Protein AF-A0A2R6RJN4-F1 (afdb_monomer)

Foldseek 3Di:
DDDDDDDDDDDDDDDDDDDDDDPDDDPDPPPDALVNLVVVLVVLVVVLVVLVVVLVVLVVVLVVLVVVLVVCVVVVHDPVVNVVSVVVNVVSVVVNVVSVVVSVVSVVVSCCSVQPVNLVNVLVVLVVLLVVLVVLLVVLVVLLVCLVVDQQQDQQPDDPVCNVVSLVVLLVVLVVLLVVLVVVVCVLVVVLVVLVVVLVVVVVVDPDPQDQDPVGGDPDDCVVVVHRCSNQLSVLVNVLSVPFDCVQLSVLSVVLSVLSVVLSVLSVVLVVLVVVLVVLVVVLVVVVVVVCVVVVHDPPDPDPPPPVPPDVVSVVSVVVSVVSVVVSVVSSVVSSVSSRCSNSVSSSSNSVSSSVRSVSSSVSSVRRDRPDDD

Organism: Actinidia chinensis var. chinensis (NCBI:txid1590841)

Mean predicted aligned error: 12.33 Å

Structure (mmCIF, N/CA/C/O backbone):
data_AF-A0A2R6RJN4-F1
#
_entry.id   AF-A0A2R6RJN4-F1
#
loop_
_atom_site.group_PDB
_atom_site.id
_atom_site.type_symbol
_atom_site.label_atom_id
_atom_site.label_alt_id
_atom_site.label_comp_id
_atom_site.label_asym_id
_atom_site.label_entity_id
_atom_site.label_seq_id
_atom_site.pdbx_PDB_ins_code
_atom_site.Cartn_x
_atom_site.Cartn_y
_atom_site.Cartn_z
_atom_site.occupancy
_atom_site.B_iso_or_equiv
_atom_site.auth_seq_id
_atom_site.auth_comp_id
_atom_site.auth_asym_id
_atom_site.auth_atom_id
_atom_site.pdbx_PDB_model_num
ATOM 1 N N . MET A 1 1 ? -26.936 8.862 37.462 1.00 29.97 1 MET A N 1
ATOM 2 C CA . MET A 1 1 ? -27.735 9.265 36.290 1.00 29.97 1 MET A CA 1
ATOM 3 C C . MET A 1 1 ? -27.158 8.602 35.052 1.00 29.97 1 MET A C 1
ATOM 5 O O . MET A 1 1 ? -26.194 9.127 34.537 1.00 29.97 1 MET A O 1
ATOM 9 N N . TYR A 1 2 ? -27.703 7.471 34.608 1.00 31.20 2 TYR A N 1
ATOM 10 C CA . TYR A 1 2 ? -27.729 7.096 33.189 1.00 31.20 2 TYR A CA 1
ATOM 11 C C . TYR A 1 2 ? -28.933 6.176 33.014 1.00 31.20 2 TYR A C 1
ATOM 13 O O . TYR A 1 2 ? -28.915 4.998 33.360 1.00 31.20 2 TYR A O 1
ATOM 21 N N . GLY A 1 3 ? -30.037 6.804 32.617 1.00 28.02 3 GLY A N 1
ATOM 22 C CA . GLY A 1 3 ? -31.237 6.138 32.149 1.00 28.02 3 GLY A CA 1
ATOM 23 C C . GLY A 1 3 ? -31.197 6.032 30.629 1.00 28.02 3 GLY A C 1
ATOM 24 O O . GLY A 1 3 ? -30.631 6.892 29.965 1.00 28.02 3 GLY A O 1
ATOM 25 N N . LYS A 1 4 ? -31.877 4.998 30.125 1.00 27.78 4 LYS A N 1
ATOM 26 C CA . LYS A 1 4 ? -32.212 4.736 28.716 1.00 27.78 4 LYS A CA 1
ATOM 27 C C . LYS A 1 4 ? -31.043 4.324 27.812 1.00 27.78 4 LYS A C 1
ATOM 29 O O . LYS A 1 4 ? -30.642 5.053 26.920 1.00 27.78 4 LYS A O 1
ATOM 34 N N . LEU A 1 5 ? -30.647 3.057 27.925 1.00 29.38 5 LEU A N 1
ATOM 35 C CA . LEU A 1 5 ? -30.132 2.311 26.775 1.00 29.38 5 LEU A CA 1
ATOM 36 C C . LEU A 1 5 ? -31.319 1.901 25.891 1.00 29.38 5 L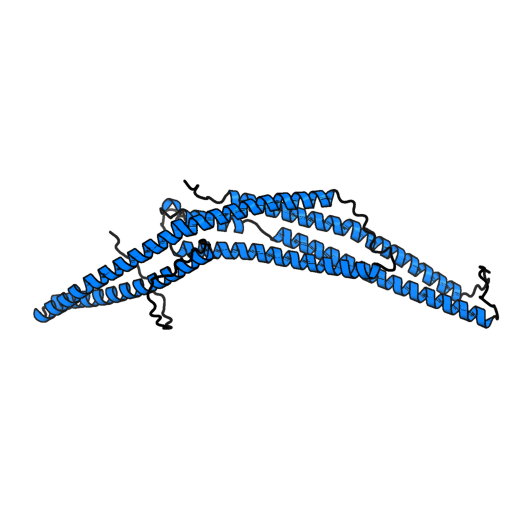EU A C 1
ATOM 38 O O . LEU A 1 5 ? -32.140 1.055 26.257 1.00 29.38 5 LEU A O 1
ATOM 42 N N . LYS A 1 6 ? -31.448 2.564 24.738 1.00 28.16 6 LYS A N 1
ATOM 43 C CA . LYS A 1 6 ? -32.360 2.161 23.666 1.00 28.16 6 LYS A CA 1
ATOM 44 C C . LYS A 1 6 ? -31.775 0.937 22.952 1.00 28.16 6 LYS A C 1
ATOM 46 O O . LYS A 1 6 ? -30.619 0.910 22.552 1.00 28.16 6 LYS A O 1
ATOM 51 N N . ARG A 1 7 ? -32.644 -0.063 22.828 1.00 34.38 7 ARG A N 1
ATOM 52 C CA . ARG A 1 7 ? -32.503 -1.354 22.147 1.00 34.38 7 ARG A CA 1
ATOM 53 C C . ARG A 1 7 ? -31.868 -1.239 20.756 1.00 34.38 7 ARG A C 1
ATOM 55 O O . ARG A 1 7 ? -32.327 -0.446 19.943 1.00 34.38 7 ARG A O 1
ATOM 62 N N . SER A 1 8 ? -30.959 -2.159 20.448 1.00 26.70 8 SER A N 1
ATOM 63 C CA . SER A 1 8 ? -30.734 -2.649 19.086 1.00 26.70 8 SER A CA 1
ATOM 64 C C . SER A 1 8 ? -30.651 -4.173 19.136 1.00 26.70 8 SER A C 1
ATOM 66 O O . SER A 1 8 ? -29.869 -4.743 19.895 1.00 26.70 8 SER A O 1
ATOM 68 N N . ALA A 1 9 ? -31.546 -4.827 18.401 1.00 35.12 9 ALA A N 1
ATOM 69 C CA . ALA A 1 9 ? -31.647 -6.274 18.309 1.00 35.12 9 ALA A CA 1
ATOM 70 C C . ALA A 1 9 ? -30.685 -6.777 17.232 1.00 35.12 9 ALA A C 1
ATOM 72 O O . ALA A 1 9 ? -30.796 -6.343 16.091 1.00 35.12 9 ALA A O 1
ATOM 73 N N . PHE A 1 10 ? -29.803 -7.725 17.557 1.00 31.11 10 PHE A N 1
ATOM 74 C CA . PHE A 1 10 ? -29.142 -8.538 16.537 1.00 31.11 10 PHE A CA 1
ATOM 75 C C . PHE A 1 10 ? -28.986 -9.992 16.978 1.00 31.11 10 PHE A C 1
ATOM 77 O O . PHE A 1 10 ? -28.781 -10.306 18.152 1.00 31.11 10 PHE A O 1
ATOM 84 N N . GLY A 1 11 ? -29.202 -10.862 15.992 1.00 27.33 11 GLY A N 1
ATOM 85 C CA . GLY A 1 11 ? -29.548 -12.266 16.134 1.00 27.33 11 GLY A CA 1
ATOM 86 C C . GLY A 1 11 ? -28.388 -13.173 16.524 1.00 27.33 11 GLY A C 1
ATOM 87 O O . GLY A 1 11 ? -27.210 -12.838 16.431 1.00 27.33 11 GLY A O 1
ATOM 88 N N . ALA A 1 12 ? -28.778 -14.350 16.996 1.00 30.20 12 ALA A N 1
ATOM 89 C CA . ALA A 1 12 ? -27.908 -15.386 17.509 1.00 30.20 12 ALA A CA 1
ATOM 90 C C . ALA A 1 12 ? -27.171 -16.155 16.401 1.00 30.20 12 ALA A C 1
ATOM 92 O O . ALA A 1 12 ? -27.764 -16.519 15.392 1.00 30.20 12 ALA A O 1
ATOM 93 N N . ALA A 1 13 ? -25.929 -16.546 16.687 1.00 30.58 13 ALA A N 1
ATOM 94 C CA . ALA A 1 13 ? -25.363 -17.805 16.215 1.00 30.58 13 ALA A CA 1
ATOM 95 C C . ALA A 1 13 ? -24.504 -18.403 17.337 1.00 30.58 13 ALA A C 1
ATOM 97 O O . ALA A 1 13 ? -23.566 -17.782 17.837 1.00 30.58 13 ALA A O 1
ATOM 98 N N . ASN A 1 14 ? -24.907 -19.589 17.786 1.00 30.94 14 ASN A N 1
ATOM 99 C CA . ASN A 1 14 ? -24.267 -20.366 18.836 1.00 30.94 14 ASN A CA 1
ATOM 100 C C . ASN A 1 14 ? -23.107 -21.183 18.249 1.00 30.94 14 ASN A C 1
ATOM 102 O O . ASN A 1 14 ? -23.261 -21.747 17.169 1.00 30.94 14 ASN A O 1
ATOM 106 N N . LYS A 1 15 ? -21.998 -21.310 18.985 1.00 32.94 15 LYS A N 1
ATOM 107 C CA . LYS A 1 15 ? -21.139 -22.505 18.975 1.00 32.94 15 LYS A CA 1
ATOM 108 C C . LYS A 1 15 ? -20.304 -22.521 20.253 1.00 32.94 15 LYS A C 1
ATOM 110 O O . LYS A 1 15 ? -19.371 -21.738 20.434 1.00 32.94 15 LYS A O 1
ATOM 115 N N . ASP A 1 16 ? -20.711 -23.415 21.141 1.00 33.53 16 ASP A N 1
ATOM 116 C CA . ASP A 1 16 ? -20.081 -23.727 22.410 1.00 33.53 16 ASP A CA 1
ATOM 117 C C . ASP A 1 16 ? -18.716 -24.399 22.204 1.00 33.53 16 ASP A C 1
ATOM 119 O O . ASP A 1 16 ? -18.602 -25.402 21.503 1.00 33.53 16 ASP A O 1
ATOM 123 N N . LYS A 1 17 ? -17.689 -23.876 22.878 1.00 32.94 17 LYS A N 1
ATOM 124 C CA . LYS A 1 17 ? -16.583 -24.672 23.427 1.00 32.94 17 LYS A CA 1
ATOM 125 C C . LYS A 1 17 ? -16.223 -24.082 24.786 1.00 32.94 17 LYS A C 1
ATOM 127 O O . LYS A 1 17 ? -15.757 -22.946 24.882 1.00 32.94 17 LYS A O 1
ATOM 132 N N . ALA A 1 18 ? -16.516 -24.847 25.833 1.00 33.91 18 ALA A N 1
ATOM 133 C CA . ALA A 1 18 ? -16.081 -24.578 27.191 1.00 33.91 18 ALA A CA 1
ATOM 134 C C . ALA A 1 18 ? -14.563 -24.776 27.268 1.00 33.91 18 ALA A C 1
ATOM 136 O O . ALA A 1 18 ? -14.062 -25.827 26.873 1.00 33.91 18 ALA A O 1
ATOM 137 N N . TRP A 1 19 ? -13.842 -23.781 27.778 1.00 31.06 19 TRP 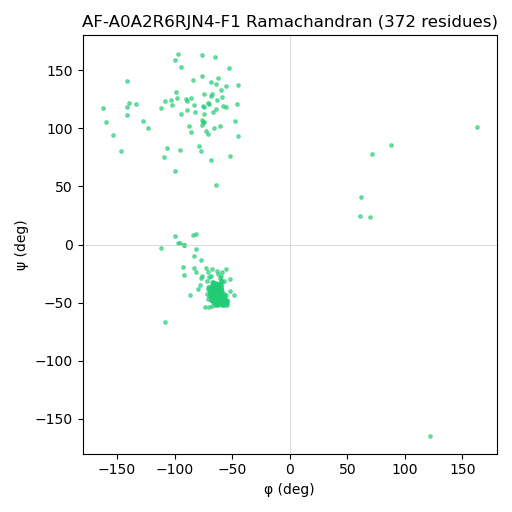A N 1
ATOM 138 C CA . TRP A 1 19 ? -12.454 -23.955 28.190 1.00 31.06 19 TRP A CA 1
ATOM 139 C C . TRP A 1 19 ? -12.330 -23.441 29.621 1.00 31.06 19 TRP A C 1
ATOM 141 O O . TRP A 1 19 ? -12.429 -22.242 29.875 1.00 31.06 19 TRP A O 1
ATOM 151 N N . ASN A 1 20 ? -12.210 -24.387 30.551 1.00 34.25 20 ASN A N 1
ATOM 152 C CA . ASN A 1 20 ? -11.781 -24.148 31.922 1.00 34.25 20 ASN A CA 1
ATOM 153 C C . ASN A 1 20 ? -10.249 -24.119 31.914 1.00 34.25 20 ASN A C 1
ATOM 155 O O . ASN A 1 20 ? -9.625 -25.106 31.531 1.00 34.25 20 ASN A O 1
ATOM 159 N N . GLY A 1 21 ? -9.661 -23.001 32.330 1.00 30.20 21 GLY A N 1
ATOM 160 C CA . GLY A 1 21 ? -8.220 -22.834 32.496 1.00 30.20 21 GLY A CA 1
ATOM 161 C C . GLY A 1 21 ? -7.946 -21.626 33.387 1.00 30.20 21 GLY A C 1
ATOM 162 O O . GLY A 1 21 ? -8.363 -20.515 33.072 1.00 30.20 21 GLY A O 1
ATOM 163 N N . ASN A 1 22 ? -7.325 -21.883 34.534 1.00 31.12 22 ASN A N 1
ATOM 164 C CA . ASN A 1 22 ? -7.025 -20.947 35.619 1.00 31.12 22 ASN A CA 1
ATOM 165 C C . ASN A 1 22 ? -6.039 -19.843 35.152 1.00 31.12 22 ASN A C 1
ATOM 167 O O . ASN A 1 22 ? -5.081 -20.188 34.460 1.00 31.12 22 ASN A O 1
ATOM 171 N N . PRO A 1 23 ? -6.204 -18.550 35.499 1.00 42.66 23 PRO A N 1
ATOM 172 C CA . PRO A 1 23 ? -5.410 -17.469 34.920 1.00 42.66 23 PRO A CA 1
ATOM 173 C C . PRO A 1 23 ? -4.277 -17.040 35.857 1.00 42.66 23 PRO A C 1
ATOM 175 O O . PRO A 1 23 ? -4.259 -15.905 36.316 1.00 42.66 23 PRO A O 1
ATOM 178 N N . GLU A 1 24 ? -3.325 -17.918 36.161 1.00 42.50 24 GLU A N 1
ATOM 179 C CA . GLU A 1 24 ? -2.129 -17.501 36.895 1.00 42.50 24 GLU A CA 1
ATOM 180 C C . GLU A 1 24 ? -0.887 -18.185 36.331 1.00 42.50 24 GLU A C 1
ATOM 182 O O . GLU A 1 24 ? -0.774 -19.407 36.353 1.00 42.50 24 GLU A O 1
ATOM 187 N N . LYS A 1 25 ? 0.055 -17.337 35.895 1.00 42.59 25 LYS A N 1
ATOM 188 C CA . LYS A 1 25 ? 1.396 -17.616 35.354 1.00 42.59 25 LYS A CA 1
ATOM 189 C C . LYS A 1 25 ? 1.478 -17.870 33.851 1.00 42.59 25 LYS A C 1
ATOM 191 O O . LYS A 1 25 ? 1.630 -18.993 33.406 1.00 42.59 25 LYS A O 1
ATOM 196 N N . GLU A 1 26 ? 1.588 -16.769 33.116 1.00 31.06 26 GLU A N 1
ATOM 197 C CA . GLU A 1 26 ? 2.593 -16.653 32.054 1.00 31.06 26 GLU A CA 1
ATOM 198 C C . GLU A 1 26 ? 3.063 -15.194 31.985 1.00 31.06 26 GLU A C 1
ATOM 200 O O . GLU A 1 26 ? 2.604 -14.368 31.200 1.00 31.06 26 GLU A O 1
ATOM 205 N N . ALA A 1 27 ? 3.970 -14.852 32.902 1.00 41.09 27 ALA A N 1
ATOM 206 C CA . ALA A 1 27 ? 4.829 -13.690 32.752 1.00 41.09 27 ALA A CA 1
ATOM 207 C C . ALA A 1 27 ? 5.954 -14.078 31.785 1.00 41.09 27 ALA A C 1
ATOM 209 O O . ALA A 1 27 ? 7.030 -14.497 32.203 1.00 41.09 27 ALA A O 1
ATOM 210 N N . CYS A 1 28 ? 5.688 -13.967 30.486 1.00 32.38 28 CYS A N 1
ATOM 211 C CA . CYS A 1 28 ? 6.742 -13.803 29.500 1.00 32.38 28 CYS A CA 1
ATOM 212 C C . CYS A 1 28 ? 6.755 -12.323 29.122 1.00 32.38 28 CYS A C 1
ATOM 214 O O . CYS A 1 28 ? 5.744 -11.782 28.675 1.00 32.38 28 CYS A O 1
ATOM 216 N N . VAL A 1 29 ? 7.884 -11.651 29.347 1.00 43.47 29 VAL A N 1
ATOM 217 C CA . VAL A 1 29 ? 8.151 -10.298 28.851 1.00 43.47 29 VAL A CA 1
ATOM 218 C C . VAL A 1 29 ? 8.296 -10.388 27.329 1.00 43.47 29 VAL A C 1
ATOM 220 O O . VAL A 1 29 ? 9.386 -10.311 26.775 1.00 43.47 29 VAL A O 1
ATOM 223 N N . THR A 1 30 ? 7.188 -10.602 26.627 1.00 43.09 30 THR A N 1
ATOM 224 C CA . THR A 1 30 ? 7.079 -10.246 25.218 1.00 43.09 30 THR A CA 1
ATOM 225 C C . THR A 1 30 ? 6.951 -8.736 25.194 1.00 43.09 30 THR A C 1
ATOM 227 O O . THR A 1 30 ? 6.006 -8.196 25.777 1.00 43.09 30 THR A O 1
ATOM 230 N N . SER A 1 31 ? 7.904 -8.043 24.571 1.00 46.88 31 SER A N 1
ATOM 231 C CA . SER A 1 31 ? 7.746 -6.623 24.268 1.00 46.88 31 SER A CA 1
ATOM 232 C C . SER A 1 31 ? 6.350 -6.417 23.679 1.00 46.88 31 SER A C 1
ATOM 234 O O . SER A 1 31 ? 5.966 -7.089 22.721 1.00 46.88 31 SER A O 1
ATOM 236 N N . ALA A 1 32 ? 5.544 -5.577 24.331 1.00 65.12 32 ALA A N 1
ATOM 237 C CA . ALA A 1 32 ? 4.169 -5.346 23.925 1.00 65.12 32 ALA A CA 1
ATOM 238 C C . ALA A 1 32 ? 4.183 -4.785 22.500 1.00 65.12 32 ALA A C 1
ATOM 240 O O . ALA A 1 32 ? 4.520 -3.620 22.282 1.00 65.12 32 ALA A O 1
ATOM 241 N N . ASN A 1 33 ? 3.880 -5.637 21.526 1.00 83.81 33 ASN A N 1
ATOM 242 C CA . ASN A 1 33 ? 3.746 -5.259 20.131 1.00 83.81 33 ASN A CA 1
ATOM 243 C C . ASN A 1 33 ? 2.259 -5.091 19.801 1.00 83.81 33 ASN A C 1
ATOM 245 O O . ASN A 1 33 ? 1.388 -5.626 20.493 1.00 83.81 33 ASN A O 1
ATOM 249 N N . LEU A 1 34 ? 1.974 -4.347 18.735 1.00 90.25 34 LEU A N 1
ATOM 250 C CA . LEU A 1 34 ? 0.613 -3.992 18.334 1.00 90.25 34 LEU A CA 1
ATOM 251 C C . LEU A 1 34 ? -0.319 -5.209 18.218 1.00 90.25 34 LEU A C 1
ATOM 253 O O . LEU A 1 34 ? -1.457 -5.164 18.678 1.00 90.25 34 LEU A O 1
ATOM 257 N N . SER A 1 35 ? 0.188 -6.319 17.673 1.00 91.69 35 SER A N 1
ATOM 258 C CA . SER A 1 35 ? -0.568 -7.570 17.539 1.00 91.69 35 SER A CA 1
ATOM 259 C C . SER A 1 35 ? -1.023 -8.111 18.894 1.00 91.69 35 SER A C 1
ATOM 261 O O . SER A 1 35 ? -2.196 -8.437 19.061 1.00 91.69 35 SER A O 1
ATOM 263 N N . SER A 1 36 ? -0.123 -8.159 19.880 1.00 93.12 36 SER A N 1
ATOM 264 C CA . SER A 1 36 ? -0.450 -8.642 21.226 1.00 93.12 36 SER A CA 1
ATOM 265 C C . SER A 1 36 ? -1.504 -7.768 21.918 1.00 93.12 36 SER A C 1
ATOM 267 O O . SER A 1 36 ? -2.385 -8.286 22.603 1.00 93.12 36 SER A O 1
ATOM 269 N N . THR A 1 37 ? -1.472 -6.447 21.714 1.00 93.94 37 THR A N 1
ATOM 270 C CA . THR A 1 37 ? -2.472 -5.522 22.271 1.00 93.94 37 THR A CA 1
ATOM 271 C C . THR A 1 37 ? -3.841 -5.733 21.636 1.00 93.94 37 THR A C 1
ATOM 273 O O . THR A 1 37 ? -4.843 -5.799 22.349 1.00 93.94 37 THR A O 1
ATOM 276 N N . LEU A 1 38 ? -3.891 -5.888 20.310 1.00 93.19 38 LEU A N 1
ATOM 277 C CA . LEU A 1 38 ? -5.130 -6.166 19.581 1.00 93.19 38 LEU A CA 1
ATOM 278 C C . LEU A 1 38 ? -5.731 -7.522 19.977 1.00 93.19 38 LEU A C 1
ATOM 280 O O . LEU A 1 38 ? -6.943 -7.629 20.157 1.00 93.19 38 LEU A O 1
ATOM 284 N N . GLU A 1 39 ? -4.901 -8.542 20.197 1.00 94.38 39 GLU A N 1
ATOM 285 C CA . GLU A 1 39 ? -5.357 -9.847 20.681 1.00 94.38 39 GLU A CA 1
ATOM 286 C C . GLU A 1 39 ? -5.931 -9.763 22.104 1.00 94.38 39 GLU A C 1
ATOM 288 O O . GLU A 1 39 ? -7.025 -10.273 22.366 1.00 94.38 39 GLU A O 1
ATOM 293 N N . LYS A 1 40 ? -5.254 -9.050 23.017 1.00 95.25 40 LYS A N 1
ATOM 294 C CA . LYS A 1 40 ? -5.786 -8.777 24.364 1.00 95.25 40 LYS A CA 1
ATOM 295 C C . LYS A 1 40 ? -7.132 -8.056 24.285 1.00 95.25 40 LYS A C 1
ATOM 297 O O . LYS A 1 40 ? -8.066 -8.460 24.980 1.00 95.25 40 LYS A O 1
ATOM 302 N N . LEU A 1 41 ? -7.240 -7.009 23.462 1.00 94.56 41 LEU A N 1
ATOM 303 C CA . LEU A 1 41 ? -8.488 -6.266 23.255 1.00 94.56 41 LEU A CA 1
ATOM 304 C C . LEU A 1 41 ? -9.607 -7.203 22.798 1.00 94.56 41 LEU A C 1
ATOM 306 O O . LEU A 1 41 ? -10.648 -7.255 23.448 1.00 94.56 41 LEU A O 1
ATOM 310 N N . TYR A 1 42 ? -9.354 -8.031 21.785 1.00 93.94 42 TYR A N 1
ATOM 311 C CA . TYR A 1 42 ? -10.320 -9.009 21.288 1.00 93.94 42 TYR A CA 1
ATOM 312 C C . TYR A 1 42 ? -10.797 -9.992 22.372 1.00 93.94 42 TYR A C 1
ATOM 314 O O . TYR A 1 42 ? -11.995 -10.263 22.500 1.00 93.94 42 TYR A O 1
ATOM 322 N N . VAL A 1 43 ? -9.885 -10.518 23.196 1.00 96.94 43 VAL A N 1
ATOM 323 C CA . VAL A 1 43 ? -10.241 -11.419 24.306 1.00 96.94 43 VAL A CA 1
ATOM 324 C C . VAL A 1 43 ? -11.143 -10.715 25.323 1.00 96.94 43 VAL A C 1
ATOM 326 O O . VAL A 1 43 ? -12.158 -11.282 25.746 1.00 96.94 43 VAL A O 1
ATOM 329 N N . TRP A 1 44 ? -10.807 -9.480 25.702 1.00 96.50 44 TRP A N 1
ATOM 330 C CA . TRP A 1 44 ? -11.607 -8.705 26.650 1.00 96.50 44 TRP A CA 1
ATOM 331 C C . TRP A 1 44 ? -12.962 -8.295 26.076 1.00 96.50 44 TRP A C 1
ATOM 333 O O . TRP A 1 44 ? -13.958 -8.403 26.787 1.00 96.50 44 TRP A O 1
ATOM 343 N N . GLU A 1 45 ? -13.043 -7.917 24.802 1.00 94.69 45 GLU A N 1
ATOM 344 C CA . GLU A 1 45 ? -14.304 -7.611 24.118 1.00 94.69 45 GLU A CA 1
ATOM 345 C C . GLU A 1 45 ? -15.222 -8.834 24.044 1.00 94.69 45 GLU A C 1
ATOM 347 O O . GLU A 1 45 ? -16.418 -8.746 24.330 1.00 94.69 45 GLU A O 1
ATOM 352 N N . ARG A 1 46 ? -14.672 -10.022 23.761 1.00 95.94 46 ARG A N 1
ATOM 353 C CA . ARG A 1 46 ? -15.443 -11.273 23.826 1.00 95.94 46 ARG A CA 1
ATOM 354 C C . ARG A 1 46 ? -15.958 -11.570 25.226 1.00 95.94 46 ARG A C 1
ATOM 356 O O . ARG A 1 46 ? -17.058 -12.110 25.366 1.00 95.94 46 ARG A O 1
ATOM 363 N N . LYS A 1 47 ? -15.169 -11.264 26.258 1.00 96.94 47 LYS A N 1
ATOM 364 C CA . LYS A 1 47 ? -15.598 -11.410 27.652 1.00 96.94 47 LYS A CA 1
ATOM 365 C C . LYS A 1 47 ? -16.709 -10.414 27.982 1.00 96.94 47 LYS A C 1
ATOM 367 O O . LYS A 1 47 ? -17.738 -10.832 28.503 1.00 96.94 47 LYS A O 1
ATOM 372 N N . LEU A 1 48 ? -16.544 -9.148 27.597 1.00 95.94 48 LEU A N 1
ATOM 373 C CA . LEU A 1 48 ? -17.547 -8.097 27.756 1.00 95.94 48 LEU A CA 1
ATOM 374 C C . LEU A 1 48 ? -18.878 -8.507 27.120 1.00 95.94 48 LEU A C 1
ATOM 376 O O . LEU A 1 48 ? -19.909 -8.467 27.781 1.00 95.94 48 LEU A O 1
ATOM 380 N N . TYR A 1 49 ? -18.849 -8.989 25.875 1.00 95.38 49 TYR A N 1
ATOM 381 C CA . TYR A 1 49 ? -20.041 -9.457 25.167 1.00 95.38 49 TYR A CA 1
ATOM 382 C C . TYR A 1 49 ? -20.801 -10.547 25.942 1.00 95.38 49 TYR A C 1
ATOM 384 O O . TYR A 1 49 ? -22.030 -10.511 26.035 1.00 95.38 49 TYR A O 1
ATOM 392 N N . LYS A 1 50 ? -20.084 -11.521 26.520 1.00 97.25 50 LYS A N 1
ATOM 393 C CA . LYS A 1 50 ? -20.703 -12.586 27.324 1.00 97.25 50 LYS A CA 1
ATOM 394 C C . LYS A 1 50 ? -21.352 -12.032 28.592 1.00 97.25 50 LYS A C 1
ATOM 396 O O . LYS A 1 50 ? -22.485 -12.408 28.881 1.00 97.25 50 LYS A O 1
ATOM 401 N N . GLU A 1 51 ? -20.669 -11.143 29.309 1.00 96.50 51 GLU A N 1
ATOM 402 C CA . GLU A 1 51 ? -21.188 -10.551 30.548 1.00 96.50 51 GLU A CA 1
ATOM 403 C C . GLU A 1 51 ? -22.394 -9.641 30.293 1.00 96.50 51 GLU A C 1
ATOM 405 O O . GLU A 1 51 ? -23.403 -9.770 30.981 1.00 96.50 51 GLU A O 1
ATOM 410 N N . VAL A 1 52 ? -22.360 -8.812 29.245 1.00 95.88 52 VAL A N 1
ATOM 411 C CA . VAL A 1 52 ? -23.509 -7.985 28.830 1.00 95.88 52 VAL A CA 1
ATOM 412 C C . VAL A 1 52 ? -24.716 -8.862 28.483 1.00 95.88 52 VAL A C 1
ATOM 414 O O . VAL A 1 52 ? -25.846 -8.558 28.854 1.00 95.88 52 VAL A O 1
ATOM 417 N N . LYS A 1 53 ? -24.504 -10.015 27.836 1.00 96.69 53 LYS A N 1
ATOM 418 C CA . LYS A 1 53 ? -25.589 -10.968 27.548 1.00 96.69 53 LYS A CA 1
ATOM 419 C C . LYS A 1 53 ? -26.186 -11.587 28.818 1.00 96.69 53 LYS A C 1
ATOM 421 O O . LYS A 1 53 ? -27.375 -11.909 28.831 1.00 96.69 53 LYS A O 1
ATOM 426 N N . VAL A 1 54 ? -25.384 -11.798 29.862 1.00 95.75 54 VAL A N 1
ATOM 427 C CA . VAL A 1 54 ? -25.866 -12.268 31.172 1.00 95.75 54 VAL A CA 1
ATOM 428 C C . VAL A 1 54 ? -26.651 -11.163 31.878 1.00 95.75 54 VAL A C 1
ATOM 430 O O . VAL A 1 54 ? -27.765 -11.425 32.335 1.00 95.75 54 VAL A O 1
ATOM 433 N N . GLU A 1 55 ? -26.116 -9.943 31.909 1.00 95.62 55 GLU A N 1
ATOM 434 C CA . GLU A 1 55 ? -26.766 -8.760 32.484 1.00 95.62 55 GLU A CA 1
ATOM 435 C C . GLU A 1 55 ? -28.145 -8.524 31.858 1.00 95.62 55 GLU A C 1
ATOM 437 O O . GLU A 1 55 ? -29.146 -8.430 32.571 1.00 95.62 55 GLU A O 1
ATOM 442 N N . GLU A 1 56 ? -28.222 -8.540 30.526 1.00 95.12 56 GLU A N 1
ATOM 443 C CA . GLU A 1 56 ? -29.464 -8.323 29.785 1.00 95.12 56 GLU A CA 1
ATOM 444 C C . GLU A 1 56 ? -30.505 -9.414 30.076 1.00 95.12 56 GLU A C 1
ATOM 446 O O . GLU A 1 56 ? -31.680 -9.126 30.298 1.00 95.12 56 GLU A O 1
ATOM 451 N N . ARG A 1 57 ? -30.089 -10.686 30.168 1.00 96.38 57 ARG A N 1
ATOM 452 C CA . ARG A 1 57 ? -30.993 -11.780 30.566 1.00 96.38 57 ARG A CA 1
ATOM 453 C C . ARG A 1 57 ? -31.556 -11.569 31.970 1.00 96.38 57 ARG A C 1
ATOM 455 O O . ARG A 1 57 ? -32.742 -11.815 32.184 1.00 96.38 57 ARG A O 1
ATOM 462 N N . LEU A 1 58 ? -30.727 -11.125 32.917 1.00 95.56 58 LEU A N 1
ATOM 463 C CA . LEU A 1 58 ? -31.172 -10.827 34.279 1.00 95.56 58 LEU A CA 1
ATOM 464 C C . LEU A 1 58 ? -32.147 -9.644 34.301 1.00 95.56 58 LEU A C 1
ATOM 466 O O . LEU A 1 58 ? -33.168 -9.730 34.985 1.00 95.56 58 LEU A O 1
ATOM 470 N N . ARG A 1 59 ? -31.881 -8.586 33.523 1.00 94.12 59 ARG A N 1
ATOM 471 C CA . ARG A 1 59 ? -32.773 -7.424 33.391 1.00 94.12 59 ARG A CA 1
ATOM 472 C C . ARG A 1 59 ? -34.130 -7.818 32.801 1.00 94.12 59 ARG A C 1
ATOM 474 O O . ARG A 1 59 ? -35.157 -7.447 33.358 1.00 94.12 59 ARG A O 1
ATOM 481 N N . VAL A 1 60 ? -34.158 -8.666 31.771 1.00 96.56 60 VAL A N 1
ATOM 482 C CA . VAL A 1 60 ? -35.411 -9.190 31.195 1.00 96.56 60 VAL A CA 1
ATOM 483 C C . VAL A 1 60 ? -36.231 -9.988 32.216 1.00 96.56 60 VAL A C 1
ATOM 485 O O . VAL A 1 60 ? -37.457 -9.872 32.240 1.00 96.56 60 VAL A O 1
ATOM 488 N N . ILE A 1 61 ? -35.593 -10.815 33.053 1.00 95.62 61 ILE A N 1
ATOM 489 C CA . ILE A 1 61 ? -36.297 -11.569 34.106 1.00 95.62 61 ILE A CA 1
ATOM 490 C C . ILE A 1 61 ? -36.839 -10.610 35.169 1.00 95.62 61 ILE A C 1
ATOM 492 O O . ILE A 1 61 ? -37.998 -10.727 35.560 1.00 95.62 61 ILE A O 1
ATOM 496 N N . TYR A 1 62 ? -36.029 -9.641 35.595 1.00 94.88 62 TYR A N 1
ATOM 497 C CA . TYR A 1 62 ? -36.444 -8.614 36.545 1.00 94.88 62 TYR A CA 1
ATOM 498 C C . TYR A 1 62 ? -37.663 -7.829 36.048 1.00 94.88 62 TYR A C 1
ATOM 500 O O . TYR A 1 62 ? -38.643 -7.711 36.778 1.00 94.88 62 TYR A O 1
ATOM 508 N N . ASP A 1 63 ? -37.655 -7.375 34.793 1.00 94.44 63 ASP A N 1
ATOM 509 C CA . ASP A 1 63 ? -38.771 -6.627 34.206 1.00 94.44 63 ASP A CA 1
ATOM 510 C C . ASP A 1 63 ? -40.061 -7.460 34.141 1.00 94.44 63 ASP A C 1
ATOM 512 O O . ASP A 1 63 ? -41.160 -6.921 34.291 1.00 94.44 63 ASP A O 1
ATOM 516 N N . LYS A 1 64 ? -39.951 -8.780 33.929 1.00 95.44 64 LYS A N 1
ATOM 517 C CA . LYS A 1 64 ? -41.098 -9.702 33.964 1.00 95.44 64 LYS A CA 1
ATOM 518 C C . LYS A 1 64 ? -41.664 -9.854 35.373 1.00 95.44 64 LYS A C 1
ATOM 520 O O . LYS A 1 64 ? -42.875 -9.732 35.540 1.00 95.44 64 LYS A O 1
ATOM 525 N N . GLU A 1 65 ? -40.812 -10.088 36.370 1.00 92.94 65 GLU A N 1
ATOM 526 C CA . GLU A 1 65 ? -41.245 -10.205 37.769 1.00 92.94 65 GLU A CA 1
ATOM 527 C C . GLU A 1 65 ? -41.835 -8.886 38.282 1.00 92.94 65 GLU A C 1
ATOM 529 O O . GLU A 1 65 ? -42.859 -8.893 38.957 1.00 92.94 65 GLU A O 1
ATOM 534 N N . TRP A 1 66 ? -41.264 -7.744 37.889 1.00 93.12 66 TRP A N 1
ATOM 535 C CA . TRP A 1 66 ? -41.798 -6.425 38.227 1.00 93.12 66 TRP A CA 1
ATOM 536 C C . TRP A 1 66 ? -43.194 -6.190 37.634 1.00 93.12 66 TRP A C 1
ATOM 538 O O . TRP A 1 66 ? -44.100 -5.737 38.333 1.00 93.12 66 TRP A O 1
ATOM 548 N N . LYS A 1 67 ? -43.403 -6.539 36.356 1.00 94.25 67 LYS A N 1
ATOM 549 C CA . LYS A 1 67 ? -44.735 -6.478 35.727 1.00 94.25 67 LYS A CA 1
ATOM 550 C C . LYS A 1 67 ? -45.735 -7.388 36.436 1.00 94.25 67 LYS A C 1
ATOM 552 O O . LYS A 1 67 ? -46.841 -6.951 36.729 1.00 94.25 67 LYS A O 1
ATOM 557 N N . LYS A 1 68 ? -45.332 -8.619 36.758 1.00 93.00 68 LYS A N 1
ATOM 558 C CA . LYS A 1 68 ? -46.164 -9.577 37.493 1.00 93.00 68 LYS A CA 1
ATOM 559 C C . LYS A 1 68 ? -46.542 -9.061 38.882 1.00 93.00 68 LYS A C 1
ATOM 561 O O . LYS A 1 68 ? -47.695 -9.211 39.272 1.00 93.00 68 LYS A O 1
ATOM 566 N N . LEU A 1 69 ? -45.602 -8.452 39.609 1.00 92.50 69 LEU A N 1
ATOM 567 C CA . LEU A 1 69 ? -45.867 -7.842 40.913 1.00 92.50 69 LEU A CA 1
ATOM 568 C C . LEU A 1 69 ? -46.945 -6.763 40.795 1.00 92.50 69 LEU A C 1
ATOM 570 O O . LEU A 1 69 ? -47.924 -6.809 41.531 1.00 92.50 69 LEU A O 1
ATOM 574 N N . LYS A 1 70 ? -46.801 -5.856 39.821 1.00 91.56 70 LYS A N 1
ATOM 575 C CA . LYS A 1 70 ? -47.784 -4.799 39.562 1.00 91.56 70 LYS A CA 1
ATOM 576 C C . LYS A 1 70 ? -49.174 -5.368 39.271 1.00 91.56 70 LYS A C 1
ATOM 578 O O . LYS A 1 70 ? -50.155 -4.925 39.844 1.00 91.56 70 LYS A O 1
ATOM 583 N N . GLU A 1 71 ? -49.254 -6.396 38.435 1.00 93.06 71 GLU A N 1
ATOM 584 C CA . GLU A 1 71 ? -50.532 -7.035 38.128 1.00 93.06 71 GLU A CA 1
ATOM 585 C C . GLU A 1 71 ? -51.170 -7.775 39.320 1.00 93.06 71 GLU A C 1
ATOM 587 O O . GLU A 1 71 ? -52.391 -7.909 39.378 1.00 93.06 71 GLU A O 1
ATOM 592 N N . LEU A 1 72 ? -50.371 -8.343 40.230 1.00 91.56 72 LEU A N 1
ATOM 593 C CA . LEU A 1 72 ? -50.883 -8.978 41.450 1.00 91.56 72 LEU A CA 1
ATOM 594 C C . LEU A 1 72 ? -51.433 -7.936 42.427 1.00 91.56 72 LEU A C 1
ATOM 596 O O . LEU A 1 72 ? -52.475 -8.187 43.032 1.00 91.56 72 LEU A O 1
ATOM 600 N N . ASP A 1 73 ? -50.760 -6.790 42.529 1.00 86.00 73 ASP A N 1
ATOM 601 C CA . ASP A 1 73 ? -51.178 -5.646 43.340 1.00 86.00 73 ASP A CA 1
ATOM 602 C C . ASP A 1 73 ? -52.487 -5.040 42.801 1.00 86.00 73 ASP A C 1
ATOM 604 O O . ASP A 1 73 ? -53.481 -4.965 43.520 1.00 86.00 73 ASP A O 1
ATOM 608 N N . ASP A 1 74 ? -52.551 -4.770 41.490 1.00 91.06 74 ASP A N 1
ATOM 609 C CA . ASP A 1 74 ? -53.735 -4.218 40.810 1.00 91.06 74 ASP A CA 1
ATOM 610 C C . ASP A 1 74 ? -54.982 -5.123 40.943 1.00 91.06 74 ASP A C 1
ATOM 612 O O . ASP A 1 74 ? -56.116 -4.642 40.942 1.00 91.06 74 ASP A O 1
ATOM 616 N N . ARG A 1 75 ? -54.793 -6.448 41.043 1.00 91.56 75 ARG A N 1
ATOM 617 C CA . ARG A 1 75 ? -55.880 -7.439 41.173 1.00 91.56 75 ARG A CA 1
ATOM 618 C C . ARG A 1 75 ? -56.240 -7.785 42.622 1.00 91.56 75 ARG A C 1
ATOM 620 O O . ARG A 1 75 ? -57.115 -8.626 42.818 1.00 91.56 75 ARG A O 1
ATOM 627 N N . GLY A 1 76 ? -55.572 -7.198 43.617 1.00 84.69 76 GLY A N 1
ATOM 628 C CA . GLY A 1 76 ? -55.808 -7.508 45.031 1.00 84.69 76 GLY A CA 1
ATOM 629 C C . GLY A 1 76 ? -55.510 -8.969 45.389 1.00 84.69 76 GLY A C 1
ATOM 630 O O . GLY A 1 76 ? -56.290 -9.611 46.092 1.00 84.69 76 GLY A O 1
ATOM 631 N N . ALA A 1 77 ? -54.420 -9.530 44.855 1.00 87.06 77 ALA A N 1
ATOM 632 C CA . ALA A 1 77 ? -54.023 -10.909 45.133 1.00 87.06 77 ALA A CA 1
ATOM 633 C C . ALA A 1 77 ? -53.648 -11.133 46.614 1.00 87.06 77 ALA A C 1
ATOM 635 O O . ALA A 1 77 ? -53.322 -10.205 47.347 1.00 87.06 77 ALA A O 1
ATOM 636 N N . GLU A 1 78 ? -53.649 -12.396 47.052 1.00 87.00 78 GLU A N 1
ATOM 637 C CA . GLU A 1 78 ? -53.245 -12.779 48.414 1.00 87.00 78 GLU A CA 1
ATOM 638 C C . GLU A 1 78 ? -51.826 -12.283 48.757 1.00 87.00 78 GLU A C 1
ATOM 640 O O . GLU A 1 78 ? -50.897 -12.472 47.964 1.00 87.00 78 GLU A O 1
ATOM 645 N N . SER A 1 79 ? -51.645 -11.742 49.973 1.00 87.44 79 SER A N 1
ATOM 646 C CA . SER A 1 79 ? -50.359 -11.201 50.464 1.00 87.44 79 SER A CA 1
ATOM 647 C C . SER A 1 79 ? -49.195 -12.164 50.237 1.00 87.44 79 SER A C 1
ATOM 649 O O . SER A 1 79 ? -48.162 -11.770 49.712 1.00 87.44 79 SER A O 1
ATOM 651 N N . SER A 1 80 ? -49.388 -13.458 50.506 1.00 87.81 80 SER A N 1
ATOM 652 C CA . SER A 1 80 ? -48.345 -14.479 50.341 1.00 87.81 80 SER A CA 1
ATOM 653 C C . SER A 1 80 ? -47.799 -14.587 48.908 1.00 87.81 80 SER A C 1
ATOM 655 O O . SER A 1 80 ? -46.615 -14.870 48.716 1.00 87.81 80 SER A O 1
ATOM 657 N N . LYS A 1 81 ? -48.628 -14.340 47.883 1.00 87.50 81 LYS A N 1
ATOM 658 C CA . LYS A 1 81 ? -48.219 -14.355 46.465 1.00 87.50 81 LYS A CA 1
ATOM 659 C C . LYS A 1 81 ? -47.478 -13.076 46.072 1.00 87.50 81 LYS A C 1
ATOM 661 O O . LYS A 1 81 ? -46.552 -13.133 45.254 1.00 87.50 81 LYS A O 1
ATOM 666 N N . ILE A 1 82 ? -47.879 -11.944 46.648 1.00 87.62 82 ILE A N 1
ATOM 667 C CA . ILE A 1 82 ? -47.206 -10.650 46.487 1.00 87.62 82 ILE A CA 1
ATOM 668 C C . ILE A 1 82 ? -45.816 -10.724 47.132 1.00 87.62 82 ILE A C 1
ATOM 670 O O . ILE A 1 82 ? -44.818 -10.474 46.455 1.00 87.62 82 ILE A O 1
ATOM 674 N N . ASP A 1 83 ? -45.740 -11.199 48.376 1.00 90.31 83 ASP A N 1
ATOM 675 C CA . ASP A 1 83 ? -44.501 -11.358 49.144 1.00 90.31 83 ASP A CA 1
ATOM 676 C C . ASP A 1 83 ? -43.509 -12.298 48.438 1.00 90.31 83 ASP A C 1
ATOM 678 O O . ASP A 1 83 ? -42.334 -11.966 48.274 1.00 90.31 83 ASP A O 1
ATOM 682 N N . ALA A 1 84 ? -43.982 -13.430 47.902 1.00 91.56 84 ALA A N 1
ATOM 683 C CA . ALA A 1 84 ? -43.141 -14.358 47.139 1.00 91.56 84 ALA A CA 1
ATOM 684 C C . ALA A 1 84 ? -42.555 -13.736 45.852 1.00 91.56 84 ALA A C 1
ATOM 686 O O . ALA A 1 84 ? -41.410 -14.018 45.469 1.00 91.56 84 ALA A O 1
ATOM 687 N N . THR A 1 85 ? -43.328 -12.884 45.169 1.00 89.12 85 THR A N 1
ATOM 688 C CA . THR A 1 85 ? -42.869 -12.166 43.967 1.00 89.12 85 THR A CA 1
ATOM 689 C C . THR A 1 85 ? -41.867 -11.074 44.353 1.00 89.12 85 THR A C 1
ATOM 691 O O . THR A 1 85 ? -40.804 -10.959 43.740 1.00 89.12 85 THR A O 1
ATOM 694 N N . HIS A 1 86 ? -42.136 -10.339 45.434 1.00 92.19 86 HIS A N 1
ATOM 695 C CA . HIS A 1 86 ? -41.221 -9.347 45.991 1.00 92.19 86 HIS A CA 1
ATOM 696 C C . HIS A 1 86 ? -39.873 -9.967 46.407 1.00 92.19 86 HIS A C 1
ATOM 698 O O . HIS A 1 86 ? -38.812 -9.450 46.047 1.00 92.19 86 HIS A O 1
ATOM 704 N N . ASP A 1 87 ? -39.880 -11.124 47.071 1.00 92.50 87 ASP A N 1
ATOM 705 C CA . ASP A 1 87 ? -38.662 -11.857 47.436 1.00 92.50 87 ASP A CA 1
ATOM 706 C C . ASP A 1 87 ? -37.852 -12.308 46.216 1.00 92.50 87 ASP A C 1
ATOM 708 O O . ASP A 1 87 ? -36.616 -12.289 46.233 1.00 92.50 87 ASP A O 1
ATOM 712 N N . SER A 1 88 ? -38.530 -12.690 45.133 1.00 92.56 88 SER A N 1
ATOM 713 C CA . SER A 1 88 ? -37.882 -13.055 43.870 1.00 92.56 88 SER A CA 1
ATOM 714 C C . SER A 1 88 ? -37.165 -11.853 43.247 1.00 92.56 88 SER A C 1
ATOM 716 O O . SER A 1 88 ? -35.996 -11.957 42.864 1.00 92.56 88 SER A O 1
ATOM 718 N N . ILE A 1 89 ? -37.807 -10.682 43.244 1.00 93.44 89 ILE A N 1
ATOM 719 C CA . ILE A 1 89 ? -37.216 -9.414 42.788 1.00 93.44 89 ILE A CA 1
ATOM 720 C C . ILE A 1 89 ? -36.019 -9.022 43.665 1.00 93.44 89 ILE A C 1
ATOM 722 O O . ILE A 1 89 ? -34.939 -8.715 43.149 1.00 93.44 89 ILE A O 1
ATOM 726 N N . LYS A 1 90 ? -36.160 -9.117 44.993 1.00 94.38 90 LYS A N 1
ATOM 727 C CA . LYS A 1 90 ? -35.091 -8.828 45.961 1.00 94.38 90 LYS A CA 1
ATOM 728 C C . LYS A 1 90 ? -33.866 -9.731 45.766 1.00 94.38 90 LYS A C 1
ATOM 730 O O . LYS A 1 90 ? -32.743 -9.279 45.976 1.00 94.38 90 LYS A O 1
ATOM 735 N N . LYS A 1 91 ? -34.051 -10.975 45.304 1.00 94.25 91 LYS A N 1
ATOM 736 C CA . LYS A 1 91 ? -32.960 -11.901 44.934 1.00 94.25 91 LYS A CA 1
ATOM 737 C C . LYS A 1 91 ? -32.306 -11.576 43.583 1.00 94.25 91 LYS A C 1
ATOM 739 O O . LYS A 1 91 ? -31.139 -11.920 43.383 1.00 94.25 91 LYS A O 1
ATOM 744 N N . LEU A 1 92 ? -33.023 -10.947 42.649 1.00 94.31 92 LEU A N 1
ATOM 745 C CA . LEU A 1 92 ? -32.504 -10.579 41.322 1.00 94.31 92 LEU A CA 1
ATOM 746 C C . LEU A 1 92 ? -31.644 -9.310 41.355 1.00 94.31 92 LEU A C 1
ATOM 748 O O . LEU A 1 92 ? -30.615 -9.260 40.679 1.00 94.31 92 LEU A O 1
ATOM 752 N N . LEU A 1 93 ? -32.018 -8.315 42.165 1.00 93.19 93 LEU A N 1
ATOM 753 C CA . LEU A 1 93 ? -31.323 -7.023 42.236 1.00 93.19 93 LEU A CA 1
ATOM 754 C C . LEU A 1 93 ? -29.809 -7.142 42.521 1.00 93.19 93 LEU A C 1
ATOM 756 O O . LEU A 1 93 ? -29.027 -6.549 41.772 1.00 93.19 93 LEU A O 1
ATOM 760 N N . PRO A 1 94 ? -29.341 -7.928 43.516 1.00 96.00 94 PRO A N 1
ATOM 761 C CA . PRO A 1 94 ? -27.909 -8.106 43.751 1.00 96.00 94 PRO A CA 1
ATOM 762 C C . PRO A 1 94 ? -27.187 -8.748 42.563 1.00 96.00 94 PRO A C 1
ATOM 764 O O . PRO A 1 94 ? -26.068 -8.350 42.252 1.00 96.00 94 PRO A O 1
ATOM 767 N N . LYS A 1 95 ? -27.824 -9.700 41.865 1.00 96.00 95 LYS A N 1
ATOM 768 C CA . LYS A 1 95 ? -27.232 -10.369 40.694 1.00 96.00 95 LYS A CA 1
ATOM 769 C C . LYS A 1 95 ? -27.032 -9.393 39.539 1.00 96.00 95 LYS A C 1
ATOM 771 O O . LYS A 1 95 ? -25.956 -9.373 38.948 1.00 96.00 95 LYS A O 1
ATOM 776 N N . ILE A 1 96 ? -28.034 -8.554 39.260 1.00 94.75 96 ILE A N 1
ATOM 777 C CA . ILE A 1 96 ? -27.923 -7.483 38.259 1.00 94.75 96 ILE A CA 1
ATOM 778 C C . ILE A 1 96 ? -26.799 -6.528 38.654 1.00 94.75 96 ILE A C 1
ATOM 780 O O . ILE A 1 96 ? -25.928 -6.247 37.839 1.00 94.75 96 ILE A O 1
ATOM 784 N N . LYS A 1 97 ? -26.757 -6.086 39.918 1.00 95.50 97 LYS A N 1
ATOM 785 C CA . LYS A 1 97 ? -25.714 -5.173 40.409 1.00 95.50 97 LYS A CA 1
ATOM 786 C C . LYS A 1 97 ? -24.303 -5.748 40.239 1.00 95.50 97 LYS A C 1
ATOM 788 O O . LYS A 1 97 ? -23.411 -5.035 39.786 1.00 95.50 97 LYS A O 1
ATOM 793 N N . VAL A 1 98 ? -24.097 -7.022 40.576 1.00 96.31 98 VAL A N 1
ATOM 794 C CA . VAL A 1 98 ? -22.807 -7.711 40.389 1.00 96.31 98 VAL A CA 1
ATOM 795 C C . VAL A 1 98 ? -22.448 -7.814 38.905 1.00 96.31 98 VAL A C 1
ATOM 797 O O . VAL A 1 98 ? -21.303 -7.558 38.535 1.00 96.31 98 VAL A O 1
ATOM 800 N N . SER A 1 99 ? -23.418 -8.139 38.048 1.00 94.62 99 SER A N 1
ATOM 801 C CA . SER A 1 99 ? -23.201 -8.246 36.603 1.00 94.62 99 SER A CA 1
ATOM 802 C C . SER A 1 99 ? -22.822 -6.894 35.986 1.00 94.62 99 SER A C 1
ATOM 804 O O . SER A 1 99 ? -21.798 -6.808 35.314 1.00 94.62 99 SER A O 1
ATOM 806 N N . VAL A 1 100 ? -23.544 -5.818 36.323 1.00 94.06 100 VAL A N 1
ATOM 807 C CA . VAL A 1 100 ? -23.207 -4.439 35.917 1.00 94.06 100 VAL A CA 1
ATOM 808 C C . VAL A 1 100 ? -21.805 -4.054 36.398 1.00 94.06 100 VAL A C 1
ATOM 810 O O . VAL A 1 100 ? -20.993 -3.576 35.614 1.00 94.06 100 VAL A O 1
ATOM 813 N N . SER A 1 101 ? -21.468 -4.337 37.660 1.00 95.38 101 SER A N 1
ATOM 814 C CA . SER A 1 101 ? -20.134 -4.044 38.198 1.00 95.38 101 SER A CA 1
ATOM 815 C C . SER A 1 101 ? -19.017 -4.809 37.474 1.00 95.38 101 SER A C 1
ATOM 817 O O . SER A 1 101 ? -17.920 -4.276 37.291 1.00 95.38 101 SER A O 1
ATOM 819 N N . THR A 1 102 ? -19.297 -6.036 37.029 1.00 96.00 102 THR A N 1
ATOM 820 C CA . THR A 1 102 ? -18.363 -6.859 36.249 1.00 96.00 102 THR A CA 1
ATOM 821 C C . THR A 1 102 ? -18.175 -6.295 34.840 1.00 96.00 102 THR A C 1
ATOM 823 O O . THR A 1 102 ? -17.036 -6.163 34.387 1.00 96.00 102 THR A O 1
ATOM 826 N N . VAL A 1 103 ? -19.267 -5.901 34.176 1.00 95.44 103 VAL A N 1
ATOM 827 C CA . VAL A 1 103 ? -19.245 -5.190 32.886 1.00 95.44 103 VAL A CA 1
ATOM 828 C C . VAL A 1 103 ? -18.404 -3.917 33.000 1.00 95.44 103 VAL A C 1
ATOM 830 O O . VAL A 1 103 ? -17.479 -3.733 32.214 1.00 95.44 103 VAL A O 1
ATOM 833 N N . ASP A 1 104 ? -18.628 -3.096 34.028 1.00 93.75 104 ASP A N 1
ATOM 834 C CA . ASP A 1 104 ? -17.864 -1.866 34.264 1.00 93.75 104 ASP A CA 1
ATOM 835 C C . ASP A 1 104 ? -16.363 -2.130 34.462 1.00 93.75 104 ASP A C 1
ATOM 837 O O . ASP A 1 104 ? -15.516 -1.395 33.947 1.00 93.75 104 ASP A O 1
ATOM 841 N N . ALA A 1 105 ? -16.008 -3.178 35.213 1.00 95.81 105 ALA A N 1
ATOM 842 C CA . ALA A 1 105 ? -14.615 -3.552 35.443 1.00 95.81 105 ALA A CA 1
ATOM 843 C C . ALA A 1 105 ? -13.917 -4.000 34.149 1.00 95.81 105 ALA A C 1
ATOM 845 O O . ALA A 1 105 ? -12.777 -3.602 33.897 1.00 95.81 105 ALA A O 1
ATOM 846 N N . ILE A 1 106 ? -14.605 -4.783 33.312 1.00 94.69 106 ILE A N 1
ATOM 847 C CA . ILE A 1 106 ? -14.091 -5.209 32.005 1.00 94.69 106 ILE A CA 1
ATOM 848 C C . ILE A 1 106 ? -13.943 -4.006 31.067 1.00 94.69 106 ILE A C 1
ATOM 850 O O . ILE A 1 106 ? -12.882 -3.838 30.466 1.00 94.69 106 ILE A O 1
ATOM 854 N N . SER A 1 107 ? -14.953 -3.138 30.985 1.00 94.00 107 SER A N 1
ATOM 855 C CA . SER A 1 107 ? -14.920 -1.932 30.150 1.00 94.00 107 SER A CA 1
ATOM 856 C C . SER A 1 107 ? -13.761 -1.010 30.528 1.00 94.00 107 SER A C 1
ATOM 858 O O . SER A 1 107 ? -13.020 -0.570 29.653 1.00 94.00 107 SER A O 1
ATOM 860 N N . ARG A 1 108 ? -13.509 -0.793 31.830 1.00 93.31 108 ARG A N 1
ATOM 861 C CA . ARG A 1 108 ? -12.324 -0.043 32.290 1.00 93.31 108 ARG A CA 1
ATOM 862 C C . ARG A 1 108 ? -11.014 -0.688 31.838 1.00 93.31 108 ARG A C 1
ATOM 864 O O . ARG A 1 108 ? -10.084 0.026 31.469 1.00 93.31 108 ARG A O 1
ATOM 871 N N . ARG A 1 109 ? -10.926 -2.024 31.838 1.00 95.31 109 ARG A N 1
ATOM 872 C CA . ARG A 1 109 ? -9.726 -2.722 31.354 1.00 95.31 109 ARG A CA 1
ATOM 873 C C . ARG A 1 109 ? -9.521 -2.531 29.850 1.00 95.31 109 ARG A C 1
ATOM 875 O O . ARG A 1 109 ? -8.381 -2.317 29.443 1.00 95.31 109 ARG A O 1
ATOM 882 N N . ILE A 1 110 ? -10.596 -2.577 29.061 1.00 93.94 110 ILE A N 1
ATOM 883 C CA . ILE A 1 110 ? -10.570 -2.315 27.613 1.00 93.94 110 ILE A CA 1
ATOM 884 C C . ILE A 1 110 ? -10.149 -0.869 27.338 1.00 93.94 110 ILE A C 1
ATOM 886 O O . ILE A 1 110 ? -9.239 -0.654 26.545 1.00 93.94 110 ILE A O 1
ATOM 890 N N . HIS A 1 111 ? -10.737 0.110 28.035 1.00 91.94 111 HIS A N 1
ATOM 891 C CA . HIS A 1 111 ? -10.353 1.519 27.901 1.00 91.94 111 HIS A CA 1
ATOM 892 C C . HIS A 1 111 ? -8.870 1.725 28.206 1.00 91.94 111 HIS A C 1
ATOM 894 O O . HIS A 1 111 ? -8.180 2.346 27.413 1.00 91.94 111 HIS A O 1
ATOM 900 N N . LYS A 1 112 ? -8.345 1.106 29.272 1.00 92.69 112 LYS A N 1
ATOM 901 C CA . LYS A 1 112 ? -6.912 1.158 29.588 1.00 92.69 112 LYS A CA 1
ATOM 902 C C . LYS A 1 112 ? -6.034 0.596 28.460 1.00 92.69 112 LYS A C 1
ATOM 904 O O . LYS A 1 112 ? -5.036 1.199 28.091 1.00 92.69 112 LYS A O 1
ATOM 909 N N . LEU A 1 113 ? -6.398 -0.563 27.902 1.00 94.12 113 LEU A N 1
ATOM 910 C CA . LEU A 1 113 ? -5.662 -1.158 26.777 1.00 94.12 113 LEU A CA 1
ATOM 911 C C . LEU A 1 113 ? -5.693 -0.264 25.530 1.00 94.12 113 LEU A C 1
ATOM 913 O O . LEU A 1 113 ? -4.689 -0.153 24.837 1.00 94.12 113 LEU A O 1
ATOM 917 N N . ARG A 1 114 ? -6.836 0.366 25.247 1.00 93.25 114 ARG A N 1
ATOM 918 C CA . ARG A 1 114 ? -7.036 1.231 24.081 1.00 93.25 114 ARG A CA 1
ATOM 919 C C . ARG A 1 114 ? -6.325 2.581 24.233 1.00 93.25 114 ARG A C 1
ATOM 921 O O . ARG A 1 114 ? -5.561 2.976 23.361 1.00 93.25 114 ARG A O 1
ATOM 928 N N . ASP A 1 115 ? -6.590 3.283 25.327 1.00 91.50 115 ASP A N 1
ATOM 929 C CA . ASP A 1 115 ? -6.221 4.691 25.501 1.00 91.50 115 ASP A CA 1
ATOM 930 C C . ASP A 1 115 ? -4.768 4.872 25.959 1.00 91.50 115 ASP A C 1
ATOM 932 O O . ASP A 1 115 ? -4.201 5.939 25.747 1.00 91.50 115 ASP A O 1
ATOM 936 N N . GLU A 1 116 ? -4.153 3.834 26.541 1.00 91.44 116 GLU A N 1
ATOM 937 C CA . GLU A 1 116 ? -2.752 3.862 26.983 1.00 91.44 116 GLU A CA 1
ATOM 938 C C . GLU A 1 116 ? -1.857 2.999 26.073 1.00 91.44 116 GLU A C 1
ATOM 940 O O . GLU A 1 116 ? -1.007 3.523 25.353 1.00 91.44 116 GLU A O 1
ATOM 945 N N . GLU A 1 117 ? -2.046 1.671 26.079 1.00 93.81 117 GLU A N 1
ATOM 946 C CA . GLU A 1 117 ? -1.130 0.724 25.413 1.00 93.81 117 GLU A CA 1
ATOM 947 C C . GLU A 1 117 ? -1.215 0.833 23.884 1.00 93.81 117 GLU A C 1
ATOM 949 O O . GLU A 1 117 ? -0.202 1.062 23.220 1.00 93.81 117 GLU A O 1
ATOM 954 N N . LEU A 1 118 ? -2.424 0.725 23.323 1.00 94.00 118 LEU A N 1
ATOM 955 C CA . LEU A 1 118 ? -2.643 0.820 21.882 1.00 94.00 118 LEU A CA 1
ATOM 956 C C . LEU A 1 118 ? -2.295 2.221 21.367 1.00 94.00 118 LEU A C 1
ATOM 958 O O . LEU A 1 118 ? -1.566 2.330 20.387 1.00 94.00 118 LEU A O 1
ATOM 962 N N . GLN A 1 119 ? -2.748 3.283 22.040 1.00 92.94 119 GLN A N 1
ATOM 963 C CA . GLN A 1 119 ? -2.451 4.660 21.633 1.00 92.94 119 GLN A CA 1
ATOM 964 C C . GLN A 1 119 ? -0.944 4.921 21.530 1.00 92.94 119 GLN A C 1
ATOM 966 O O . GLN A 1 119 ? -0.469 5.416 20.510 1.00 92.94 119 GLN A O 1
ATOM 971 N N . SER A 1 120 ? -0.173 4.532 22.549 1.00 93.25 120 SER A N 1
ATOM 972 C CA . SER A 1 120 ? 1.285 4.692 22.538 1.00 93.25 120 SER A CA 1
ATOM 973 C C . SER A 1 120 ? 1.941 3.931 21.378 1.00 93.25 120 SER A C 1
ATOM 975 O O . SER A 1 120 ? 2.780 4.477 20.655 1.00 93.25 120 SER A O 1
ATOM 977 N N . GLN A 1 121 ? 1.510 2.690 21.131 1.00 93.81 121 GLN A N 1
ATOM 978 C CA . GLN A 1 121 ? 2.021 1.876 20.025 1.00 93.81 121 GLN A CA 1
ATOM 979 C C . GLN A 1 121 ? 1.693 2.475 18.652 1.00 93.81 121 GLN A C 1
ATOM 981 O O . GLN A 1 121 ? 2.544 2.452 17.760 1.00 93.81 121 GLN A O 1
ATOM 986 N N . LEU A 1 122 ? 0.488 3.021 18.476 1.00 94.44 122 LEU A N 1
ATOM 987 C CA . LEU A 1 122 ? 0.078 3.669 17.232 1.00 94.44 122 LEU A CA 1
ATOM 988 C C . LEU A 1 122 ? 0.850 4.965 16.995 1.00 94.44 122 LEU A C 1
ATOM 990 O O . LEU A 1 122 ? 1.367 5.157 15.899 1.00 94.44 122 LEU A O 1
ATOM 994 N N . ASN A 1 123 ? 1.023 5.798 18.021 1.00 94.12 123 ASN A N 1
ATOM 995 C CA . ASN A 1 123 ? 1.836 7.012 17.928 1.00 94.12 123 ASN A CA 1
ATOM 996 C C . ASN A 1 123 ? 3.271 6.682 17.496 1.00 94.12 123 ASN A C 1
ATOM 998 O O . ASN A 1 123 ? 3.800 7.269 16.551 1.00 94.12 123 ASN A O 1
ATOM 1002 N N . ALA A 1 124 ? 3.888 5.683 18.136 1.00 94.12 124 ALA A N 1
ATOM 1003 C CA . ALA A 1 124 ? 5.224 5.223 17.774 1.00 94.12 124 ALA A CA 1
ATOM 1004 C C . ALA A 1 124 ? 5.287 4.687 16.332 1.00 94.12 124 ALA A C 1
ATOM 1006 O O . ALA A 1 124 ? 6.264 4.934 15.623 1.00 94.12 124 ALA A O 1
ATOM 1007 N N . LEU A 1 125 ? 4.256 3.967 15.881 1.00 94.38 125 LEU A N 1
ATOM 1008 C CA . LEU A 1 125 ? 4.167 3.454 14.516 1.00 94.38 125 LEU A CA 1
ATOM 1009 C C . LEU A 1 125 ? 4.048 4.585 13.485 1.00 94.38 125 LEU A C 1
ATOM 1011 O O . LEU A 1 125 ? 4.773 4.575 12.492 1.00 94.38 125 LEU A O 1
ATOM 1015 N N . ILE A 1 126 ? 3.192 5.576 13.736 1.00 95.31 126 ILE A N 1
ATOM 1016 C CA . ILE A 1 126 ? 3.007 6.741 12.861 1.00 95.31 126 ILE A CA 1
ATOM 1017 C C . ILE A 1 126 ? 4.319 7.529 12.751 1.00 95.31 126 ILE A C 1
ATOM 1019 O O . ILE A 1 126 ? 4.750 7.842 11.641 1.00 95.31 126 ILE A O 1
ATOM 1023 N N . HIS A 1 127 ? 5.024 7.759 13.865 1.00 95.06 127 HIS A N 1
ATOM 1024 C CA . HIS A 1 127 ? 6.345 8.397 13.841 1.00 95.06 127 HIS A CA 1
ATOM 1025 C C . HIS A 1 127 ? 7.383 7.597 13.043 1.00 95.06 127 HIS A C 1
ATOM 1027 O O . HIS A 1 127 ? 8.164 8.181 12.290 1.00 95.06 127 HIS A O 1
ATOM 1033 N N . ARG A 1 128 ? 7.393 6.263 13.167 1.00 95.62 128 ARG A N 1
ATOM 1034 C CA . ARG A 1 128 ? 8.284 5.399 12.374 1.00 95.62 128 ARG A CA 1
ATOM 1035 C C . ARG A 1 128 ? 7.978 5.485 10.883 1.00 95.62 128 ARG A C 1
ATOM 1037 O O . ARG A 1 128 ? 8.912 5.584 10.093 1.00 95.62 128 ARG A O 1
ATOM 1044 N N . PHE A 1 129 ? 6.702 5.496 10.499 1.00 95.19 129 PHE A N 1
ATOM 1045 C CA . PHE A 1 129 ? 6.308 5.700 9.105 1.00 95.19 129 PHE A CA 1
ATOM 1046 C C . PHE A 1 129 ? 6.726 7.074 8.593 1.00 95.19 129 PHE A C 1
ATOM 1048 O O . PHE A 1 129 ? 7.292 7.158 7.512 1.00 95.19 129 PHE A O 1
ATOM 1055 N N . MET A 1 130 ? 6.528 8.137 9.372 1.00 95.56 130 MET A N 1
ATOM 1056 C CA . MET A 1 130 ? 6.981 9.481 9.008 1.00 95.56 130 MET A CA 1
ATOM 1057 C C . MET A 1 130 ? 8.502 9.521 8.769 1.00 95.56 130 MET A C 1
ATOM 1059 O O . MET A 1 130 ? 8.961 10.056 7.761 1.00 95.56 130 MET A O 1
ATOM 1063 N N . GLY A 1 131 ? 9.291 8.880 9.641 1.00 97.06 131 GLY A N 1
ATOM 1064 C CA . GLY A 1 131 ? 10.739 8.735 9.455 1.00 97.06 131 GLY A CA 1
ATOM 1065 C C . GLY A 1 131 ? 11.115 7.925 8.209 1.00 97.06 131 GLY A C 1
ATOM 1066 O O . GLY A 1 131 ? 12.002 8.326 7.457 1.00 97.06 131 GLY A O 1
ATOM 1067 N N . MET A 1 132 ? 10.411 6.820 7.951 1.00 97.19 132 MET A N 1
ATOM 1068 C CA . MET A 1 132 ? 10.574 6.024 6.733 1.00 97.19 132 MET A CA 1
ATOM 1069 C C . MET A 1 132 ? 10.260 6.854 5.481 1.00 97.19 132 MET A C 1
ATOM 1071 O O . MET A 1 132 ? 11.060 6.854 4.554 1.00 97.19 132 MET A O 1
ATOM 1075 N N . TRP A 1 133 ? 9.152 7.599 5.449 1.00 97.06 1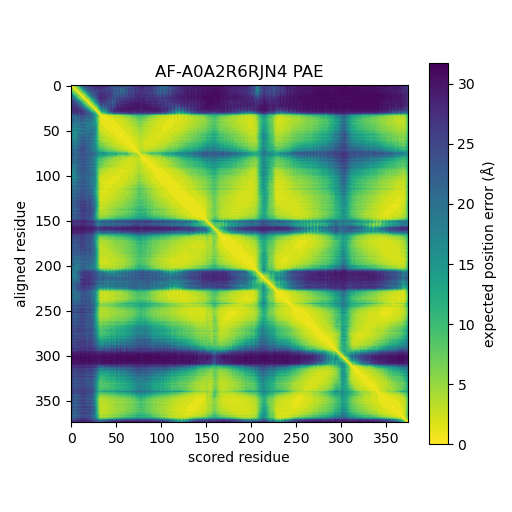33 TRP A N 1
ATOM 1076 C CA . TRP A 1 133 ? 8.782 8.438 4.304 1.00 97.06 133 TRP A CA 1
ATOM 1077 C C . TRP A 1 133 ? 9.808 9.527 4.029 1.00 97.06 133 TRP A C 1
ATOM 1079 O O . TRP A 1 133 ? 10.188 9.726 2.879 1.00 97.06 133 TRP A O 1
ATOM 1089 N N . LYS A 1 134 ? 10.337 10.164 5.078 1.00 97.88 134 LYS A N 1
ATOM 1090 C CA . LYS A 1 134 ? 11.449 11.108 4.946 1.00 97.88 134 LYS A CA 1
ATOM 1091 C C . LYS A 1 134 ? 12.670 10.457 4.289 1.00 97.88 134 LYS A C 1
ATOM 1093 O O . LYS A 1 134 ? 13.235 11.018 3.354 1.00 97.88 134 LYS A O 1
ATOM 1098 N N . PHE A 1 135 ? 13.035 9.252 4.724 1.00 98.06 135 PHE A N 1
ATOM 1099 C CA . PHE A 1 135 ? 14.121 8.491 4.108 1.00 98.06 135 PHE A CA 1
ATOM 1100 C C . PHE A 1 135 ? 13.826 8.122 2.642 1.00 98.06 135 PHE A C 1
ATOM 1102 O O . PHE A 1 135 ? 14.711 8.232 1.793 1.00 98.06 135 PHE A O 1
ATOM 1109 N N . MET A 1 136 ? 12.589 7.727 2.322 1.00 97.25 136 MET A N 1
ATOM 1110 C CA . MET A 1 136 ? 12.182 7.394 0.952 1.00 97.25 136 MET A CA 1
ATOM 1111 C C . MET A 1 136 ? 12.260 8.602 0.016 1.00 97.25 136 MET A C 1
ATOM 1113 O O . MET A 1 136 ? 12.774 8.462 -1.092 1.00 97.25 136 MET A O 1
ATOM 1117 N N . VAL A 1 137 ? 11.840 9.790 0.469 1.00 98.19 137 VAL A N 1
ATOM 1118 C CA . VAL A 1 137 ? 12.004 11.047 -0.286 1.00 98.19 137 VAL A CA 1
ATOM 1119 C C . VAL A 1 137 ? 13.478 11.267 -0.633 1.00 98.19 137 VAL A C 1
ATOM 1121 O O . VAL A 1 137 ? 13.828 11.415 -1.802 1.00 98.19 137 VAL A O 1
ATOM 1124 N N . GLU A 1 138 ? 14.373 11.197 0.355 1.00 98.00 138 GLU A N 1
ATOM 1125 C CA . GLU A 1 138 ? 15.811 11.367 0.115 1.00 98.00 138 GLU A CA 1
ATOM 1126 C C . GLU A 1 138 ? 16.381 10.311 -0.849 1.00 98.00 138 GLU A C 1
ATOM 1128 O O . GLU A 1 138 ? 17.250 10.615 -1.672 1.00 98.00 138 GLU A O 1
ATOM 1133 N N . CYS A 1 139 ? 15.911 9.063 -0.753 1.00 97.69 139 CYS A N 1
ATOM 1134 C CA . CYS A 1 139 ? 16.327 7.970 -1.627 1.00 97.69 139 CYS A CA 1
ATOM 1135 C C . CYS A 1 139 ? 15.909 8.224 -3.081 1.00 97.69 139 CYS A C 1
ATOM 1137 O O . CYS A 1 139 ? 16.756 8.206 -3.979 1.00 97.69 139 CYS A O 1
ATOM 1139 N N . HIS A 1 140 ? 14.631 8.524 -3.314 1.00 97.25 140 HIS A N 1
ATOM 1140 C CA . HIS A 1 140 ? 14.094 8.741 -4.654 1.00 97.25 140 HIS A CA 1
ATOM 1141 C C . HIS A 1 140 ? 14.660 9.997 -5.314 1.00 97.25 140 HIS A C 1
ATOM 1143 O O . HIS A 1 140 ? 14.959 9.970 -6.507 1.00 97.25 140 HIS A O 1
ATOM 1149 N N . GLN A 1 141 ? 14.940 11.056 -4.550 1.00 97.56 141 GLN A N 1
ATOM 1150 C CA . GLN A 1 141 ? 15.641 12.237 -5.065 1.00 97.56 141 GLN A CA 1
ATOM 1151 C C . GLN A 1 141 ? 17.062 11.913 -5.528 1.00 97.56 141 GLN A C 1
ATOM 1153 O O . GLN A 1 141 ? 17.487 12.365 -6.594 1.00 97.56 141 GLN A O 1
ATOM 1158 N N . LYS A 1 142 ? 17.802 11.094 -4.768 1.00 97.31 142 LYS A N 1
ATOM 1159 C CA . LYS A 1 142 ? 19.141 10.629 -5.168 1.00 97.31 142 LYS A CA 1
ATOM 1160 C C . LYS A 1 142 ? 19.076 9.749 -6.417 1.00 97.31 142 LYS A C 1
ATOM 1162 O O . LYS A 1 142 ? 19.883 9.943 -7.322 1.00 97.31 142 LYS A O 1
ATOM 1167 N N . GLN A 1 143 ? 18.110 8.831 -6.498 1.00 95.31 143 GLN A N 1
ATOM 1168 C CA . GLN A 1 143 ? 17.891 7.980 -7.676 1.00 95.31 143 GLN A CA 1
ATOM 1169 C C . GLN A 1 143 ? 17.529 8.806 -8.918 1.00 95.31 143 GLN A C 1
ATOM 1171 O O . GLN A 1 143 ? 18.107 8.604 -9.988 1.00 95.31 143 GLN A O 1
ATOM 1176 N N . LEU A 1 144 ? 16.631 9.784 -8.772 1.00 95.94 144 LEU A N 1
ATOM 1177 C CA . LEU A 1 144 ? 16.245 10.699 -9.842 1.00 95.94 144 LEU A CA 1
ATOM 1178 C C . LEU A 1 144 ? 17.445 11.520 -10.324 1.00 95.94 144 LEU A C 1
ATOM 1180 O O . LEU A 1 144 ? 17.708 11.572 -11.525 1.00 95.94 144 LEU A O 1
ATOM 1184 N N . LYS A 1 145 ? 18.211 12.109 -9.398 1.00 95.94 145 LYS A N 1
ATOM 1185 C CA . LYS A 1 145 ? 19.425 12.871 -9.715 1.00 95.94 145 LYS A CA 1
ATOM 1186 C C . LYS A 1 145 ? 20.456 12.011 -10.449 1.00 95.94 145 LYS A C 1
ATOM 1188 O O . LYS A 1 145 ? 20.913 12.401 -11.520 1.00 95.94 145 LYS A O 1
ATOM 1193 N N . ALA A 1 146 ? 20.757 10.820 -9.931 1.00 93.12 146 ALA A N 1
ATOM 1194 C CA . ALA A 1 146 ? 21.689 9.891 -10.565 1.00 93.12 146 ALA A CA 1
ATOM 1195 C C . ALA A 1 146 ? 21.237 9.508 -11.985 1.00 93.12 146 ALA A C 1
ATOM 1197 O O . ALA A 1 146 ? 22.049 9.470 -12.906 1.00 93.12 146 ALA A O 1
ATOM 1198 N N . THR A 1 147 ? 19.934 9.298 -12.191 1.00 91.31 147 THR A N 1
ATOM 1199 C CA . THR A 1 147 ? 19.369 8.970 -13.511 1.00 91.31 147 THR A CA 1
ATOM 1200 C C . THR A 1 147 ? 19.456 10.152 -14.487 1.00 91.31 147 THR A C 1
ATOM 1202 O O . THR A 1 147 ? 19.730 9.963 -15.672 1.00 91.31 147 THR A O 1
ATOM 1205 N N . LEU A 1 148 ? 19.259 11.385 -14.009 1.00 91.00 148 LEU A N 1
ATOM 1206 C CA . LEU A 1 148 ? 19.417 12.601 -14.816 1.00 91.00 148 LEU A CA 1
ATOM 1207 C C . LEU A 1 148 ? 20.880 12.844 -15.221 1.00 91.00 148 LEU A C 1
ATOM 1209 O O . LEU A 1 148 ? 21.149 13.313 -16.331 1.00 91.00 148 LEU A O 1
ATOM 1213 N N . GLU A 1 149 ? 21.825 12.515 -14.347 1.00 89.44 149 GLU A N 1
ATOM 1214 C CA . GLU A 1 149 ? 23.263 12.680 -14.589 1.00 89.44 149 GLU A CA 1
ATOM 1215 C C . GLU A 1 149 ? 23.858 11.531 -15.425 1.00 89.44 149 GLU A C 1
ATOM 1217 O O . GLU A 1 149 ? 24.856 11.724 -16.124 1.00 89.44 149 GLU A O 1
ATOM 1222 N N . ALA A 1 150 ? 23.223 10.355 -15.429 1.00 84.88 150 ALA A N 1
ATOM 1223 C CA . ALA A 1 150 ? 23.679 9.185 -16.172 1.00 84.88 150 ALA A CA 1
ATOM 1224 C C . ALA A 1 150 ? 23.669 9.415 -17.693 1.00 84.88 150 ALA A C 1
ATOM 1226 O O . ALA A 1 150 ? 22.619 9.582 -18.318 1.00 84.88 150 ALA A O 1
ATOM 1227 N N . ARG A 1 151 ? 24.844 9.364 -18.328 1.00 73.44 151 ARG A N 1
ATOM 1228 C CA . ARG A 1 151 ? 24.955 9.318 -19.794 1.00 73.44 151 ARG A CA 1
ATOM 1229 C C . ARG A 1 151 ? 24.586 7.916 -20.277 1.00 73.44 151 ARG A C 1
ATOM 1231 O O . ARG A 1 151 ? 25.368 6.984 -20.119 1.00 73.44 151 ARG A O 1
ATOM 1238 N N . THR A 1 152 ? 23.406 7.759 -20.867 1.00 65.31 152 THR A N 1
ATOM 1239 C CA . THR A 1 152 ? 22.979 6.488 -21.459 1.00 65.31 152 THR A CA 1
ATOM 1240 C C . THR A 1 152 ? 23.495 6.365 -22.891 1.00 65.31 152 THR A C 1
ATOM 1242 O O . THR A 1 152 ? 22.896 6.873 -23.832 1.00 65.31 152 THR A O 1
ATOM 1245 N N . HIS A 1 153 ? 24.620 5.669 -23.062 1.00 66.00 153 HIS A N 1
ATOM 1246 C CA . HIS A 1 153 ? 25.010 5.085 -24.347 1.00 66.00 153 HIS A CA 1
ATOM 1247 C C . HIS A 1 153 ? 24.805 3.575 -24.257 1.00 66.00 153 HIS A C 1
ATOM 1249 O O . HIS A 1 153 ? 25.732 2.832 -23.943 1.00 66.00 153 HIS A O 1
ATOM 1255 N N . VAL A 1 154 ? 23.569 3.128 -24.480 1.00 69.00 154 VAL A N 1
ATOM 1256 C CA . VAL A 1 154 ? 23.221 1.707 -24.422 1.00 69.00 154 VAL A CA 1
ATOM 1257 C C . VAL A 1 154 ? 23.311 1.142 -25.839 1.00 69.00 154 VAL A C 1
ATOM 1259 O O . VAL A 1 154 ? 22.536 1.517 -26.715 1.00 69.00 154 VAL A O 1
ATOM 1262 N N . GLN A 1 155 ? 24.289 0.263 -26.073 1.00 69.81 155 GLN A N 1
ATOM 1263 C CA . GLN A 1 155 ? 24.515 -0.394 -27.365 1.00 69.81 155 GLN A CA 1
ATOM 1264 C C . GLN A 1 155 ? 24.135 -1.878 -27.281 1.00 69.81 155 GLN A C 1
ATOM 1266 O O . GLN A 1 155 ? 25.009 -2.738 -27.212 1.00 69.81 155 GLN A O 1
ATOM 1271 N N . LEU A 1 156 ? 22.835 -2.185 -27.280 1.00 72.44 156 LEU A N 1
ATOM 1272 C CA . LEU A 1 156 ? 22.336 -3.563 -27.135 1.00 72.44 156 LEU A CA 1
ATOM 1273 C C . LEU A 1 156 ? 22.660 -4.447 -28.348 1.00 72.44 156 LEU A C 1
ATOM 1275 O O . LEU A 1 156 ? 22.801 -5.659 -28.222 1.00 72.44 156 LEU A O 1
ATOM 1279 N N . ALA A 1 157 ? 22.813 -3.851 -29.531 1.00 62.56 157 ALA A N 1
ATOM 1280 C CA . ALA A 1 157 ? 22.865 -4.606 -30.781 1.00 62.56 157 ALA A CA 1
ATOM 1281 C C . ALA A 1 157 ? 24.285 -4.858 -31.345 1.00 62.56 157 ALA A C 1
ATOM 1283 O O . ALA A 1 157 ? 24.431 -5.393 -32.440 1.00 62.56 157 ALA A O 1
ATOM 1284 N N . LYS A 1 158 ? 25.375 -4.521 -30.634 1.00 60.31 158 LYS A N 1
ATOM 1285 C CA . LYS A 1 158 ? 26.730 -4.514 -31.239 1.00 60.31 158 LYS A CA 1
ATOM 1286 C C . LYS A 1 158 ? 27.553 -5.808 -31.115 1.00 60.31 158 LYS A C 1
ATOM 1288 O O . LYS A 1 158 ? 28.325 -6.088 -32.027 1.00 60.31 158 LYS A O 1
ATOM 1293 N N . ALA A 1 159 ? 27.350 -6.665 -30.110 1.00 53.16 159 ALA A N 1
ATOM 1294 C CA . ALA A 1 159 ? 28.165 -7.880 -29.919 1.00 53.16 159 ALA A CA 1
ATOM 1295 C C . ALA A 1 159 ? 27.403 -9.182 -30.242 1.00 53.16 159 ALA A C 1
ATOM 1297 O O . ALA A 1 159 ? 26.357 -9.462 -29.662 1.00 53.16 159 ALA A O 1
ATOM 1298 N N . SER A 1 160 ? 27.932 -10.006 -31.155 1.00 53.62 160 SER A N 1
ATOM 1299 C CA . SER A 1 160 ? 27.296 -11.255 -31.622 1.00 53.62 160 SER A CA 1
ATOM 1300 C C . SER A 1 160 ? 27.104 -12.302 -30.525 1.00 53.62 160 SER A C 1
ATOM 1302 O O . SER A 1 160 ? 26.203 -13.129 -30.624 1.00 53.62 160 SER A O 1
ATOM 1304 N N . THR A 1 161 ? 27.928 -12.253 -29.479 1.00 51.41 161 THR A N 1
ATOM 1305 C CA . THR A 1 161 ? 27.952 -13.241 -28.391 1.00 51.41 161 THR A CA 1
ATOM 1306 C C . THR A 1 161 ? 27.055 -12.845 -27.206 1.00 51.41 161 THR A C 1
ATOM 1308 O O . THR A 1 161 ? 26.633 -13.711 -26.450 1.00 51.41 161 THR A O 1
ATOM 1311 N N . GLU A 1 162 ? 26.692 -11.561 -27.070 1.00 57.62 162 GLU A N 1
ATOM 1312 C CA . GLU A 1 162 ? 25.928 -11.012 -25.926 1.00 57.62 162 GLU A CA 1
ATOM 1313 C C . GLU A 1 162 ? 24.495 -10.561 -26.297 1.00 57.62 162 GLU A C 1
ATOM 1315 O O . GLU A 1 162 ? 23.705 -10.161 -25.441 1.00 57.62 162 GLU A O 1
ATOM 1320 N N . ARG A 1 163 ? 24.112 -10.650 -27.577 1.00 62.41 163 ARG A N 1
ATOM 1321 C CA . ARG A 1 163 ? 22.814 -10.156 -28.076 1.00 62.41 163 ARG A CA 1
ATOM 1322 C C . ARG A 1 163 ? 21.600 -10.981 -27.631 1.00 62.41 163 ARG A C 1
ATOM 1324 O O . ARG A 1 163 ? 20.576 -10.398 -27.293 1.00 62.41 163 ARG A O 1
ATOM 1331 N N . ASN A 1 164 ? 21.719 -12.310 -27.540 1.00 65.31 164 ASN A N 1
ATOM 1332 C CA . ASN A 1 164 ? 20.651 -13.146 -26.959 1.00 65.31 164 ASN A CA 1
ATOM 1333 C C . ASN A 1 164 ? 20.438 -12.820 -25.467 1.00 65.31 164 ASN A C 1
ATOM 1335 O O . ASN A 1 164 ? 19.302 -12.752 -25.011 1.00 65.31 164 ASN A O 1
ATOM 1339 N N . SER A 1 165 ? 21.524 -12.509 -24.746 1.00 74.75 165 SER A N 1
ATOM 1340 C CA . SER A 1 165 ? 21.477 -12.033 -23.356 1.00 74.75 165 SER A CA 1
ATOM 1341 C C . SER A 1 165 ? 20.759 -10.678 -23.233 1.00 74.75 165 SER A C 1
ATOM 1343 O O . SER A 1 165 ? 20.034 -10.451 -22.271 1.00 74.75 165 SER A O 1
ATOM 1345 N N . SER A 1 166 ? 20.859 -9.798 -24.237 1.00 78.19 166 SER A N 1
ATOM 1346 C CA . SER A 1 166 ? 20.176 -8.490 -24.234 1.00 78.19 166 SER A CA 1
ATOM 1347 C C . SER A 1 166 ? 18.648 -8.589 -24.377 1.00 78.19 166 SER A C 1
ATOM 1349 O O . SER A 1 166 ? 17.923 -7.822 -23.737 1.00 78.19 166 SER A O 1
ATOM 1351 N N . ILE A 1 167 ? 18.148 -9.541 -25.177 1.00 82.50 167 ILE A N 1
ATOM 1352 C CA . ILE A 1 167 ? 16.708 -9.838 -25.299 1.00 82.50 167 ILE A CA 1
ATOM 1353 C C . ILE A 1 167 ? 16.161 -10.350 -23.964 1.00 82.50 167 ILE A C 1
ATOM 1355 O O . ILE A 1 167 ? 15.189 -9.800 -23.444 1.00 82.50 167 ILE A O 1
ATOM 1359 N N . GLU A 1 168 ? 16.820 -11.359 -23.389 1.00 85.94 168 GLU A N 1
ATOM 1360 C CA . GLU A 1 168 ? 16.433 -11.950 -22.105 1.00 85.94 168 GLU A CA 1
ATOM 1361 C C . GLU A 1 168 ? 16.514 -10.928 -20.962 1.00 85.94 168 GLU A C 1
ATOM 1363 O O . GLU A 1 168 ? 15.619 -10.864 -20.121 1.00 85.94 168 GLU A O 1
ATOM 1368 N N . ALA A 1 169 ? 17.544 -10.076 -20.945 1.00 87.75 169 ALA A N 1
ATOM 1369 C CA . ALA A 1 169 ? 17.697 -9.025 -19.944 1.00 87.75 169 ALA A CA 1
ATOM 1370 C C . ALA A 1 169 ? 16.595 -7.959 -20.041 1.00 87.75 169 ALA A C 1
ATOM 1372 O O . ALA A 1 169 ? 16.093 -7.514 -19.009 1.00 87.75 169 ALA A O 1
ATOM 1373 N N . THR A 1 170 ? 16.193 -7.573 -21.257 1.00 90.44 170 THR A N 1
ATOM 1374 C CA . THR A 1 170 ? 15.109 -6.598 -21.477 1.00 90.44 170 THR A CA 1
ATOM 1375 C C . THR A 1 170 ? 13.768 -7.169 -21.022 1.00 90.44 170 THR A C 1
ATOM 1377 O O . THR A 1 170 ? 13.051 -6.511 -20.271 1.00 90.44 170 THR A O 1
ATOM 1380 N N . GLN A 1 171 ? 13.471 -8.419 -21.389 1.00 90.62 171 GLN A N 1
ATOM 1381 C CA . GLN A 1 171 ? 12.257 -9.114 -20.957 1.00 90.62 171 GLN A CA 1
ATOM 1382 C C . GLN A 1 171 ? 12.231 -9.311 -19.435 1.00 90.62 171 GLN A C 1
ATOM 1384 O O . GLN A 1 171 ? 11.206 -9.118 -18.784 1.00 90.62 171 GLN A O 1
ATOM 1389 N N . ARG A 1 172 ? 13.373 -9.660 -18.833 1.00 93.69 172 ARG A N 1
ATOM 1390 C CA . ARG A 1 172 ? 13.478 -9.771 -17.377 1.00 93.69 172 ARG A CA 1
ATOM 1391 C C . ARG A 1 172 ? 13.232 -8.426 -16.703 1.00 93.69 172 ARG A C 1
ATOM 1393 O O . ARG A 1 172 ? 12.498 -8.381 -15.725 1.00 93.69 172 ARG A O 1
ATOM 1400 N N . LEU A 1 173 ? 13.811 -7.343 -17.219 1.00 94.19 173 LEU A N 1
ATOM 1401 C CA . LEU A 1 173 ? 13.592 -6.005 -16.676 1.00 94.19 173 LEU A CA 1
ATOM 1402 C C . LEU A 1 173 ? 12.113 -5.601 -16.757 1.00 94.19 173 LEU A C 1
ATOM 1404 O O . LEU A 1 173 ? 11.588 -5.081 -15.780 1.00 94.19 173 LEU A O 1
ATOM 1408 N N . GLU A 1 174 ? 11.432 -5.877 -17.872 1.00 96.06 174 GLU A N 1
ATOM 1409 C CA . GLU A 1 174 ? 9.986 -5.654 -18.014 1.00 96.06 174 GLU A CA 1
ATOM 1410 C C . GLU A 1 174 ? 9.202 -6.362 -16.900 1.00 96.06 174 GLU A C 1
ATOM 1412 O O . GLU A 1 174 ? 8.422 -5.725 -16.187 1.00 96.06 174 GLU A O 1
ATOM 1417 N N . MET A 1 175 ? 9.471 -7.653 -16.689 1.00 97.06 175 MET A N 1
ATOM 1418 C CA . MET A 1 175 ? 8.818 -8.442 -15.643 1.00 97.06 175 MET A CA 1
ATOM 1419 C C . MET A 1 175 ? 9.096 -7.906 -14.235 1.00 97.06 175 MET A C 1
ATOM 1421 O O . MET A 1 175 ? 8.178 -7.830 -13.421 1.00 97.06 175 MET A O 1
ATOM 1425 N N . GLU A 1 176 ? 10.333 -7.500 -13.939 1.00 97.69 176 GLU A N 1
ATOM 1426 C CA . GLU A 1 176 ? 10.678 -6.912 -12.638 1.00 97.69 176 GLU A CA 1
ATOM 1427 C C . GLU A 1 176 ? 9.966 -5.569 -12.407 1.00 97.69 176 GLU A C 1
ATOM 1429 O O . GLU A 1 176 ? 9.505 -5.309 -11.297 1.00 97.69 176 GLU A O 1
ATOM 1434 N N . ILE A 1 177 ? 9.805 -4.731 -13.439 1.00 97.44 177 ILE A N 1
ATOM 1435 C CA . ILE A 1 177 ? 9.052 -3.471 -13.326 1.00 97.44 177 ILE A CA 1
ATOM 1436 C C . ILE A 1 177 ? 7.560 -3.732 -13.087 1.00 97.44 177 ILE A C 1
ATOM 1438 O O . ILE A 1 177 ? 6.950 -3.053 -12.260 1.00 97.44 177 ILE A O 1
ATOM 1442 N N . LEU A 1 178 ? 6.969 -4.729 -13.752 1.00 97.81 178 LEU A N 1
ATOM 1443 C CA . LEU A 1 178 ? 5.575 -5.119 -13.515 1.00 97.81 178 LEU A CA 1
ATOM 1444 C C . LEU A 1 178 ? 5.370 -5.677 -12.101 1.00 97.81 178 LEU A C 1
ATOM 1446 O O . LEU A 1 178 ? 4.431 -5.279 -11.410 1.00 97.81 178 LEU A O 1
ATOM 1450 N N . ASN A 1 179 ? 6.277 -6.543 -11.642 1.00 97.81 179 ASN A N 1
ATOM 1451 C CA . ASN A 1 179 ? 6.264 -7.065 -10.274 1.00 97.81 179 ASN A CA 1
ATOM 1452 C C . ASN A 1 179 ? 6.426 -5.941 -9.247 1.00 97.81 179 ASN A C 1
ATOM 1454 O O . ASN A 1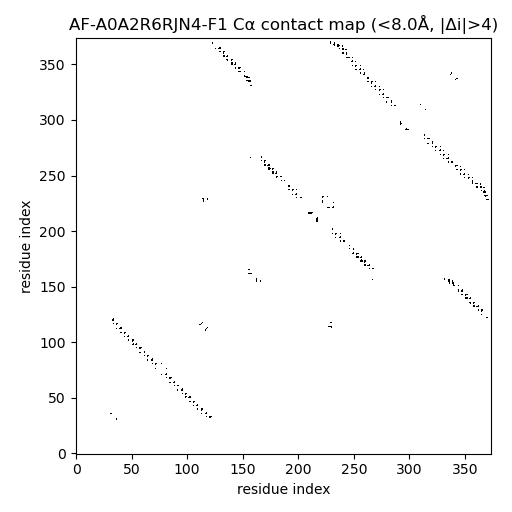 179 ? 5.756 -5.943 -8.214 1.00 97.81 179 ASN A O 1
ATOM 1458 N N . TRP A 1 180 ? 7.282 -4.960 -9.536 1.00 97.25 180 TRP A N 1
ATOM 1459 C CA . TRP A 1 180 ? 7.458 -3.792 -8.684 1.00 97.25 180 TRP A CA 1
ATOM 1460 C C . TRP A 1 180 ? 6.187 -2.938 -8.607 1.00 97.25 180 TRP A C 1
ATOM 1462 O O . TRP A 1 180 ? 5.789 -2.567 -7.503 1.00 97.25 180 TRP A O 1
ATOM 1472 N N . ALA A 1 181 ? 5.507 -2.690 -9.731 1.00 97.56 181 ALA A N 1
ATOM 1473 C CA . ALA A 1 181 ? 4.245 -1.945 -9.766 1.00 97.56 181 ALA A CA 1
ATOM 1474 C C . ALA A 1 181 ? 3.138 -2.631 -8.949 1.00 97.56 181 ALA A C 1
ATOM 1476 O O . ALA A 1 181 ? 2.456 -1.981 -8.148 1.00 97.56 181 ALA A O 1
ATOM 1477 N N . ALA A 1 182 ? 2.999 -3.951 -9.109 1.00 96.81 182 ALA A N 1
ATOM 1478 C CA . ALA A 1 182 ? 2.053 -4.754 -8.341 1.00 96.81 182 ALA A CA 1
ATOM 1479 C C . ALA A 1 182 ? 2.389 -4.730 -6.842 1.00 96.81 182 ALA A C 1
ATOM 1481 O O . ALA A 1 182 ? 1.543 -4.379 -6.024 1.00 96.81 182 ALA A O 1
ATOM 1482 N N . GLY A 1 183 ? 3.648 -5.003 -6.482 1.00 97.38 183 GLY A N 1
ATOM 1483 C CA . GLY A 1 183 ? 4.093 -5.011 -5.088 1.00 97.38 183 GLY A CA 1
ATOM 1484 C C . GLY A 1 183 ? 3.964 -3.650 -4.400 1.00 97.38 183 GLY A C 1
ATOM 1485 O O . GLY A 1 183 ? 3.587 -3.582 -3.230 1.00 97.38 183 GLY A O 1
ATOM 1486 N N . PHE A 1 184 ? 4.226 -2.557 -5.120 1.00 96.69 184 PHE A N 1
ATOM 1487 C CA . PHE A 1 184 ? 4.022 -1.200 -4.618 1.00 96.69 184 PHE A CA 1
ATOM 1488 C C . PHE A 1 184 ? 2.539 -0.924 -4.337 1.00 96.69 184 PHE A C 1
ATOM 1490 O O . PHE A 1 184 ? 2.195 -0.491 -3.235 1.00 96.69 184 PHE A O 1
ATOM 1497 N N . SER A 1 185 ? 1.664 -1.229 -5.300 1.00 96.06 185 SER A N 1
ATOM 1498 C CA . SER A 1 185 ? 0.215 -1.047 -5.159 1.00 96.06 185 SER A CA 1
ATOM 1499 C C . SER A 1 185 ? -0.345 -1.870 -4.000 1.00 96.06 185 SER A C 1
ATOM 1501 O O . SER A 1 185 ? -1.077 -1.343 -3.162 1.00 96.06 185 SER A O 1
ATOM 1503 N N . ASP A 1 186 ? 0.040 -3.142 -3.904 1.00 96.62 186 ASP A N 1
ATOM 1504 C CA . ASP A 1 186 ? -0.385 -4.038 -2.828 1.00 96.62 186 ASP A CA 1
ATOM 1505 C C . ASP A 1 186 ? 0.066 -3.532 -1.460 1.00 96.62 186 ASP A C 1
ATOM 1507 O O . ASP A 1 186 ? -0.711 -3.542 -0.501 1.00 96.62 186 ASP A O 1
ATOM 1511 N N . TRP A 1 187 ? 1.301 -3.042 -1.353 1.00 95.19 187 TRP A N 1
ATOM 1512 C CA . TRP A 1 187 ? 1.824 -2.500 -0.105 1.00 95.19 187 TRP A CA 1
ATOM 1513 C C . TRP A 1 187 ? 1.077 -1.233 0.336 1.00 95.19 187 TRP A C 1
ATOM 1515 O O . TRP A 1 187 ? 0.656 -1.156 1.495 1.00 95.19 187 TRP A O 1
ATOM 1525 N N . VAL A 1 188 ? 0.838 -0.274 -0.571 1.00 95.56 188 VAL A N 1
ATOM 1526 C CA . VAL A 1 188 ? 0.058 0.942 -0.262 1.00 95.56 188 VAL A CA 1
ATOM 152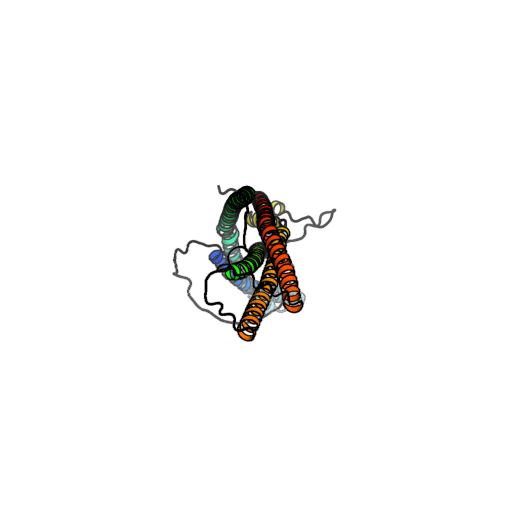7 C C . VAL A 1 188 ? -1.370 0.576 0.145 1.00 95.56 188 VAL A C 1
ATOM 1529 O O . VAL A 1 188 ? -1.870 1.042 1.173 1.00 95.56 188 VAL A O 1
ATOM 1532 N N . ASN A 1 189 ? -2.021 -0.305 -0.615 1.00 95.38 189 ASN A N 1
ATOM 1533 C CA . ASN A 1 189 ? -3.395 -0.720 -0.350 1.00 95.38 189 ASN A CA 1
ATOM 1534 C C . ASN A 1 189 ? -3.529 -1.508 0.954 1.00 95.38 189 ASN A C 1
ATOM 1536 O O . ASN A 1 189 ? -4.491 -1.305 1.696 1.00 95.38 189 ASN A O 1
ATOM 1540 N N . THR A 1 190 ? -2.545 -2.342 1.292 1.00 96.12 190 THR A N 1
ATOM 1541 C CA . THR A 1 190 ? -2.513 -3.066 2.570 1.00 96.12 190 THR A CA 1
ATOM 1542 C C . THR A 1 190 ? -2.420 -2.102 3.750 1.00 96.12 190 THR A C 1
ATOM 1544 O O . THR A 1 190 ? -3.145 -2.268 4.733 1.00 96.12 190 THR A O 1
ATOM 1547 N N . GLN A 1 191 ? -1.595 -1.053 3.655 1.00 94.25 191 GLN A N 1
ATOM 1548 C CA . GLN A 1 191 ? -1.536 -0.021 4.695 1.00 94.25 191 GLN A CA 1
ATOM 1549 C C . GLN A 1 191 ? -2.859 0.734 4.834 1.00 94.25 191 GLN A C 1
ATOM 1551 O O . GLN A 1 191 ? -3.373 0.862 5.948 1.00 94.25 191 GLN A O 1
ATOM 1556 N N . LYS A 1 192 ? -3.447 1.177 3.714 1.00 95.75 192 LYS A N 1
ATOM 1557 C CA . LYS A 1 192 ? -4.760 1.842 3.698 1.00 95.75 192 LYS A CA 1
ATOM 1558 C C . LYS A 1 192 ? -5.837 0.969 4.342 1.00 95.75 192 LYS A C 1
ATOM 1560 O O . LYS A 1 192 ? -6.570 1.428 5.218 1.00 95.75 192 LYS A O 1
ATOM 1565 N N . ALA A 1 193 ? -5.898 -0.306 3.962 1.00 96.38 193 ALA A N 1
ATOM 1566 C CA . ALA A 1 193 ? -6.853 -1.267 4.501 1.00 96.38 193 ALA A CA 1
ATOM 1567 C C . ALA A 1 193 ? -6.666 -1.491 6.008 1.00 96.38 193 ALA A C 1
ATOM 1569 O O . ALA A 1 193 ? -7.652 -1.503 6.747 1.00 96.38 193 ALA A O 1
ATOM 1570 N N . PHE A 1 194 ? -5.420 -1.619 6.472 1.00 94.56 194 PHE A N 1
ATOM 1571 C CA . PHE A 1 194 ? -5.105 -1.789 7.888 1.00 94.56 194 PHE A CA 1
ATOM 1572 C C . PHE A 1 194 ? -5.617 -0.615 8.735 1.00 94.56 194 PHE A C 1
ATOM 1574 O O . PHE A 1 194 ? -6.355 -0.822 9.701 1.00 94.56 194 PHE A O 1
ATOM 1581 N N . VAL A 1 195 ? -5.279 0.619 8.356 1.00 95.31 195 VAL A N 1
ATOM 1582 C CA . VAL A 1 195 ? -5.672 1.814 9.119 1.00 95.31 195 VAL A CA 1
ATOM 1583 C C . VAL A 1 195 ? -7.181 2.039 9.053 1.00 95.31 195 VAL A C 1
ATOM 1585 O O . VAL A 1 195 ? -7.802 2.344 10.071 1.00 95.31 195 VAL A O 1
ATOM 1588 N N . LYS A 1 196 ? -7.803 1.809 7.890 1.00 95.50 196 LYS A N 1
ATOM 1589 C CA . LYS A 1 196 ? -9.262 1.865 7.730 1.00 95.50 196 LYS A CA 1
ATOM 1590 C C . LYS A 1 196 ? -9.978 0.849 8.617 1.00 95.50 196 LYS A C 1
ATOM 1592 O O . LYS A 1 196 ? -10.976 1.187 9.252 1.00 95.50 196 LYS A O 1
ATOM 1597 N N . PHE A 1 197 ? -9.475 -0.385 8.684 1.00 93.94 197 PHE A N 1
ATOM 1598 C CA . PHE A 1 197 ? -10.016 -1.412 9.573 1.00 93.94 197 PHE A CA 1
ATOM 1599 C C . PHE A 1 197 ? -9.891 -0.993 11.039 1.00 93.94 197 PHE A C 1
ATOM 1601 O O . PHE A 1 197 ? -10.875 -1.041 11.776 1.00 93.94 197 PHE A O 1
ATOM 1608 N N . LEU A 1 198 ? -8.708 -0.533 11.451 1.00 92.94 198 LEU A N 1
ATOM 1609 C CA . LEU A 1 198 ? -8.447 -0.091 12.817 1.00 92.94 198 LEU A CA 1
ATOM 1610 C C . LEU A 1 198 ? -9.362 1.071 13.225 1.00 92.94 198 LEU A C 1
ATOM 1612 O O . LEU A 1 198 ? -10.036 0.985 14.252 1.00 92.94 198 LEU A O 1
ATOM 1616 N N . ASN A 1 199 ? -9.438 2.125 12.407 1.00 92.50 199 ASN A N 1
ATOM 1617 C CA . ASN A 1 199 ? -10.311 3.263 12.679 1.00 92.50 199 ASN A CA 1
ATOM 1618 C C . ASN A 1 199 ? -11.789 2.844 12.690 1.00 92.50 199 ASN A C 1
ATOM 1620 O O . ASN A 1 199 ? -12.532 3.226 13.591 1.00 92.50 199 ASN A O 1
ATOM 1624 N N . GLY A 1 200 ? -12.216 1.996 11.750 1.00 91.50 200 GLY A N 1
ATOM 1625 C CA . GLY A 1 200 ? -13.578 1.462 11.718 1.00 91.50 200 GLY A CA 1
ATOM 1626 C C . GLY A 1 200 ? -13.941 0.639 12.960 1.00 91.50 200 GLY A C 1
ATOM 1627 O O . GLY A 1 200 ? -15.076 0.708 13.430 1.00 91.50 200 GLY A O 1
ATOM 1628 N N . CYS A 1 201 ? -12.994 -0.121 13.515 1.00 89.00 201 CYS A N 1
ATOM 1629 C CA . CYS A 1 201 ? -13.175 -0.843 14.775 1.00 89.00 201 CYS A CA 1
ATOM 1630 C C . CYS A 1 201 ? -13.278 0.115 15.962 1.00 89.00 201 CYS A C 1
ATOM 1632 O O . CYS A 1 201 ? -14.223 0.002 16.740 1.00 89.00 201 CYS A O 1
ATOM 1634 N N . LEU A 1 202 ? -12.374 1.094 16.060 1.00 88.38 202 LEU A N 1
ATOM 1635 C CA . LEU A 1 202 ? -12.410 2.096 17.123 1.00 88.38 202 LEU A CA 1
ATOM 1636 C C . LEU A 1 202 ? -13.723 2.877 17.097 1.00 88.38 202 LEU A C 1
ATOM 1638 O O . LEU A 1 202 ? -14.401 2.944 18.113 1.00 88.38 202 LEU A O 1
ATOM 1642 N N . MET A 1 203 ? -14.153 3.389 15.944 1.00 85.12 203 MET A N 1
ATOM 1643 C CA . MET A 1 203 ? -15.375 4.196 15.850 1.00 85.12 203 MET A CA 1
ATOM 1644 C C . MET A 1 203 ? -16.640 3.453 16.307 1.00 85.12 203 MET A C 1
ATOM 1646 O O . MET A 1 203 ? -17.547 4.088 16.836 1.00 85.12 203 MET A O 1
ATOM 1650 N N . LYS A 1 204 ? -16.691 2.116 16.207 1.00 83.44 204 LYS A N 1
ATOM 1651 C CA . LYS A 1 204 ? -17.796 1.310 16.766 1.00 83.44 204 LYS A CA 1
ATOM 1652 C C . LYS A 1 204 ? -17.843 1.316 18.297 1.00 83.44 204 LYS A C 1
ATOM 1654 O O . LYS A 1 204 ? -18.887 1.010 18.866 1.00 83.44 204 LYS A O 1
ATOM 1659 N N . CYS A 1 205 ? -16.737 1.637 18.968 1.00 75.38 205 CYS A N 1
ATOM 1660 C CA . CYS A 1 205 ? -16.682 1.781 20.421 1.00 75.38 205 CYS A CA 1
ATOM 1661 C C . CYS A 1 205 ? -17.287 3.104 20.912 1.00 75.38 205 CYS A C 1
ATOM 1663 O O . CYS A 1 205 ? -17.504 3.251 22.114 1.00 75.38 205 CYS A O 1
ATOM 1665 N N . LEU A 1 206 ? -17.537 4.070 20.021 1.00 71.19 206 LEU A N 1
ATOM 1666 C CA . LEU A 1 206 ? -18.254 5.2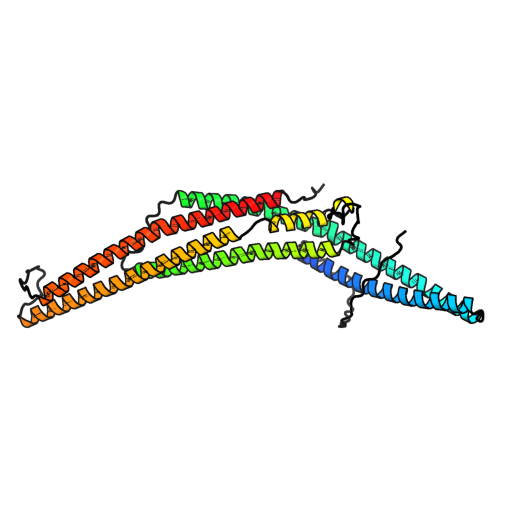93 20.361 1.00 71.19 206 LEU A CA 1
ATOM 1667 C C . LEU A 1 206 ? -19.749 5.067 20.136 1.00 71.19 206 LEU A C 1
ATOM 1669 O O . LEU A 1 206 ? -20.183 4.712 19.042 1.00 71.19 206 LEU A O 1
ATOM 1673 N N . LEU A 1 207 ? -20.552 5.317 21.168 1.00 59.88 207 LEU A N 1
ATOM 1674 C CA . LEU A 1 207 ? -21.986 5.511 20.990 1.00 59.88 207 LEU A CA 1
ATOM 1675 C C . LEU A 1 207 ? -22.174 6.861 20.287 1.00 59.88 207 LEU A C 1
ATOM 1677 O O . LEU A 1 207 ? -22.162 7.905 20.933 1.00 59.88 207 LEU A O 1
ATOM 1681 N N . GLN A 1 208 ? -22.290 6.854 18.960 1.00 54.94 208 GLN A N 1
ATOM 1682 C CA . GLN A 1 208 ? -22.781 8.021 18.234 1.00 54.94 208 GLN A CA 1
ATOM 1683 C C . GLN A 1 208 ? -24.286 8.129 18.481 1.00 54.94 208 GLN A C 1
ATOM 1685 O O . GLN A 1 208 ? -25.077 7.457 17.824 1.00 54.94 208 GLN A O 1
ATOM 1690 N N . GLU A 1 209 ? -24.687 8.974 19.427 1.00 52.66 209 GLU A N 1
ATOM 1691 C CA . GLU A 1 209 ? -25.990 9.626 19.326 1.00 52.66 209 GLU A CA 1
ATOM 1692 C C 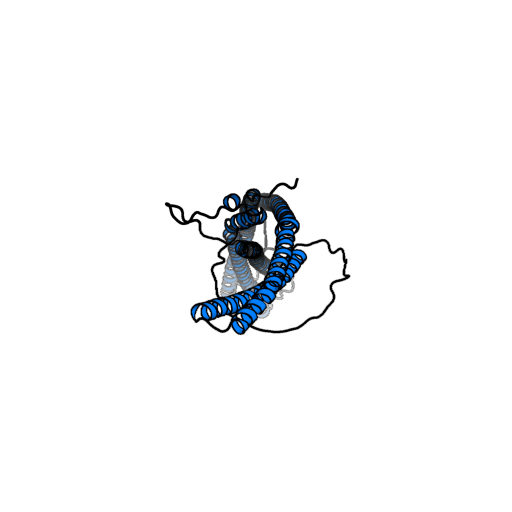. GLU A 1 209 ? -25.798 10.839 18.404 1.00 52.66 209 GLU A C 1
ATOM 1694 O O . GLU A 1 209 ? -25.008 11.724 18.741 1.00 52.66 209 GLU A O 1
ATOM 1699 N N . PRO A 1 210 ? -26.419 10.868 17.208 1.00 54.84 210 PRO A N 1
ATOM 1700 C CA . PRO A 1 210 ? -26.348 12.028 16.332 1.00 54.84 210 PRO A CA 1
ATOM 1701 C C . PRO A 1 210 ? -26.886 13.252 17.076 1.00 54.84 210 PRO A C 1
ATOM 1703 O O . PRO A 1 210 ? -28.042 13.269 17.496 1.00 54.84 210 PRO A O 1
ATOM 1706 N N . GLU A 1 211 ? -26.042 14.264 17.259 1.00 54.22 211 GLU A N 1
ATOM 1707 C CA . GLU A 1 211 ? -26.479 15.562 17.761 1.00 54.22 211 GLU A CA 1
ATOM 1708 C C . GLU A 1 211 ? -27.183 16.277 16.600 1.00 54.22 211 GLU A C 1
ATOM 1710 O O . GLU A 1 211 ? -26.536 16.743 15.659 1.00 54.22 211 GLU A O 1
ATOM 1715 N N . GLU A 1 212 ? -28.515 16.299 16.623 1.00 56.00 212 GLU A N 1
ATOM 1716 C CA . GLU A 1 212 ? -29.305 17.110 15.697 1.00 56.00 212 GLU A CA 1
ATOM 1717 C C . GLU A 1 212 ? -29.215 18.576 16.133 1.00 56.00 212 GLU A C 1
ATOM 1719 O O . GLU A 1 212 ? -29.710 18.960 17.195 1.00 56.00 212 GLU A O 1
ATOM 1724 N N . THR A 1 213 ? -28.559 19.399 15.318 1.00 65.25 213 THR A N 1
ATOM 1725 C CA . THR A 1 213 ? -28.586 20.857 15.443 1.00 65.25 213 THR A CA 1
ATOM 1726 C C . THR A 1 213 ? -29.636 21.429 14.481 1.00 65.25 213 THR A C 1
ATOM 1728 O O . THR A 1 213 ? -30.075 20.736 13.559 1.00 65.25 213 THR A O 1
ATOM 1731 N N . PRO A 1 214 ? -30.060 22.698 14.648 1.00 63.69 214 PRO A N 1
ATOM 1732 C CA . PRO A 1 214 ? -31.005 23.346 13.730 1.00 63.69 214 PRO A CA 1
ATOM 1733 C C . PRO A 1 214 ? -30.560 23.334 12.255 1.00 63.69 214 PRO A C 1
ATOM 1735 O O . PRO A 1 214 ? -31.402 23.432 11.367 1.00 63.69 214 PRO A O 1
ATOM 1738 N N . ASP A 1 215 ? -29.255 23.169 12.008 1.00 73.25 215 ASP A N 1
ATOM 1739 C CA . ASP A 1 215 ? -28.623 23.138 10.684 1.00 73.25 215 ASP A CA 1
ATOM 1740 C C . ASP A 1 215 ? -28.422 21.708 10.124 1.00 73.25 215 ASP A C 1
ATOM 1742 O O . ASP A 1 215 ? -27.865 21.541 9.038 1.00 73.25 215 ASP A O 1
ATOM 1746 N N . GLY A 1 216 ? -28.856 20.665 10.847 1.00 71.31 216 GLY A N 1
ATOM 1747 C CA . GLY A 1 216 ? -28.734 19.255 10.458 1.00 71.31 216 GLY A CA 1
ATOM 1748 C C . GLY A 1 216 ? -27.969 18.396 11.471 1.00 71.31 216 GLY A C 1
ATOM 1749 O O . GLY A 1 216 ? -27.761 18.777 12.618 1.00 71.31 216 GLY A O 1
ATOM 1750 N N . ILE A 1 217 ? -27.551 17.195 11.064 1.00 61.16 217 ILE A N 1
ATOM 1751 C CA . ILE A 1 217 ? -26.723 16.328 11.917 1.00 61.16 217 ILE A CA 1
ATOM 1752 C C . ILE A 1 217 ? -25.334 16.958 12.039 1.00 61.16 217 ILE A C 1
ATOM 1754 O O . ILE A 1 217 ? -24.647 17.145 11.030 1.00 61.16 217 ILE A O 1
ATOM 1758 N N . ALA A 1 218 ? -24.906 17.260 13.265 1.00 58.78 218 ALA A N 1
ATOM 1759 C CA . ALA A 1 218 ? -23.604 17.864 13.499 1.00 58.78 218 ALA A CA 1
ATOM 1760 C C . ALA A 1 218 ? -22.471 16.955 12.973 1.00 58.78 218 ALA A C 1
ATOM 1762 O O . ALA A 1 218 ? -22.458 15.751 13.260 1.00 58.78 218 ALA A O 1
ATOM 1763 N N . PRO A 1 219 ? -21.486 17.500 12.233 1.00 63.16 219 PRO A N 1
ATOM 1764 C CA . PRO A 1 219 ? -20.332 16.728 11.798 1.00 63.16 219 PRO A CA 1
ATOM 1765 C C . PRO A 1 219 ? -19.540 16.223 13.008 1.00 63.16 219 PRO A C 1
ATOM 1767 O O . PRO A 1 219 ? -19.398 16.911 14.023 1.00 63.16 219 PRO A O 1
ATOM 1770 N N . PHE A 1 220 ? -19.012 15.003 12.890 1.00 56.47 220 PHE A N 1
ATOM 1771 C CA . PHE A 1 220 ? -18.279 14.338 13.962 1.00 56.47 220 PHE A CA 1
ATOM 1772 C C . PHE A 1 220 ? -17.113 15.204 14.462 1.00 56.47 220 PHE A C 1
ATOM 1774 O O . PHE A 1 220 ? -16.180 15.511 13.720 1.00 56.47 220 PHE A O 1
ATOM 1781 N N . SER A 1 221 ? -17.161 15.573 15.743 1.00 60.44 221 SER A N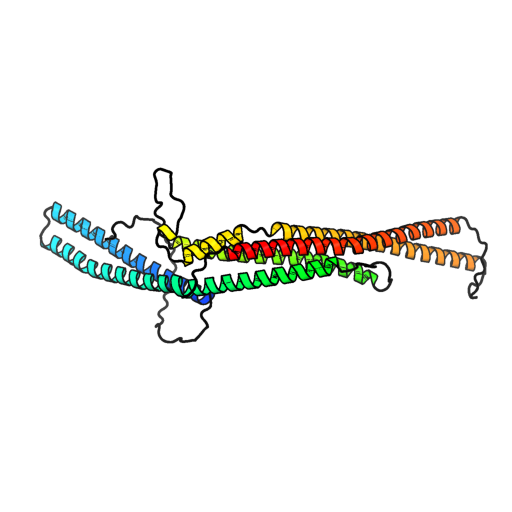 1
ATOM 1782 C CA . SER A 1 221 ? -16.065 16.238 16.441 1.00 60.44 221 SER A CA 1
ATOM 1783 C C . SER A 1 221 ? -15.687 15.412 17.674 1.00 60.44 221 SER A C 1
ATOM 1785 O O . SER A 1 221 ? -16.360 15.504 18.704 1.00 60.44 221 SER A O 1
ATOM 1787 N N . PRO A 1 222 ? -14.613 14.605 17.604 1.00 55.44 222 PRO A N 1
ATOM 1788 C CA . PRO A 1 222 ? -14.155 13.807 18.741 1.00 55.44 222 PRO A CA 1
ATOM 1789 C C . PRO A 1 222 ? -13.843 14.671 19.974 1.00 55.44 222 PRO A C 1
ATOM 1791 O O . PRO A 1 222 ? -14.067 14.247 21.105 1.00 55.44 222 PRO A O 1
ATOM 1794 N N . THR A 1 223 ? -13.388 15.910 19.757 1.00 55.75 223 THR A N 1
ATOM 1795 C CA . THR A 1 223 ? -13.091 16.885 20.814 1.00 55.75 223 THR A CA 1
ATOM 1796 C C . THR A 1 223 ? -14.351 17.357 21.547 1.00 55.75 223 THR A C 1
ATOM 1798 O O . THR A 1 223 ? -14.308 17.525 22.762 1.00 55.75 223 THR A O 1
ATOM 1801 N N . ARG A 1 224 ? -15.492 17.515 20.853 1.00 56.81 224 ARG A N 1
ATOM 1802 C CA . ARG A 1 224 ? -16.780 17.884 21.485 1.00 56.81 224 ARG A CA 1
ATOM 1803 C C . ARG A 1 224 ? -17.368 16.748 22.331 1.00 56.81 224 ARG A C 1
ATOM 1805 O O . ARG A 1 224 ? -18.122 17.016 23.256 1.00 56.81 224 ARG A O 1
ATOM 1812 N N . LEU A 1 225 ? -16.996 15.500 22.039 1.00 53.50 225 LEU A N 1
ATOM 1813 C CA . LEU A 1 225 ? -17.482 14.298 22.728 1.00 53.50 225 LEU A CA 1
ATOM 1814 C C . LEU A 1 225 ? -16.598 13.861 23.911 1.00 53.50 225 LEU A C 1
ATOM 1816 O O . LEU A 1 225 ? -16.892 12.848 24.542 1.00 53.50 225 LEU A O 1
ATOM 1820 N N . GLY A 1 226 ? -15.498 14.573 24.197 1.00 61.41 226 GLY A N 1
ATOM 1821 C CA . GLY A 1 226 ? -14.512 14.138 25.195 1.00 61.41 226 GLY A CA 1
ATOM 1822 C C . GLY A 1 226 ? -13.868 12.789 24.849 1.00 61.41 226 GLY A C 1
ATOM 1823 O O . GLY A 1 226 ? -13.435 12.062 25.744 1.00 61.41 226 GLY A O 1
ATOM 1824 N N . ALA A 1 227 ? -13.850 12.421 23.561 1.00 69.50 227 ALA A N 1
ATOM 1825 C CA . ALA A 1 227 ? -13.315 11.146 23.114 1.00 69.50 227 ALA A CA 1
ATOM 1826 C C . ALA A 1 227 ? -11.788 11.111 23.320 1.00 69.50 227 ALA A C 1
ATOM 1828 O O . ALA A 1 227 ? -11.113 12.110 23.050 1.00 69.50 227 ALA A O 1
ATOM 1829 N N . PRO A 1 228 ? -11.223 9.972 23.758 1.00 81.44 228 PRO A N 1
ATOM 1830 C CA . PRO A 1 228 ? -9.780 9.806 23.884 1.00 81.44 228 PRO A CA 1
ATOM 1831 C C . PRO A 1 228 ? -9.015 10.159 22.598 1.00 81.44 228 PRO A C 1
ATOM 1833 O O . PRO A 1 228 ? -9.512 10.010 21.479 1.00 81.44 228 PRO A O 1
ATOM 1836 N N . SER A 1 229 ? -7.763 10.589 22.748 1.00 87.12 229 SER A N 1
ATOM 1837 C CA . SER A 1 229 ? -6.922 11.068 21.640 1.00 87.12 229 SER A CA 1
ATOM 1838 C C . SER A 1 229 ? -6.693 10.032 20.531 1.00 87.12 229 SER A C 1
ATOM 1840 O O . SER A 1 229 ? -6.479 10.413 19.379 1.00 87.12 229 SER A O 1
ATOM 1842 N N . ILE A 1 230 ? -6.819 8.737 20.835 1.00 90.62 230 ILE A N 1
ATOM 1843 C CA . ILE A 1 230 ? -6.724 7.649 19.852 1.00 90.62 230 ILE A CA 1
ATOM 1844 C C . ILE A 1 230 ? -7.759 7.736 18.735 1.00 90.62 230 ILE A C 1
ATOM 1846 O O . ILE A 1 230 ? -7.439 7.446 17.583 1.00 90.62 230 ILE A O 1
ATOM 1850 N N . PHE A 1 231 ? -8.974 8.195 19.039 1.00 89.81 231 PHE A N 1
ATOM 1851 C CA . PHE A 1 231 ? -10.028 8.351 18.038 1.00 89.81 231 PHE A CA 1
ATOM 1852 C C . PHE A 1 231 ? -9.702 9.473 17.052 1.00 89.81 231 PHE A C 1
ATOM 1854 O O . PHE A 1 231 ? -9.953 9.336 15.859 1.00 89.81 231 PHE A O 1
ATOM 1861 N N . ILE A 1 232 ? -9.109 10.564 17.549 1.00 88.62 232 ILE A N 1
ATOM 1862 C CA . ILE A 1 232 ? -8.643 11.686 16.726 1.00 88.62 232 ILE A CA 1
ATOM 1863 C C . ILE A 1 232 ? -7.474 11.223 15.855 1.00 88.62 232 ILE A C 1
ATOM 1865 O O . ILE A 1 232 ? -7.526 11.344 14.635 1.00 88.62 232 ILE A O 1
ATOM 1869 N N . THR A 1 233 ? -6.461 10.629 16.490 1.00 92.25 233 THR A N 1
ATOM 1870 C CA . THR A 1 233 ? -5.216 10.203 15.837 1.00 92.25 233 THR A CA 1
ATOM 1871 C C . THR A 1 233 ? -5.501 9.205 14.712 1.00 92.25 233 THR A C 1
ATOM 1873 O O . THR A 1 233 ? -5.025 9.382 13.595 1.00 92.25 233 THR A O 1
ATOM 1876 N N . CYS A 1 234 ? -6.319 8.175 14.966 1.00 93.25 234 CYS A N 1
ATOM 1877 C CA . CYS A 1 234 ? -6.648 7.163 13.956 1.00 93.25 234 CYS A CA 1
ATOM 1878 C C . CYS A 1 234 ? -7.510 7.713 12.818 1.00 93.25 234 CYS A C 1
ATOM 1880 O O . CYS A 1 234 ? -7.338 7.295 11.673 1.00 93.25 234 CYS A O 1
ATOM 1882 N N . ASN A 1 235 ? -8.423 8.642 13.112 1.00 91.75 235 ASN A N 1
ATOM 1883 C CA . ASN A 1 235 ? -9.249 9.262 12.084 1.00 91.75 235 ASN A CA 1
ATOM 1884 C C . ASN A 1 235 ? -8.419 10.153 11.156 1.00 91.75 235 ASN A C 1
ATOM 1886 O O . ASN A 1 235 ? -8.531 10.032 9.936 1.00 91.75 235 ASN A O 1
ATOM 1890 N N . ASP A 1 236 ? -7.556 10.991 11.731 1.00 92.56 236 ASP A N 1
ATOM 1891 C CA . ASP A 1 236 ? -6.629 11.820 10.968 1.00 92.56 236 ASP A CA 1
ATOM 1892 C C . ASP A 1 236 ? -5.671 10.952 10.155 1.00 92.56 236 ASP A C 1
ATOM 1894 O O . ASP A 1 236 ? -5.461 11.221 8.976 1.00 92.56 236 ASP A O 1
ATOM 1898 N N . TRP A 1 237 ? -5.142 9.877 10.751 1.00 95.44 237 TRP A N 1
ATOM 1899 C CA . TRP A 1 237 ? -4.246 8.956 10.059 1.00 95.44 237 TRP A CA 1
ATOM 1900 C C . TRP A 1 237 ? -4.931 8.268 8.874 1.00 95.44 237 TRP A C 1
ATOM 1902 O O . TRP A 1 237 ? -4.356 8.235 7.787 1.00 95.44 237 TRP A O 1
ATOM 1912 N N . GLN A 1 238 ? -6.171 7.787 9.036 1.00 95.38 238 GLN A N 1
ATOM 1913 C CA . GLN A 1 238 ? -6.943 7.223 7.925 1.00 95.38 238 GLN A CA 1
ATOM 1914 C C . GLN A 1 238 ? -7.135 8.256 6.808 1.00 95.38 238 GLN A C 1
ATOM 1916 O O . GLN A 1 238 ? -6.882 7.959 5.643 1.00 95.38 238 GLN A O 1
ATOM 1921 N N . ARG A 1 239 ? -7.559 9.477 7.152 1.00 93.44 239 ARG A N 1
ATOM 1922 C CA . ARG A 1 239 ? -7.804 10.529 6.162 1.00 93.44 239 ARG A CA 1
ATOM 1923 C C . ARG A 1 239 ? -6.520 10.936 5.439 1.00 93.44 239 ARG A C 1
ATOM 1925 O O . ARG A 1 239 ? -6.539 11.119 4.227 1.00 93.44 239 ARG A O 1
ATOM 1932 N N . ALA A 1 240 ? -5.417 11.055 6.171 1.00 93.56 240 ALA A N 1
ATOM 1933 C CA . ALA A 1 240 ? -4.109 11.403 5.634 1.00 93.56 240 ALA A CA 1
ATOM 1934 C C . ALA A 1 240 ? -3.673 10.426 4.536 1.00 93.56 240 ALA A C 1
ATOM 1936 O O . ALA A 1 240 ? -3.315 10.854 3.443 1.00 93.56 240 ALA A O 1
ATOM 1937 N N . ILE A 1 241 ? -3.752 9.119 4.795 1.00 94.25 241 ILE A N 1
ATOM 1938 C CA . ILE A 1 241 ? -3.312 8.114 3.818 1.00 94.25 241 ILE A CA 1
ATOM 1939 C C . ILE A 1 241 ? -4.318 7.905 2.678 1.00 94.25 241 ILE A C 1
ATOM 1941 O O . ILE A 1 241 ? -3.908 7.543 1.581 1.00 94.25 241 ILE A O 1
ATOM 1945 N N . GLU A 1 242 ? -5.621 8.113 2.903 1.00 93.69 242 GLU A N 1
ATOM 1946 C CA . GLU A 1 242 ? -6.643 7.976 1.853 1.00 93.69 242 GLU A CA 1
ATOM 1947 C C . GLU A 1 242 ? -6.550 9.087 0.797 1.00 93.69 242 GLU A C 1
ATOM 1949 O O . GLU A 1 242 ? -6.897 8.854 -0.359 1.00 93.69 242 GLU A O 1
ATOM 1954 N N . ASN A 1 243 ? -6.042 10.266 1.169 1.00 89.56 243 ASN A N 1
ATOM 1955 C CA . ASN A 1 243 ? -5.912 11.409 0.262 1.00 89.56 243 ASN A CA 1
ATOM 1956 C C . ASN A 1 243 ? -4.793 11.253 -0.781 1.00 89.56 243 ASN A C 1
ATOM 1958 O O . ASN A 1 243 ? -4.812 11.957 -1.789 1.00 89.56 243 ASN A O 1
ATOM 1962 N N . VAL A 1 244 ? -3.818 10.370 -0.550 1.00 93.06 244 VAL A N 1
ATOM 1963 C CA . VAL A 1 244 ? -2.665 10.199 -1.443 1.00 93.06 244 VAL A CA 1
ATOM 1964 C C . VAL A 1 244 ? -2.899 9.013 -2.374 1.00 93.06 244 VAL A C 1
ATOM 1966 O O . VAL A 1 244 ? -3.187 7.896 -1.932 1.00 93.06 244 VAL A O 1
ATOM 1969 N N . SER A 1 245 ? -2.778 9.243 -3.680 1.00 93.06 245 SER A N 1
ATOM 1970 C CA . SER A 1 245 ? -3.026 8.227 -4.705 1.00 93.06 245 SER A CA 1
ATOM 1971 C C . SER A 1 245 ? -1.731 7.588 -5.205 1.00 93.06 245 SER A C 1
ATOM 1973 O O . SER A 1 245 ? -0.803 8.276 -5.612 1.00 93.06 245 SER A O 1
ATOM 1975 N N . GLU A 1 246 ? -1.693 6.257 -5.250 1.00 94.19 246 GLU A N 1
ATOM 1976 C CA . GLU A 1 246 ? -0.601 5.460 -5.824 1.00 94.19 246 GLU A CA 1
ATOM 1977 C C . GLU A 1 246 ? -0.665 5.330 -7.359 1.00 94.19 246 GLU A C 1
ATOM 1979 O O . GLU A 1 246 ? 0.209 4.723 -7.988 1.00 94.19 246 GLU A O 1
ATOM 1984 N N . THR A 1 247 ? -1.717 5.876 -7.973 1.00 94.50 247 THR A N 1
ATOM 1985 C CA . THR A 1 247 ? -2.058 5.653 -9.385 1.00 94.50 247 THR A CA 1
ATOM 1986 C C . THR A 1 247 ? -1.005 6.196 -10.344 1.00 94.50 247 THR A C 1
ATOM 1988 O O . THR A 1 247 ? -0.631 5.497 -11.281 1.00 94.50 247 THR A O 1
ATOM 1991 N N . GLU A 1 248 ? -0.468 7.391 -10.095 1.00 96.94 248 GLU A N 1
ATOM 1992 C CA . GLU A 1 248 ? 0.548 8.001 -10.964 1.00 96.94 248 GLU A CA 1
ATOM 1993 C C . GLU A 1 248 ? 1.875 7.231 -10.946 1.00 96.94 248 GLU A C 1
ATOM 1995 O O . GLU A 1 248 ? 2.524 7.089 -11.982 1.00 96.94 248 GLU A O 1
ATOM 2000 N N . VAL A 1 249 ? 2.260 6.666 -9.796 1.00 97.94 249 VAL A N 1
ATOM 2001 C CA . VAL A 1 249 ? 3.447 5.801 -9.688 1.00 97.94 249 VAL A CA 1
ATOM 2002 C C . VAL A 1 249 ? 3.236 4.514 -10.479 1.00 97.94 249 VAL A C 1
ATOM 2004 O O . VAL A 1 249 ? 4.074 4.147 -11.303 1.00 97.94 249 VAL A O 1
ATOM 2007 N N . SER A 1 250 ? 2.092 3.863 -10.268 1.00 96.31 250 SER A N 1
ATOM 2008 C CA . SER A 1 250 ? 1.740 2.612 -10.947 1.00 96.31 250 SER A CA 1
ATOM 2009 C C . SER A 1 250 ? 1.675 2.811 -12.459 1.00 96.31 250 SER A C 1
ATOM 2011 O O . SER A 1 250 ? 2.252 2.039 -13.222 1.00 96.31 250 SER A O 1
ATOM 2013 N N . LYS A 1 251 ? 1.057 3.909 -12.904 1.00 97.31 251 LYS A N 1
ATOM 2014 C CA . LYS A 1 251 ? 1.008 4.314 -14.309 1.00 97.31 251 LYS A CA 1
ATOM 2015 C C . LYS A 1 251 ? 2.404 4.544 -14.882 1.00 97.31 251 LYS A C 1
ATOM 2017 O O . LYS A 1 251 ? 2.710 3.996 -15.932 1.00 97.31 251 LYS A O 1
ATOM 2022 N N . ALA A 1 252 ? 3.273 5.285 -14.190 1.00 98.31 252 ALA A N 1
ATOM 2023 C CA . ALA A 1 252 ? 4.640 5.517 -14.654 1.00 98.31 252 ALA A CA 1
ATOM 2024 C C . ALA A 1 252 ? 5.436 4.208 -14.815 1.00 98.31 252 ALA A C 1
ATOM 2026 O O . ALA A 1 252 ? 6.202 4.072 -15.771 1.00 98.31 252 ALA A O 1
ATOM 2027 N N . MET A 1 253 ? 5.244 3.239 -13.914 1.00 98.38 253 MET A N 1
ATOM 2028 C CA . MET A 1 253 ? 5.864 1.914 -14.018 1.00 98.38 253 MET A CA 1
ATOM 2029 C C . MET A 1 253 ? 5.281 1.090 -15.174 1.00 98.38 253 MET A C 1
ATOM 2031 O O . MET A 1 253 ? 6.045 0.495 -15.930 1.00 98.38 253 MET A O 1
ATOM 2035 N N . HIS A 1 254 ? 3.960 1.094 -15.374 1.00 97.81 254 HIS A N 1
ATOM 2036 C CA . HIS A 1 254 ? 3.321 0.405 -16.503 1.00 97.81 254 HIS A CA 1
ATOM 2037 C C . HIS A 1 254 ? 3.695 1.012 -17.861 1.00 97.81 254 HIS A C 1
ATOM 2039 O O . HIS A 1 254 ? 3.964 0.273 -18.810 1.00 97.81 254 HIS A O 1
ATOM 2045 N N . ASP A 1 255 ? 3.781 2.339 -17.955 1.00 97.75 255 ASP A N 1
ATOM 2046 C CA . ASP A 1 255 ? 4.268 3.036 -19.148 1.00 97.75 255 ASP A CA 1
ATOM 2047 C C . ASP A 1 255 ? 5.726 2.646 -19.442 1.00 97.75 255 ASP A C 1
ATOM 2049 O O . ASP A 1 255 ? 6.107 2.449 -20.599 1.00 97.75 255 ASP A O 1
ATOM 2053 N N . PHE A 1 256 ? 6.551 2.496 -18.399 1.00 97.62 256 PHE A N 1
ATOM 2054 C CA . PHE A 1 256 ? 7.933 2.048 -18.548 1.00 97.62 256 PHE A CA 1
ATOM 2055 C C . PHE A 1 256 ? 8.023 0.583 -18.998 1.00 97.62 256 PHE A C 1
ATOM 2057 O O . PHE A 1 256 ? 8.769 0.290 -19.931 1.00 97.62 256 PHE A O 1
ATOM 2064 N N . ALA A 1 257 ? 7.229 -0.314 -18.410 1.00 97.44 257 ALA A N 1
ATOM 2065 C CA . ALA A 1 257 ? 7.132 -1.707 -18.847 1.00 97.44 257 ALA A CA 1
ATOM 2066 C C . ALA A 1 257 ? 6.672 -1.812 -20.311 1.00 97.44 257 ALA A C 1
ATOM 2068 O O . ALA A 1 257 ? 7.276 -2.533 -21.095 1.00 97.44 257 ALA A O 1
ATOM 2069 N N . SER A 1 258 ? 5.685 -1.010 -20.717 1.00 96.56 258 SER A N 1
ATOM 2070 C CA . SER A 1 258 ? 5.206 -0.963 -22.107 1.00 96.56 258 SER A CA 1
ATOM 2071 C C . SER A 1 258 ? 6.293 -0.496 -23.081 1.00 96.56 258 SER A C 1
ATOM 2073 O O . SER A 1 258 ? 6.399 -1.003 -24.195 1.00 96.56 258 SER A O 1
ATOM 2075 N N . MET A 1 259 ? 7.139 0.454 -22.668 1.00 95.69 259 MET A N 1
ATOM 2076 C CA . MET A 1 259 ? 8.300 0.872 -23.458 1.00 95.69 259 MET A CA 1
ATOM 2077 C C . MET A 1 259 ? 9.338 -0.255 -23.579 1.00 95.69 259 MET A C 1
ATOM 2079 O O . MET A 1 259 ? 9.869 -0.475 -24.667 1.00 95.69 259 MET A O 1
ATOM 2083 N N . LEU A 1 260 ? 9.602 -0.993 -22.495 1.00 94.81 260 LEU A N 1
ATOM 2084 C CA . LEU A 1 260 ? 10.496 -2.157 -22.515 1.00 94.81 260 LEU A CA 1
ATOM 2085 C C . LEU A 1 260 ? 9.963 -3.269 -23.423 1.00 94.81 260 LEU A C 1
ATOM 2087 O O . LEU A 1 260 ? 10.743 -3.857 -24.168 1.00 94.81 260 LEU A O 1
ATOM 2091 N N . HIS A 1 261 ? 8.649 -3.483 -23.432 1.00 94.44 261 HIS A N 1
ATOM 2092 C CA . HIS A 1 261 ? 7.990 -4.421 -24.334 1.00 94.44 261 HIS A CA 1
ATOM 2093 C C . HIS A 1 261 ? 8.225 -4.051 -25.807 1.00 94.44 261 HIS A C 1
ATOM 2095 O O . HIS A 1 261 ? 8.689 -4.867 -26.598 1.00 94.44 261 HIS A O 1
ATOM 2101 N N . GLN A 1 262 ? 8.024 -2.780 -26.168 1.00 93.50 262 GLN A N 1
ATOM 2102 C CA . GLN A 1 262 ? 8.312 -2.288 -27.524 1.00 93.50 262 GLN A CA 1
ATOM 2103 C C . GLN A 1 262 ? 9.800 -2.406 -27.887 1.00 93.50 262 GLN A C 1
ATOM 2105 O O . GLN A 1 262 ? 10.155 -2.622 -29.046 1.00 93.50 262 GLN A O 1
ATOM 2110 N N . LEU A 1 263 ? 10.700 -2.242 -26.911 1.00 91.94 263 LEU A N 1
ATOM 2111 C CA . LEU A 1 263 ? 12.130 -2.463 -27.118 1.00 91.94 263 LEU A CA 1
ATOM 2112 C C . LEU A 1 263 ? 12.434 -3.947 -27.369 1.00 91.94 263 LEU A C 1
ATOM 2114 O O . LEU A 1 263 ? 13.252 -4.253 -28.235 1.00 91.94 263 LEU A O 1
ATOM 2118 N N . HIS A 1 264 ? 11.766 -4.851 -26.653 1.00 89.44 264 HIS A N 1
ATOM 2119 C CA . HIS A 1 264 ? 11.858 -6.292 -26.868 1.00 89.44 264 HIS A CA 1
ATOM 2120 C C . HIS A 1 264 ? 11.383 -6.690 -28.274 1.00 89.44 264 HIS A C 1
ATOM 2122 O O . HIS A 1 264 ? 12.112 -7.391 -28.971 1.00 89.44 264 HIS A O 1
ATOM 2128 N N . GLU A 1 265 ? 10.242 -6.174 -28.740 1.00 91.00 265 GLU A N 1
ATOM 2129 C CA . GLU A 1 265 ? 9.750 -6.412 -30.108 1.00 91.00 265 GLU A CA 1
ATOM 2130 C C . GLU A 1 265 ? 10.760 -5.949 -31.171 1.00 91.00 265 GLU A C 1
ATOM 2132 O O . GLU A 1 265 ? 11.050 -6.671 -32.124 1.00 91.00 265 GLU A O 1
ATOM 2137 N N . LYS A 1 266 ? 11.366 -4.768 -30.987 1.00 90.38 266 LYS A N 1
ATOM 2138 C CA . LYS A 1 266 ? 12.409 -4.263 -31.897 1.00 90.38 266 LYS A CA 1
ATOM 2139 C C . LYS A 1 266 ? 13.675 -5.117 -31.885 1.00 90.38 266 LYS A C 1
ATOM 2141 O O . LYS A 1 266 ? 14.314 -5.268 -32.925 1.00 90.38 266 LYS A O 1
ATOM 2146 N N . LEU A 1 267 ? 14.056 -5.649 -30.724 1.00 88.88 267 LEU A N 1
ATOM 2147 C CA . LEU A 1 267 ? 15.180 -6.578 -30.612 1.00 88.88 267 LEU A CA 1
ATOM 2148 C C . LEU A 1 267 ? 14.884 -7.911 -31.317 1.00 88.88 267 LEU A C 1
ATOM 2150 O O . LEU A 1 267 ? 15.786 -8.482 -31.928 1.00 88.88 267 LEU A O 1
ATOM 2154 N N . ASP A 1 268 ? 13.645 -8.403 -31.265 1.00 87.50 268 ASP A N 1
ATOM 2155 C CA . ASP A 1 268 ? 13.261 -9.628 -31.973 1.00 87.50 268 ASP A CA 1
ATOM 2156 C C . ASP A 1 268 ? 13.202 -9.422 -33.498 1.00 87.50 268 ASP A C 1
ATOM 2158 O O . ASP A 1 268 ? 13.692 -10.262 -34.256 1.00 87.50 268 ASP A O 1
ATOM 2162 N N . GLU A 1 269 ? 12.728 -8.261 -33.964 1.00 89.06 269 GLU A N 1
ATOM 2163 C CA . GLU A 1 269 ? 12.784 -7.890 -35.386 1.00 89.06 269 GLU A CA 1
ATOM 2164 C C . GLU A 1 269 ? 14.237 -7.789 -35.885 1.00 89.06 269 GLU A C 1
ATOM 2166 O O . GLU A 1 269 ? 14.584 -8.361 -36.921 1.00 89.06 269 GLU A O 1
ATOM 2171 N N . GLU A 1 270 ? 15.129 -7.139 -35.124 1.00 90.12 270 GLU A N 1
ATOM 2172 C CA . GLU A 1 270 ? 16.566 -7.098 -35.438 1.00 90.12 270 GLU A CA 1
ATOM 2173 C C . GLU A 1 270 ? 17.157 -8.509 -35.547 1.00 90.12 270 GLU A C 1
ATOM 2175 O O . GLU A 1 270 ? 17.895 -8.805 -36.498 1.00 90.12 270 GLU A O 1
ATOM 2180 N N . ARG A 1 271 ? 16.776 -9.407 -34.630 1.00 87.12 271 ARG A N 1
ATOM 2181 C CA . ARG A 1 271 ? 17.185 -10.813 -34.651 1.00 87.12 271 ARG A CA 1
ATOM 2182 C C . ARG A 1 271 ? 16.692 -11.518 -35.913 1.00 87.12 271 ARG A C 1
ATOM 2184 O O . ARG A 1 271 ? 17.454 -12.293 -36.498 1.00 87.12 271 ARG A O 1
ATOM 2191 N N . HIS A 1 272 ? 15.458 -11.267 -36.341 1.00 88.12 272 HIS A N 1
ATOM 2192 C CA . HIS A 1 272 ? 14.891 -11.866 -37.546 1.00 88.12 272 HIS A CA 1
ATOM 2193 C C . HIS A 1 272 ? 15.631 -11.400 -38.808 1.00 88.12 272 HIS A C 1
ATOM 2195 O O . HIS A 1 272 ? 16.053 -12.228 -39.625 1.00 88.12 272 HIS A O 1
ATOM 2201 N N . GLN A 1 273 ? 15.885 -10.091 -38.926 1.00 88.12 273 GLN A N 1
ATOM 2202 C CA . GLN A 1 273 ? 16.662 -9.516 -40.031 1.00 88.12 273 GLN A CA 1
ATOM 2203 C C . GLN A 1 273 ? 18.090 -10.069 -40.070 1.00 88.12 273 GLN A C 1
ATOM 2205 O O . GLN A 1 273 ? 18.595 -10.437 -41.131 1.00 88.12 273 GLN A O 1
ATOM 2210 N N . ARG A 1 274 ? 18.726 -10.236 -38.907 1.00 87.69 274 ARG A N 1
ATOM 2211 C CA . ARG A 1 274 ? 20.056 -10.846 -38.808 1.00 87.69 274 ARG A CA 1
ATOM 2212 C C . ARG A 1 274 ? 20.083 -12.276 -39.337 1.00 87.69 274 ARG A C 1
ATOM 2214 O O . ARG A 1 274 ? 20.942 -12.614 -40.149 1.00 87.69 274 ARG A O 1
ATOM 2221 N N . LEU A 1 275 ? 19.156 -13.124 -38.885 1.00 89.69 275 LEU A N 1
ATOM 2222 C CA . LEU A 1 275 ? 19.081 -14.521 -39.330 1.00 89.69 275 LEU A CA 1
ATOM 2223 C C . LEU A 1 275 ? 18.876 -14.612 -40.847 1.00 89.69 275 LEU A C 1
ATOM 2225 O O . LEU A 1 275 ? 19.443 -15.491 -41.500 1.00 89.69 275 LEU A O 1
ATOM 2229 N N . LYS A 1 276 ? 18.123 -13.669 -41.418 1.00 90.94 276 LYS A N 1
ATOM 2230 C CA . LYS A 1 276 ? 17.925 -13.545 -42.862 1.00 90.94 276 LYS A CA 1
ATOM 2231 C C . LYS A 1 276 ? 19.212 -13.155 -43.596 1.00 90.94 276 LYS A C 1
ATOM 2233 O O . LYS A 1 276 ? 19.543 -13.799 -44.593 1.00 90.94 276 LYS A O 1
ATOM 2238 N N . VAL A 1 277 ? 19.972 -12.179 -43.090 1.00 91.06 277 VAL A N 1
ATOM 2239 C CA . VAL A 1 277 ? 21.293 -11.802 -43.633 1.00 91.06 277 VAL A CA 1
ATOM 2240 C C . VAL A 1 277 ? 22.273 -12.979 -43.563 1.00 91.06 277 VAL A C 1
ATOM 2242 O O . VAL A 1 277 ? 22.921 -13.298 -44.559 1.00 91.06 277 VAL A O 1
ATOM 2245 N N . GLU A 1 278 ? 22.347 -13.681 -42.428 1.00 91.00 278 GLU A N 1
ATOM 2246 C CA . GLU A 1 278 ? 23.208 -14.861 -42.257 1.00 91.00 278 GLU A CA 1
ATOM 2247 C C . GLU A 1 278 ? 22.830 -15.996 -43.222 1.00 91.00 278 GLU A C 1
ATOM 2249 O O . GLU A 1 278 ? 23.706 -16.648 -43.799 1.00 91.00 278 GLU A O 1
ATOM 2254 N N . TYR A 1 279 ? 21.531 -16.233 -43.422 1.00 92.06 279 TYR A N 1
ATOM 2255 C CA . TYR A 1 279 ? 21.030 -17.227 -44.368 1.00 92.06 279 TYR A CA 1
ATOM 2256 C C . TYR A 1 279 ? 21.401 -16.877 -45.813 1.00 92.06 279 TYR A C 1
ATOM 2258 O O . TYR A 1 279 ? 21.955 -17.721 -46.523 1.00 92.06 279 TYR A O 1
ATOM 2266 N N . LEU A 1 280 ? 21.144 -15.636 -46.242 1.00 91.75 280 LEU A N 1
ATOM 2267 C CA . LEU A 1 280 ? 21.466 -15.174 -47.595 1.00 91.75 280 LEU A CA 1
ATOM 2268 C C . LEU A 1 280 ? 22.977 -15.170 -47.852 1.00 91.75 280 LEU A C 1
ATOM 2270 O O . LEU A 1 280 ? 23.401 -15.598 -48.924 1.00 91.75 280 LEU A O 1
ATOM 2274 N N . SER A 1 281 ? 23.791 -14.784 -46.863 1.00 90.81 281 SER A N 1
ATOM 2275 C CA . SER A 1 281 ? 25.256 -14.851 -46.949 1.00 90.81 281 SER A CA 1
ATOM 2276 C C . SER A 1 281 ? 25.733 -16.288 -47.165 1.00 90.81 281 SER A C 1
ATOM 2278 O O . SER A 1 281 ? 26.467 -16.565 -48.112 1.00 90.81 281 SER A O 1
ATOM 2280 N N . LYS A 1 282 ? 25.242 -17.242 -46.358 1.00 92.69 282 LYS A N 1
ATOM 2281 C CA . LYS A 1 282 ? 25.572 -18.671 -46.511 1.00 92.69 282 LYS A CA 1
ATOM 2282 C C . LYS A 1 282 ? 25.101 -19.241 -47.851 1.00 92.69 282 LYS A C 1
ATOM 2284 O O . LYS A 1 282 ? 25.773 -20.104 -48.417 1.00 92.69 282 LYS A O 1
ATOM 2289 N N . LEU A 1 283 ? 23.944 -18.807 -48.353 1.00 91.12 283 LEU A N 1
ATOM 2290 C CA . LEU A 1 283 ? 23.415 -19.240 -49.648 1.00 91.12 283 LEU A CA 1
ATOM 2291 C C . LEU A 1 283 ? 24.285 -18.722 -50.803 1.00 91.12 283 LEU A C 1
ATOM 2293 O O . LEU A 1 283 ? 24.631 -19.500 -51.693 1.00 91.12 283 LEU A O 1
ATOM 2297 N N . LEU A 1 284 ? 24.689 -17.448 -50.751 1.00 88.94 284 LEU A N 1
ATOM 2298 C CA . LEU A 1 284 ? 25.610 -16.840 -51.712 1.00 88.94 284 LEU A CA 1
ATOM 2299 C C . LEU A 1 284 ? 26.968 -17.554 -51.698 1.00 88.94 284 LEU A C 1
ATOM 2301 O O . LEU A 1 284 ? 27.446 -17.972 -52.748 1.00 88.94 284 LEU A O 1
ATOM 2305 N N . GLU A 1 285 ? 27.551 -17.795 -50.520 1.00 89.06 285 GLU A N 1
ATOM 2306 C CA . GLU A 1 285 ? 28.813 -18.536 -50.382 1.00 89.06 285 GLU A CA 1
ATOM 2307 C C . GLU A 1 285 ? 28.741 -19.943 -50.988 1.00 89.06 285 GLU A C 1
ATOM 2309 O O . GLU A 1 285 ? 29.666 -20.378 -51.678 1.00 89.06 285 GLU A O 1
ATOM 2314 N N . LYS A 1 286 ? 27.645 -20.676 -50.750 1.00 89.75 286 LYS A N 1
ATOM 2315 C C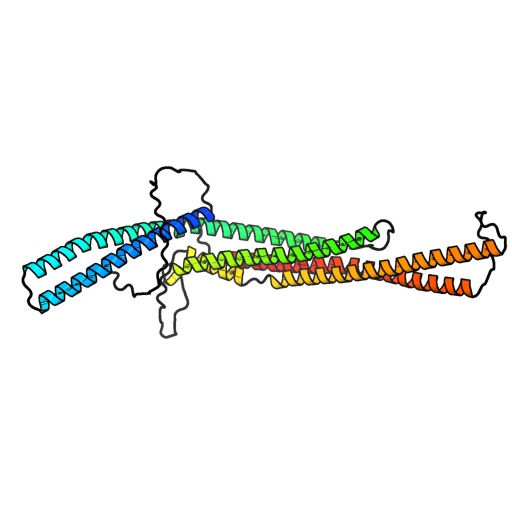A . LYS A 1 286 ? 27.431 -22.006 -51.342 1.00 89.75 286 LYS A CA 1
ATOM 2316 C C . LYS A 1 286 ? 27.315 -21.934 -52.864 1.00 89.75 286 LYS A C 1
ATOM 2318 O O . LYS A 1 286 ? 27.899 -22.774 -53.546 1.00 89.75 286 LYS A O 1
ATOM 2323 N N . ARG A 1 287 ? 26.593 -20.940 -53.393 1.00 85.62 287 ARG A N 1
ATOM 2324 C CA . ARG A 1 287 ? 26.417 -20.738 -54.838 1.00 85.62 287 ARG A CA 1
ATOM 2325 C C . ARG A 1 287 ? 27.742 -20.407 -55.520 1.00 85.62 287 ARG A C 1
ATOM 2327 O O . ARG A 1 287 ? 28.075 -21.042 -56.516 1.00 85.62 287 ARG A O 1
ATOM 2334 N N . VAL A 1 288 ? 28.526 -19.503 -54.932 1.00 84.31 288 VAL A N 1
ATOM 2335 C CA . VAL A 1 288 ? 29.885 -19.169 -55.386 1.00 84.31 288 VAL A CA 1
ATOM 2336 C C . VAL A 1 288 ? 30.774 -20.418 -55.383 1.00 84.31 288 VAL A C 1
ATOM 2338 O O . VAL A 1 288 ? 31.398 -20.728 -56.393 1.00 84.31 288 VAL A O 1
ATOM 2341 N N . LYS A 1 289 ? 30.768 -21.207 -54.298 1.00 85.62 289 LYS A N 1
ATOM 2342 C CA . LYS A 1 289 ? 31.534 -22.466 -54.212 1.00 85.62 289 LYS A CA 1
ATOM 2343 C C . LYS A 1 289 ? 31.114 -23.502 -55.263 1.00 85.62 289 LYS A C 1
ATOM 2345 O O . LYS A 1 289 ? 31.985 -24.208 -55.764 1.00 85.62 289 LYS A O 1
ATOM 2350 N N . SER A 1 290 ? 29.822 -23.617 -55.588 1.00 84.19 290 SER A N 1
ATOM 2351 C CA . SER A 1 290 ? 29.327 -24.515 -56.651 1.00 84.19 290 SER A CA 1
ATOM 2352 C C . SER A 1 290 ? 29.872 -24.106 -58.014 1.00 84.19 290 SER A C 1
ATOM 2354 O O . SER A 1 290 ? 30.476 -24.921 -58.704 1.00 84.19 290 SER A O 1
ATOM 2356 N N . LEU A 1 291 ? 29.741 -22.822 -58.357 1.00 80.12 291 LEU A N 1
ATOM 2357 C CA . LEU A 1 291 ? 30.175 -22.285 -59.647 1.00 80.12 291 LEU A CA 1
ATOM 2358 C C . LEU A 1 291 ? 31.692 -22.411 -59.848 1.00 80.12 291 LEU A C 1
ATOM 2360 O O . LEU A 1 291 ? 32.140 -22.749 -60.943 1.00 80.12 291 LEU A O 1
ATOM 2364 N N . CYS A 1 292 ? 32.490 -22.210 -58.795 1.00 76.56 292 CYS A N 1
ATOM 2365 C CA . CYS A 1 292 ? 33.937 -22.426 -58.871 1.00 76.56 292 CYS A CA 1
ATOM 2366 C C . CYS A 1 292 ? 34.296 -23.897 -59.140 1.00 76.56 292 CYS A C 1
ATOM 2368 O O . CYS A 1 292 ? 35.189 -24.166 -59.943 1.00 76.56 292 CYS A O 1
ATOM 2370 N N . ARG A 1 293 ? 33.570 -24.853 -58.535 1.00 78.88 293 ARG A N 1
ATOM 2371 C CA . ARG A 1 293 ? 33.765 -26.294 -58.788 1.00 78.88 293 ARG A CA 1
ATOM 2372 C C . ARG A 1 293 ? 33.350 -26.693 -60.203 1.00 78.88 293 ARG A C 1
ATOM 2374 O O . ARG A 1 293 ? 34.077 -27.440 -60.845 1.00 78.88 293 ARG A O 1
ATOM 2381 N N . GLU A 1 294 ? 32.230 -26.170 -60.701 1.00 77.75 294 GLU A N 1
ATOM 2382 C CA . GLU A 1 294 ? 31.738 -26.418 -62.068 1.00 77.75 294 GLU A CA 1
ATOM 2383 C C . GLU A 1 294 ? 32.724 -25.940 -63.150 1.00 77.75 294 GLU A C 1
ATOM 2385 O O . GLU A 1 294 ? 32.787 -26.528 -64.226 1.00 77.75 294 GLU A O 1
ATOM 2390 N N . ARG A 1 295 ? 33.532 -24.910 -62.860 1.00 66.56 295 ARG A N 1
ATOM 2391 C CA . ARG A 1 295 ? 34.574 -24.384 -63.764 1.00 66.56 295 ARG A CA 1
ATOM 2392 C C . ARG A 1 295 ? 35.992 -24.901 -63.499 1.00 66.56 295 ARG A C 1
ATOM 2394 O O . ARG A 1 295 ? 36.908 -24.479 -64.198 1.00 66.56 295 ARG A O 1
ATOM 2401 N N . GLY A 1 296 ? 36.195 -25.792 -62.526 1.00 61.56 296 GLY A N 1
ATOM 2402 C CA . GLY A 1 296 ? 37.521 -26.339 -62.206 1.00 61.56 296 GLY A CA 1
ATOM 2403 C C . GLY A 1 296 ? 38.495 -25.338 -61.566 1.00 61.56 296 GLY A C 1
ATOM 2404 O O . GLY A 1 296 ? 39.706 -25.517 -61.670 1.00 61.56 296 GLY A O 1
ATOM 2405 N N . ILE A 1 297 ? 37.991 -24.282 -60.915 1.00 65.94 297 ILE A N 1
ATOM 2406 C CA . ILE A 1 297 ? 38.808 -23.280 -60.215 1.00 65.94 297 ILE A CA 1
ATOM 2407 C C . ILE A 1 297 ? 39.019 -23.739 -58.766 1.00 65.94 297 ILE A C 1
ATOM 2409 O O . ILE A 1 297 ? 38.062 -23.816 -57.991 1.00 65.94 297 ILE A O 1
ATOM 2413 N N . ASN A 1 298 ? 40.270 -24.021 -58.384 1.00 57.91 298 ASN A N 1
ATOM 2414 C CA . ASN A 1 298 ? 40.631 -24.306 -56.992 1.00 57.91 298 ASN A CA 1
ATOM 2415 C C . ASN A 1 298 ? 40.651 -23.007 -56.173 1.00 57.91 298 ASN A C 1
ATOM 2417 O O . ASN A 1 298 ? 41.426 -22.098 -56.455 1.00 57.91 298 ASN A O 1
ATOM 2421 N N . LEU A 1 299 ? 39.804 -22.942 -55.144 1.00 58.09 299 LEU A N 1
ATOM 2422 C CA . LEU A 1 299 ? 39.670 -21.815 -54.207 1.00 58.09 299 LEU A CA 1
ATOM 2423 C C . LEU A 1 299 ? 40.692 -21.854 -53.051 1.00 58.09 299 LEU A C 1
ATOM 2425 O O . LEU A 1 299 ? 40.592 -21.053 -52.128 1.00 58.09 299 LEU A O 1
ATOM 2429 N N . ASP A 1 300 ? 41.664 -22.767 -53.092 1.00 47.03 300 ASP A N 1
ATOM 2430 C CA . ASP A 1 300 ? 42.557 -23.068 -51.962 1.00 47.03 300 ASP A CA 1
ATOM 2431 C C . ASP A 1 300 ? 43.739 -22.091 -51.796 1.00 47.03 300 ASP A C 1
ATOM 2433 O O . ASP A 1 300 ? 44.618 -22.331 -50.973 1.00 47.03 300 ASP A O 1
ATOM 2437 N N . SER A 1 301 ? 43.777 -20.974 -52.529 1.00 44.53 301 SER A N 1
ATOM 2438 C CA . SER A 1 301 ? 44.795 -19.935 -52.331 1.00 44.53 301 SER A CA 1
ATOM 2439 C C . SER A 1 301 ? 44.158 -18.668 -51.779 1.00 44.53 301 SER A C 1
ATOM 2441 O O . SER A 1 301 ? 43.335 -18.038 -52.442 1.00 44.53 301 SER A O 1
ATOM 2443 N N . GLU A 1 302 ? 44.578 -18.279 -50.575 1.00 46.00 302 GLU A N 1
ATOM 2444 C CA . GLU A 1 302 ? 44.408 -16.932 -50.030 1.00 46.00 302 GLU A CA 1
ATOM 2445 C C . GLU A 1 302 ? 44.833 -15.908 -51.087 1.00 46.00 302 GLU A C 1
ATOM 2447 O O . GLU A 1 302 ? 46.008 -15.771 -51.422 1.00 46.00 302 GLU A O 1
ATOM 2452 N N . GLY A 1 303 ? 43.860 -15.240 -51.688 1.00 41.22 303 GLY A N 1
ATOM 2453 C CA . GLY A 1 303 ? 44.119 -14.339 -52.795 1.00 41.22 303 GLY A CA 1
ATOM 2454 C C . GLY A 1 303 ? 42.836 -14.066 -53.540 1.00 41.22 303 GLY A C 1
ATOM 2455 O O . GLY A 1 303 ? 42.379 -14.884 -54.333 1.00 41.22 303 GLY A O 1
ATOM 2456 N N . THR A 1 304 ? 42.265 -12.901 -53.254 1.00 44.50 304 THR A N 1
ATOM 2457 C CA . THR A 1 304 ? 41.155 -12.247 -53.940 1.00 44.50 304 THR A CA 1
ATOM 2458 C C . THR A 1 304 ? 41.430 -12.163 -55.442 1.00 44.50 304 THR A C 1
ATOM 2460 O O . THR A 1 304 ? 41.808 -11.125 -55.969 1.00 44.50 304 THR A O 1
ATOM 2463 N N . THR A 1 305 ? 41.272 -13.274 -56.150 1.00 40.12 305 THR A N 1
ATOM 2464 C CA . THR A 1 305 ? 41.146 -13.254 -57.597 1.00 40.12 305 THR A CA 1
ATOM 2465 C C . THR A 1 305 ? 39.667 -13.062 -57.829 1.00 40.12 305 THR A C 1
ATOM 2467 O O . THR A 1 305 ? 38.876 -13.986 -57.630 1.00 40.12 305 THR A O 1
ATOM 2470 N N . GLU A 1 306 ? 39.298 -11.823 -58.155 1.00 45.22 306 GLU A N 1
ATOM 2471 C CA . GLU A 1 306 ? 38.042 -11.488 -58.813 1.00 45.22 306 GLU A CA 1
ATOM 2472 C C . GLU A 1 306 ? 37.846 -12.480 -59.954 1.00 45.22 306 GLU A C 1
ATOM 2474 O O . GLU A 1 306 ? 38.347 -12.327 -61.068 1.00 45.22 306 GLU A O 1
ATOM 2479 N N . CYS A 1 307 ? 37.130 -13.559 -59.663 1.00 43.22 307 CYS A N 1
ATOM 2480 C CA . CYS A 1 307 ? 36.545 -14.354 -60.701 1.00 43.22 307 CYS A CA 1
ATOM 2481 C C . CYS A 1 307 ? 35.517 -13.408 -61.312 1.00 43.22 307 CYS A C 1
ATOM 2483 O O . CYS A 1 307 ? 34.476 -13.180 -60.700 1.00 43.22 307 CYS A O 1
ATOM 2485 N N . GLY A 1 308 ? 35.849 -12.790 -62.451 1.00 47.31 308 GLY A N 1
ATOM 2486 C CA . GLY A 1 308 ? 34.978 -11.911 -63.241 1.00 47.31 308 GLY A CA 1
ATOM 2487 C C . GLY A 1 308 ? 33.774 -12.669 -63.807 1.00 47.31 308 GLY A C 1
ATOM 2488 O O . GLY A 1 308 ? 33.527 -12.683 -65.008 1.00 47.31 308 GLY A O 1
ATOM 2489 N N . ILE A 1 309 ? 33.064 -13.385 -62.942 1.00 53.22 309 ILE A N 1
ATOM 2490 C CA . ILE A 1 309 ? 31.872 -14.160 -63.210 1.00 53.22 309 ILE A CA 1
ATOM 2491 C C . ILE A 1 309 ? 30.705 -13.243 -62.869 1.00 53.22 309 ILE A C 1
ATOM 2493 O O . ILE A 1 309 ? 30.115 -13.308 -61.794 1.00 53.22 309 ILE A O 1
ATOM 2497 N N . VAL A 1 310 ? 30.379 -12.378 -63.823 1.00 54.44 310 VAL A N 1
ATOM 2498 C CA . VAL A 1 310 ? 29.116 -11.643 -63.846 1.00 54.44 310 VAL A CA 1
ATOM 2499 C C . VAL A 1 310 ? 28.049 -12.627 -64.329 1.00 54.44 310 VAL A C 1
ATOM 2501 O O . VAL A 1 310 ? 27.726 -12.706 -65.513 1.00 54.44 310 VAL A O 1
ATOM 2504 N N . HIS A 1 311 ? 27.556 -13.472 -63.422 1.00 65.06 311 HIS A N 1
ATOM 2505 C CA . HIS A 1 311 ? 26.287 -14.159 -63.638 1.00 65.06 311 HIS A CA 1
ATOM 2506 C C . HIS A 1 311 ? 25.188 -13.261 -63.078 1.00 65.06 311 HIS A C 1
ATOM 2508 O O . HIS A 1 311 ? 25.201 -12.963 -61.888 1.00 65.06 311 HIS A O 1
ATOM 2514 N N . ALA A 1 312 ? 24.208 -12.890 -63.907 1.00 73.88 312 ALA A N 1
ATOM 2515 C CA . ALA A 1 312 ? 23.067 -12.070 -63.483 1.00 73.88 312 ALA A CA 1
ATOM 2516 C C . ALA A 1 312 ? 22.352 -12.628 -62.230 1.00 73.88 312 ALA A C 1
ATOM 2518 O O . ALA A 1 312 ? 21.825 -11.871 -61.420 1.00 73.88 312 ALA A O 1
ATOM 2519 N N . ASP A 1 313 ? 22.388 -13.953 -62.046 1.00 78.69 313 ASP A N 1
ATOM 2520 C CA . ASP A 1 313 ? 21.912 -14.666 -60.852 1.00 78.69 313 ASP A CA 1
ATOM 2521 C C . ASP A 1 313 ? 22.724 -14.320 -59.583 1.00 78.69 313 ASP A C 1
ATOM 2523 O O . ASP A 1 313 ? 22.148 -13.995 -58.546 1.00 78.69 313 ASP A O 1
ATOM 2527 N N . LEU A 1 314 ? 24.063 -14.305 -59.665 1.00 82.94 314 LEU A N 1
ATOM 2528 C CA . LEU A 1 314 ? 24.938 -13.924 -58.547 1.00 82.94 314 LEU A CA 1
ATOM 2529 C C . LEU A 1 314 ? 24.784 -12.447 -58.182 1.00 82.94 314 LEU A C 1
ATOM 2531 O O . LEU A 1 314 ? 24.710 -12.126 -56.996 1.00 82.94 314 LEU A O 1
ATOM 2535 N N . ASP A 1 315 ? 24.696 -11.567 -59.179 1.00 84.56 315 ASP A N 1
ATOM 2536 C CA . ASP A 1 315 ? 24.491 -10.135 -58.943 1.00 84.56 315 ASP A CA 1
ATOM 2537 C C . ASP A 1 315 ? 23.126 -9.868 -58.304 1.00 84.56 315 ASP A C 1
ATOM 2539 O O . ASP A 1 315 ? 23.027 -9.095 -57.353 1.00 84.56 315 ASP A O 1
ATOM 2543 N N . SER A 1 316 ? 22.075 -10.567 -58.745 1.00 87.44 316 SER A N 1
ATOM 2544 C CA . SER A 1 316 ? 20.752 -10.487 -58.118 1.00 87.44 316 SER A CA 1
ATOM 2545 C C . SER A 1 316 ? 20.777 -10.948 -56.654 1.00 87.44 316 SER A C 1
ATOM 2547 O O . SER A 1 316 ? 20.207 -10.286 -55.783 1.00 87.44 316 SER A O 1
ATOM 2549 N N . MET A 1 317 ? 21.475 -12.050 -56.354 1.00 86.81 317 MET A N 1
ATOM 2550 C CA . MET A 1 317 ? 21.646 -12.536 -54.980 1.00 86.81 317 MET A CA 1
ATOM 2551 C C . MET A 1 317 ? 22.465 -11.572 -54.114 1.00 86.81 317 MET A C 1
ATOM 2553 O O . MET A 1 317 ? 22.129 -11.380 -52.944 1.00 86.81 317 MET A O 1
ATOM 2557 N N . LYS A 1 318 ? 23.515 -10.960 -54.674 1.00 89.38 318 LYS A N 1
ATOM 2558 C CA . LYS A 1 318 ? 24.351 -9.968 -53.990 1.00 89.38 318 LYS A CA 1
ATOM 2559 C C . LYS A 1 318 ? 23.557 -8.701 -53.673 1.00 89.38 318 LYS A C 1
ATOM 2561 O O . LYS A 1 318 ? 23.549 -8.287 -52.520 1.00 89.38 318 LYS A O 1
ATOM 2566 N N . ASN A 1 319 ? 22.803 -8.174 -54.638 1.00 90.06 319 ASN A N 1
ATOM 2567 C CA . ASN A 1 319 ? 21.938 -7.010 -54.434 1.00 90.06 319 ASN A CA 1
ATOM 2568 C C . ASN A 1 319 ? 20.896 -7.269 -53.335 1.00 90.06 319 ASN A C 1
ATOM 2570 O O . ASN A 1 319 ? 20.758 -6.459 -52.424 1.00 90.06 319 ASN A O 1
ATOM 2574 N N . ARG A 1 320 ? 20.232 -8.439 -53.340 1.00 90.31 320 ARG A N 1
ATOM 2575 C CA . ARG A 1 320 ? 19.321 -8.830 -52.244 1.00 90.31 320 ARG A CA 1
ATOM 2576 C C . ARG A 1 320 ? 20.025 -8.912 -50.893 1.00 90.31 320 ARG A C 1
ATOM 2578 O O . ARG A 1 320 ? 19.445 -8.518 -49.890 1.00 90.31 320 ARG A O 1
ATOM 2585 N N . LEU A 1 321 ? 21.240 -9.459 -50.834 1.00 92.25 321 LEU A N 1
ATOM 2586 C CA . LEU A 1 321 ? 21.997 -9.527 -49.583 1.00 92.25 321 LEU A CA 1
ATOM 2587 C C . LEU A 1 321 ? 22.349 -8.125 -49.070 1.00 92.25 321 LEU A C 1
ATOM 2589 O O . LEU A 1 321 ? 22.232 -7.879 -47.872 1.00 92.25 321 LEU A O 1
ATOM 2593 N N . ASP A 1 322 ? 22.757 -7.223 -49.958 1.00 91.25 322 ASP A N 1
ATOM 2594 C CA . ASP A 1 322 ? 23.116 -5.854 -49.595 1.00 91.25 322 ASP A CA 1
ATOM 2595 C C . ASP A 1 322 ? 21.884 -5.052 -49.128 1.00 91.25 322 ASP A C 1
ATOM 2597 O O . ASP A 1 322 ? 21.966 -4.369 -48.110 1.00 91.25 322 ASP A O 1
ATOM 2601 N N . GLU A 1 323 ? 20.711 -5.237 -49.748 1.00 92.31 323 GLU A N 1
ATOM 2602 C CA . GLU A 1 323 ? 19.436 -4.670 -49.270 1.00 92.31 323 GLU A CA 1
ATOM 2603 C C . GLU A 1 323 ? 19.053 -5.152 -47.857 1.00 92.31 323 GLU A C 1
ATOM 2605 O O . GLU A 1 323 ? 18.612 -4.368 -47.010 1.00 92.31 323 GLU A O 1
ATOM 2610 N N . GLU A 1 324 ? 19.208 -6.448 -47.563 1.00 91.75 324 GLU A N 1
ATOM 2611 C CA . GLU A 1 324 ? 18.906 -6.965 -46.220 1.00 91.75 324 GLU A CA 1
ATOM 2612 C C . GLU A 1 324 ? 19.952 -6.514 -45.185 1.00 91.75 324 GLU A C 1
ATOM 2614 O O . GLU A 1 324 ? 19.598 -6.271 -44.031 1.00 91.75 324 GLU A O 1
ATOM 2619 N N . LYS A 1 325 ? 21.222 -6.327 -45.578 1.00 90.44 325 LYS A N 1
ATOM 2620 C CA . LYS A 1 325 ? 22.246 -5.730 -44.702 1.00 90.44 325 LYS A CA 1
ATOM 2621 C C . LYS A 1 325 ? 21.902 -4.291 -44.336 1.00 90.44 325 LYS A C 1
ATOM 2623 O O . LYS A 1 325 ? 21.991 -3.950 -43.160 1.00 90.44 325 LYS A O 1
ATOM 2628 N N . THR A 1 326 ? 21.447 -3.479 -45.294 1.00 92.25 326 THR A N 1
ATOM 2629 C CA . THR A 1 326 ? 21.026 -2.100 -44.998 1.00 92.25 326 THR A CA 1
ATOM 2630 C C . THR A 1 326 ? 19.850 -2.068 -44.022 1.00 92.25 326 THR A C 1
ATOM 2632 O O . THR A 1 326 ? 19.871 -1.304 -43.060 1.00 92.25 326 THR A O 1
ATOM 2635 N N . ARG A 1 327 ? 18.866 -2.968 -44.177 1.00 91.19 327 ARG A N 1
ATOM 2636 C CA . ARG A 1 327 ? 17.741 -3.080 -43.228 1.00 91.19 327 ARG A CA 1
ATOM 2637 C C . ARG A 1 327 ? 18.189 -3.524 -41.837 1.00 91.19 327 ARG A C 1
ATOM 2639 O O . ARG A 1 327 ? 17.677 -3.030 -40.836 1.00 91.19 327 ARG A O 1
ATOM 2646 N N . HIS A 1 328 ? 19.148 -4.443 -41.759 1.00 90.50 328 HIS A N 1
ATOM 2647 C CA . HIS A 1 328 ? 19.718 -4.877 -40.487 1.00 90.50 328 HIS A CA 1
ATOM 2648 C C . HIS A 1 328 ? 20.458 -3.735 -39.769 1.00 90.50 328 HIS A C 1
ATOM 2650 O O . HIS A 1 328 ? 20.256 -3.537 -38.573 1.00 90.50 328 HIS A O 1
ATOM 2656 N N . GLU A 1 329 ? 21.253 -2.936 -40.486 1.00 89.00 329 GLU A N 1
ATOM 2657 C CA . GLU A 1 329 ? 21.925 -1.753 -39.928 1.00 89.00 329 GLU A CA 1
ATOM 2658 C C . GLU A 1 329 ? 20.927 -0.704 -39.408 1.00 89.00 329 GLU A C 1
ATOM 2660 O O . GLU A 1 329 ? 21.118 -0.138 -38.325 1.00 89.00 329 GLU A O 1
ATOM 2665 N N . GLU A 1 330 ? 19.828 -0.482 -40.132 1.00 91.12 330 GLU A N 1
ATOM 2666 C CA . GLU A 1 330 ? 18.732 0.381 -39.685 1.00 91.12 330 GLU A CA 1
ATOM 2667 C C . GLU A 1 330 ? 18.059 -0.154 -38.412 1.00 91.12 330 GLU A C 1
ATOM 2669 O O . GLU A 1 330 ? 17.856 0.611 -37.465 1.00 91.12 330 GLU A O 1
ATOM 2674 N N . ALA A 1 331 ? 17.770 -1.458 -38.343 1.00 89.38 331 ALA A N 1
ATOM 2675 C CA . ALA A 1 331 ? 17.190 -2.094 -37.159 1.00 89.38 331 ALA A CA 1
ATOM 2676 C C . ALA A 1 331 ? 18.106 -1.960 -35.927 1.00 89.38 331 ALA A C 1
ATOM 2678 O O . ALA A 1 331 ? 17.648 -1.570 -34.850 1.00 89.38 331 ALA A O 1
ATOM 2679 N N . ILE A 1 332 ? 19.419 -2.171 -36.095 1.00 88.38 332 ILE A N 1
ATOM 2680 C CA . ILE A 1 332 ? 20.435 -1.956 -35.049 1.00 88.38 332 ILE A CA 1
ATOM 2681 C C . ILE A 1 332 ? 20.379 -0.517 -34.522 1.00 88.38 332 ILE A C 1
ATOM 2683 O O . ILE A 1 332 ? 20.421 -0.290 -33.308 1.00 88.38 332 ILE A O 1
ATOM 2687 N N . LYS A 1 333 ? 20.300 0.472 -35.420 1.00 88.62 333 LYS A N 1
ATOM 2688 C CA . LYS A 1 333 ? 20.225 1.885 -35.034 1.00 88.62 333 LYS A CA 1
ATOM 2689 C C . LYS A 1 333 ? 18.950 2.171 -34.239 1.00 88.62 333 LYS A C 1
ATOM 2691 O O . LYS A 1 333 ? 19.032 2.745 -33.156 1.00 88.62 333 LYS A O 1
ATOM 2696 N N . GLN A 1 334 ? 17.800 1.704 -34.724 1.00 89.62 334 GLN A N 1
ATOM 2697 C CA . GLN A 1 334 ? 16.509 1.899 -34.060 1.00 89.62 334 GLN A CA 1
ATOM 2698 C C . GLN A 1 334 ? 16.461 1.277 -32.658 1.00 89.62 334 GLN A C 1
ATOM 2700 O O . GLN A 1 334 ? 15.933 1.903 -31.738 1.00 89.62 334 GLN A O 1
ATOM 2705 N N . VAL A 1 335 ? 17.025 0.078 -32.479 1.00 89.94 335 VAL A N 1
ATOM 2706 C CA . VAL A 1 335 ? 17.140 -0.584 -31.170 1.00 89.94 335 VAL A CA 1
ATOM 2707 C C . VAL A 1 335 ? 17.999 0.242 -30.213 1.00 89.94 335 VAL A C 1
ATOM 2709 O O . VAL A 1 335 ? 17.582 0.508 -29.088 1.00 89.94 335 VAL A O 1
ATOM 2712 N N . ASN A 1 336 ? 19.188 0.672 -30.644 1.00 88.06 336 ASN A N 1
ATOM 2713 C CA . ASN A 1 336 ? 20.109 1.415 -29.780 1.00 88.06 336 ASN A CA 1
ATOM 2714 C C . ASN A 1 336 ? 19.559 2.800 -29.397 1.00 88.06 336 ASN A C 1
ATOM 2716 O O . ASN A 1 336 ? 19.713 3.222 -28.246 1.00 88.06 336 ASN A O 1
ATOM 2720 N N . ASP A 1 337 ? 18.889 3.483 -30.330 1.00 86.50 337 ASP A N 1
ATOM 2721 C CA . ASP A 1 337 ? 18.229 4.768 -30.083 1.00 86.50 337 ASP A CA 1
ATOM 2722 C C . ASP A 1 337 ? 17.063 4.600 -29.094 1.00 86.50 337 ASP A C 1
ATOM 2724 O O . ASP A 1 337 ? 16.972 5.337 -28.106 1.00 86.50 337 ASP A O 1
ATOM 2728 N N . ALA A 1 338 ? 16.219 3.580 -29.302 1.00 88.12 338 ALA A N 1
ATOM 2729 C CA . ALA A 1 338 ? 15.109 3.257 -28.407 1.00 88.12 338 ALA A CA 1
ATOM 2730 C C . ALA A 1 338 ? 15.594 2.873 -27.001 1.00 88.12 338 ALA A C 1
ATOM 2732 O O . ALA A 1 338 ? 15.052 3.370 -26.016 1.00 88.12 338 ALA A O 1
ATOM 2733 N N . ALA A 1 339 ? 16.647 2.062 -26.887 1.00 87.31 339 ALA A N 1
ATOM 2734 C CA . ALA A 1 339 ? 17.225 1.677 -25.602 1.00 87.31 339 ALA A CA 1
ATOM 2735 C C . ALA A 1 339 ? 17.832 2.878 -24.863 1.00 87.31 339 ALA A C 1
ATOM 2737 O O . ALA A 1 339 ? 17.543 3.104 -23.687 1.00 87.31 339 ALA A O 1
ATOM 2738 N N . SER A 1 340 ? 18.649 3.680 -25.553 1.00 84.06 340 SER A N 1
ATOM 2739 C CA . SER A 1 340 ? 19.382 4.792 -24.935 1.00 84.06 340 SER A CA 1
ATOM 2740 C C . SER A 1 340 ? 18.454 5.904 -24.440 1.00 84.06 340 SER A C 1
ATOM 2742 O O . SER A 1 340 ? 18.695 6.473 -23.370 1.00 84.06 340 SER A O 1
ATOM 2744 N N . GLN A 1 341 ? 17.384 6.203 -25.184 1.00 83.75 341 GLN A N 1
ATOM 2745 C CA . GLN A 1 341 ? 16.413 7.235 -24.810 1.00 83.75 341 GLN A CA 1
ATOM 2746 C C . GLN A 1 341 ? 15.320 6.683 -23.889 1.00 83.75 341 GLN A C 1
ATOM 2748 O O . GLN A 1 341 ? 14.976 7.316 -22.889 1.00 83.75 341 GLN A O 1
ATOM 2753 N N . GLY A 1 342 ? 14.806 5.492 -24.198 1.00 88.12 342 GLY A N 1
ATOM 2754 C CA . GLY A 1 342 ? 13.678 4.873 -23.513 1.00 88.12 342 GLY A CA 1
ATOM 2755 C C . GLY A 1 342 ? 13.987 4.494 -22.070 1.00 88.12 342 GLY A C 1
ATOM 2756 O O . GLY A 1 342 ? 13.232 4.871 -21.175 1.00 88.12 342 GLY A O 1
ATOM 2757 N N . LEU A 1 343 ? 15.126 3.835 -21.814 1.00 88.06 343 LEU A N 1
ATOM 2758 C CA . LEU A 1 343 ? 15.510 3.413 -20.459 1.00 88.06 343 LEU A CA 1
ATOM 2759 C C . LEU A 1 343 ? 15.642 4.605 -19.509 1.00 88.06 343 LEU A C 1
ATOM 2761 O O . LEU A 1 343 ? 15.064 4.619 -18.422 1.00 88.06 343 LEU A O 1
ATOM 2765 N N . ARG A 1 344 ? 16.357 5.646 -19.948 1.00 89.44 344 ARG A N 1
ATOM 2766 C CA . ARG A 1 344 ? 16.546 6.871 -19.165 1.00 89.44 344 ARG A CA 1
ATOM 2767 C C . ARG A 1 344 ? 15.224 7.602 -18.942 1.00 89.44 344 ARG A C 1
ATOM 2769 O O . ARG A 1 344 ? 14.929 7.992 -17.815 1.00 89.44 344 ARG A O 1
ATOM 2776 N N . ALA A 1 345 ? 14.426 7.795 -19.993 1.00 92.38 345 ALA A N 1
ATOM 2777 C CA . ALA A 1 345 ? 13.152 8.502 -19.888 1.00 92.38 345 ALA A CA 1
ATOM 2778 C C . ALA A 1 345 ? 12.156 7.771 -18.973 1.00 92.38 345 ALA A C 1
ATOM 2780 O O . ALA A 1 345 ? 11.488 8.420 -18.167 1.00 92.38 345 ALA A O 1
ATOM 2781 N N . GLY A 1 346 ? 12.088 6.440 -19.063 1.00 94.38 346 GLY A N 1
ATOM 2782 C CA . GLY A 1 346 ? 11.241 5.606 -18.214 1.00 94.38 346 GLY A CA 1
ATOM 2783 C C . GLY A 1 346 ? 11.613 5.710 -16.737 1.00 94.38 346 GLY A C 1
ATOM 2784 O O . GLY A 1 346 ? 10.769 6.070 -15.917 1.00 94.38 346 GLY A O 1
ATOM 2785 N N . LEU A 1 347 ? 12.894 5.520 -16.403 1.00 94.06 347 LEU A N 1
ATOM 2786 C CA . LEU A 1 347 ? 13.382 5.638 -15.023 1.00 94.06 347 LEU A CA 1
ATOM 2787 C C . LEU A 1 347 ? 13.167 7.040 -14.435 1.00 94.06 347 LEU A C 1
ATOM 2789 O O . LEU A 1 347 ? 12.754 7.160 -13.283 1.00 94.06 347 LEU A O 1
ATOM 2793 N N . ILE A 1 348 ? 13.383 8.105 -15.218 1.00 95.69 348 ILE A N 1
ATOM 2794 C CA . ILE A 1 348 ? 13.110 9.483 -14.772 1.00 95.69 348 ILE A CA 1
ATOM 2795 C C . ILE A 1 348 ? 11.636 9.650 -14.394 1.00 95.69 348 ILE A C 1
ATOM 2797 O O . ILE A 1 348 ? 11.341 10.234 -13.352 1.00 95.69 348 ILE A O 1
ATOM 2801 N N . ARG A 1 349 ? 10.708 9.154 -15.223 1.00 97.44 349 ARG A N 1
ATOM 2802 C CA . ARG A 1 349 ? 9.266 9.249 -14.943 1.00 97.44 349 ARG A CA 1
ATOM 2803 C C . ARG A 1 349 ? 8.900 8.491 -13.669 1.00 97.44 349 ARG A C 1
ATOM 2805 O O . ARG A 1 349 ? 8.210 9.056 -12.826 1.00 97.44 349 ARG A O 1
ATOM 2812 N N . VAL A 1 350 ? 9.413 7.271 -13.503 1.00 97.94 350 VAL A N 1
ATOM 2813 C CA . VAL A 1 350 ? 9.152 6.437 -12.320 1.00 97.94 350 VAL A CA 1
ATOM 2814 C C . VAL A 1 350 ? 9.694 7.084 -11.045 1.00 97.94 350 VAL A C 1
ATOM 2816 O O . VAL A 1 350 ? 8.938 7.278 -10.096 1.00 97.94 350 VAL A O 1
ATOM 2819 N N . PHE A 1 351 ? 10.969 7.489 -11.011 1.00 97.75 351 PHE A N 1
ATOM 2820 C CA . PHE A 1 351 ? 11.547 8.098 -9.807 1.00 97.75 351 PHE A CA 1
ATOM 2821 C C . PHE A 1 351 ? 10.945 9.462 -9.481 1.00 97.75 351 PHE A C 1
ATOM 2823 O O . PHE A 1 351 ? 10.790 9.788 -8.308 1.00 97.75 351 PHE A O 1
ATOM 2830 N N . LYS A 1 352 ? 10.548 10.241 -10.493 1.00 98.00 352 LYS A N 1
ATOM 2831 C CA . LYS A 1 352 ? 9.812 11.488 -10.270 1.00 98.00 352 LYS A CA 1
ATOM 2832 C C . LYS A 1 352 ? 8.442 11.227 -9.641 1.00 98.00 352 LYS A C 1
ATOM 2834 O O . LYS A 1 352 ? 8.071 11.934 -8.710 1.00 98.00 352 LYS A O 1
ATOM 2839 N N . ALA A 1 353 ? 7.704 10.225 -10.122 1.00 98.31 353 ALA A N 1
ATOM 2840 C CA . ALA A 1 353 ? 6.419 9.856 -9.533 1.00 98.31 353 ALA A CA 1
ATOM 2841 C C . ALA A 1 353 ? 6.584 9.367 -8.082 1.00 98.31 353 ALA A C 1
ATOM 2843 O O . ALA A 1 353 ? 5.825 9.778 -7.210 1.00 98.31 353 ALA A O 1
ATOM 2844 N N . LEU A 1 354 ? 7.608 8.551 -7.809 1.00 98.12 354 LEU A N 1
ATOM 2845 C CA . LEU A 1 354 ? 7.925 8.055 -6.464 1.00 98.12 354 LEU A CA 1
ATOM 2846 C C . LEU A 1 354 ? 8.342 9.161 -5.487 1.00 98.12 354 LEU A C 1
ATOM 2848 O O . LEU A 1 354 ? 7.944 9.116 -4.324 1.00 98.12 354 LEU A O 1
ATOM 2852 N N . ASP A 1 355 ? 9.123 10.146 -5.940 1.00 97.62 355 ASP A N 1
ATOM 2853 C CA . ASP A 1 355 ? 9.498 11.323 -5.145 1.00 97.62 355 ASP A CA 1
ATOM 2854 C C . ASP A 1 355 ? 8.261 12.146 -4.763 1.00 97.62 355 ASP A C 1
ATOM 2856 O O . ASP A 1 355 ? 8.034 12.405 -3.581 1.00 97.62 355 ASP A O 1
ATOM 2860 N N . ILE A 1 356 ? 7.405 12.468 -5.743 1.00 97.81 356 ILE A N 1
ATOM 2861 C CA . ILE A 1 356 ? 6.151 13.203 -5.511 1.00 97.81 356 ILE A CA 1
ATOM 2862 C C . ILE A 1 356 ? 5.262 12.445 -4.523 1.00 97.81 356 ILE A C 1
ATOM 2864 O O . ILE A 1 356 ? 4.864 13.010 -3.506 1.00 97.81 356 ILE A O 1
ATOM 2868 N N . PHE A 1 357 ? 5.011 11.160 -4.779 1.00 97.94 357 PHE A N 1
ATOM 2869 C CA . PHE A 1 357 ? 4.188 10.322 -3.912 1.00 97.94 357 PHE A CA 1
ATOM 2870 C C . PHE A 1 357 ? 4.745 10.257 -2.484 1.00 97.94 357 PHE A C 1
ATOM 2872 O O . PHE A 1 357 ? 4.015 10.466 -1.519 1.00 97.94 357 PHE A O 1
ATOM 2879 N N . SER A 1 358 ? 6.050 10.020 -2.326 1.00 97.44 358 SER A N 1
ATOM 2880 C CA . SER A 1 358 ? 6.674 9.924 -0.999 1.00 97.44 358 SER A CA 1
ATOM 2881 C C . SER A 1 358 ? 6.618 11.251 -0.243 1.00 97.44 358 SER A C 1
ATOM 2883 O O . SER A 1 358 ? 6.426 11.260 0.974 1.00 97.44 358 SER A O 1
ATOM 2885 N N . LEU A 1 359 ? 6.743 12.377 -0.951 1.00 97.50 359 LEU A N 1
ATOM 2886 C CA . LEU A 1 359 ? 6.616 13.711 -0.376 1.00 97.50 359 LEU A CA 1
ATOM 2887 C C . LEU A 1 359 ? 5.174 14.012 0.053 1.00 97.50 359 LEU A C 1
ATOM 2889 O O . LEU A 1 359 ? 4.961 14.599 1.113 1.00 97.50 359 LEU A O 1
ATOM 2893 N N . GLU A 1 360 ? 4.184 13.618 -0.746 1.00 97.69 360 GLU A N 1
ATOM 2894 C CA . GLU A 1 360 ? 2.764 13.736 -0.400 1.00 97.69 360 GLU A CA 1
ATOM 2895 C C . GLU A 1 360 ? 2.401 12.868 0.806 1.00 97.69 360 GLU A C 1
ATOM 2897 O O . GLU A 1 360 ? 1.731 13.349 1.724 1.00 97.69 360 GLU A O 1
ATOM 2902 N N . MET A 1 361 ? 2.904 11.630 0.857 1.00 96.38 361 MET A N 1
ATOM 2903 C CA . MET A 1 361 ? 2.762 10.760 2.023 1.00 96.38 361 MET A CA 1
ATOM 2904 C C . MET A 1 361 ? 3.390 11.407 3.260 1.00 96.38 361 MET A C 1
ATOM 2906 O O . MET A 1 361 ? 2.713 11.537 4.276 1.00 96.38 361 MET A O 1
ATOM 2910 N N . LEU A 1 362 ? 4.638 11.884 3.180 1.00 96.94 362 LEU A N 1
ATOM 2911 C CA . LEU A 1 362 ? 5.313 12.550 4.300 1.00 96.94 362 LEU A CA 1
ATOM 2912 C C . LEU A 1 362 ? 4.492 13.730 4.841 1.00 96.94 362 LEU A C 1
ATOM 2914 O O . LEU A 1 362 ? 4.185 13.762 6.032 1.00 96.94 362 LEU A O 1
ATOM 2918 N N . LYS A 1 363 ? 4.067 14.643 3.960 1.00 96.31 363 LYS A N 1
ATOM 2919 C CA . LYS A 1 363 ? 3.236 15.802 4.328 1.00 96.31 363 LYS A CA 1
ATOM 2920 C C . LYS A 1 363 ? 1.909 15.389 4.955 1.00 96.31 363 LYS A C 1
ATOM 2922 O O . LYS A 1 363 ? 1.426 16.053 5.867 1.00 96.31 363 LYS A O 1
ATOM 2927 N N . SER A 1 364 ? 1.310 14.305 4.471 1.00 95.38 364 SER A N 1
ATOM 2928 C CA . SER A 1 364 ? 0.052 13.788 5.014 1.00 95.38 364 SER A CA 1
ATOM 2929 C C . SER A 1 364 ? 0.249 13.214 6.420 1.00 95.38 364 SER A C 1
ATOM 2931 O O . SER A 1 364 ? -0.567 13.467 7.302 1.00 95.38 364 SER A O 1
ATOM 2933 N N . TYR A 1 365 ? 1.356 12.508 6.665 1.00 94.75 365 TYR A N 1
ATOM 2934 C CA . TYR A 1 365 ? 1.717 12.015 7.999 1.00 94.75 365 TYR A CA 1
ATOM 2935 C C . TYR A 1 365 ? 2.015 13.154 8.988 1.00 94.75 365 TYR A C 1
ATOM 2937 O O . TYR A 1 365 ? 1.606 13.067 10.142 1.00 94.75 365 TYR A O 1
ATOM 2945 N N . GLU A 1 366 ? 2.663 14.236 8.548 1.00 93.81 366 GLU A N 1
ATOM 2946 C CA . GLU A 1 366 ? 2.937 15.424 9.378 1.00 93.81 366 GLU A CA 1
ATOM 2947 C C . GLU A 1 366 ? 1.660 16.148 9.845 1.00 93.81 366 GLU A C 1
ATOM 2949 O O . GLU A 1 366 ? 1.679 16.848 10.856 1.00 93.81 366 GLU A O 1
ATOM 2954 N N . GLN A 1 367 ? 0.541 15.972 9.137 1.00 92.06 367 GLN A N 1
ATOM 2955 C CA . GLN A 1 367 ? -0.758 16.551 9.501 1.00 92.06 367 GLN A CA 1
ATOM 2956 C C . GLN A 1 367 ? -1.532 15.721 10.534 1.00 92.06 367 GLN A C 1
ATOM 2958 O O . GLN A 1 367 ? -2.550 16.187 11.052 1.00 92.06 367 GLN A O 1
ATOM 2963 N N . VAL A 1 368 ? -1.087 14.498 10.842 1.00 93.31 368 VAL A N 1
ATOM 2964 C CA . VAL A 1 368 ? -1.757 13.635 11.820 1.00 93.31 368 VAL A CA 1
ATOM 2965 C C . VAL A 1 368 ? -1.541 14.196 13.222 1.00 93.31 368 VAL A C 1
ATOM 2967 O O . VAL A 1 368 ? -0.408 14.334 13.682 1.00 93.31 368 VAL A O 1
ATOM 2970 N N . ARG A 1 369 ? -2.631 14.497 13.939 1.00 90.56 369 ARG A N 1
ATOM 2971 C CA . ARG A 1 369 ? -2.543 14.992 15.318 1.00 90.56 369 ARG A CA 1
ATOM 2972 C C . ARG A 1 369 ? -2.170 13.850 16.252 1.00 90.56 369 ARG A C 1
ATOM 2974 O O . ARG A 1 369 ? -3.006 13.017 16.591 1.00 90.56 369 ARG A O 1
ATOM 2981 N N . ILE A 1 370 ? -0.917 13.851 16.689 1.00 86.75 370 ILE A N 1
ATOM 2982 C CA . ILE A 1 370 ? -0.393 12.930 17.693 1.00 86.75 370 ILE A CA 1
ATOM 2983 C C . ILE A 1 370 ? -0.289 13.700 19.016 1.00 86.75 370 ILE A C 1
ATOM 2985 O O . ILE A 1 370 ? 0.347 14.754 19.047 1.00 86.75 370 ILE A O 1
ATOM 2989 N N . PRO A 1 371 ? -0.912 13.235 20.112 1.00 77.56 371 PRO A N 1
ATOM 2990 C CA . PRO A 1 371 ? -0.699 13.850 21.415 1.00 77.56 371 PRO A CA 1
ATOM 2991 C C . PRO A 1 371 ? 0.771 13.680 21.811 1.00 77.56 371 PRO A C 1
ATOM 2993 O O . PRO A 1 371 ? 1.280 12.558 21.836 1.00 77.56 371 PRO A O 1
ATOM 2996 N N . ASN A 1 372 ? 1.444 14.793 22.105 1.00 59.03 372 ASN A N 1
ATOM 2997 C CA . ASN A 1 372 ? 2.798 14.761 22.648 1.00 59.03 372 ASN A CA 1
ATOM 2998 C C . ASN A 1 372 ? 2.767 13.970 23.961 1.00 59.03 372 ASN A C 1
ATOM 3000 O O . ASN A 1 372 ? 1.933 14.245 24.823 1.00 59.03 372 ASN A O 1
ATOM 3004 N N . GLY A 1 373 ? 3.634 12.966 24.084 1.00 53.66 373 GLY A N 1
ATOM 3005 C CA . GLY A 1 373 ? 3.851 12.308 25.366 1.00 53.66 373 GLY A CA 1
ATOM 3006 C C . GLY A 1 373 ? 4.502 13.308 26.313 1.00 53.66 373 GLY A C 1
ATOM 3007 O O . GLY A 1 373 ? 5.613 13.755 26.030 1.00 53.66 373 GLY A O 1
ATOM 3008 N N . GLU A 1 374 ? 3.792 13.690 27.370 1.00 31.81 374 GLU A N 1
ATOM 3009 C CA . GLU A 1 374 ? 4.416 14.235 28.581 1.00 31.81 374 GLU A CA 1
ATOM 3010 C C . GLU A 1 374 ? 5.141 13.127 29.350 1.00 31.81 374 GLU A C 1
ATOM 3012 O O . GLU A 1 374 ? 4.604 11.991 29.402 1.00 31.81 374 GLU A O 1
#

Radius of gyration: 39.72 Å; Cα contacts (8 Å, |Δi|>4): 262; chains: 1; bounding box: 101×50×114 Å

pLDDT: mean 82.28, std 19.89, range [26.7, 98.38]

InterPro domains:
  IPR006867 Domain of unknown function DUF632 [PF04782] (12-261)

Nearest PDB structures (foldseek):
  6b87-assembly1_A-2  TM=9.124E-01  e=4.819E+00  synthetic construct
  6b87-assembly2_B-3  TM=9.257E-01  e=8.697E+00  synthetic construct
  6qv0-assembly1_A  TM=2.449E-01  e=1.126E+00  Thermotoga maritima MSB8

Solvent-accessible surface area (backbone atoms only — not comparable to full-atom values): 20947 Å² total; per-residue (Å²): 141,87,82,82,88,80,86,80,90,80,83,90,83,89,82,91,77,91,79,92,76,83,95,77,86,81,90,66,93,65,78,88,43,68,68,60,51,52,50,50,45,52,54,49,50,55,49,40,54,54,42,50,55,52,33,50,52,46,48,56,52,46,56,51,49,53,52,51,43,51,54,38,60,77,68,69,52,60,65,72,63,50,51,55,44,51,52,52,48,64,61,44,51,60,53,41,53,51,35,50,53,49,41,53,53,47,51,52,52,47,49,48,46,47,67,49,58,44,32,52,49,50,49,54,49,52,53,50,49,37,53,48,26,53,50,47,26,57,49,27,50,50,52,31,51,52,52,72,69,52,82,62,83,43,69,60,71,78,48,92,87,52,34,70,56,43,49,53,49,40,53,48,49,27,52,52,37,50,51,47,33,51,53,50,52,52,52,54,50,50,52,52,50,51,42,46,50,50,35,58,56,54,56,67,74,50,85,81,71,81,54,74,47,101,91,41,71,58,77,91,49,52,77,83,68,72,50,60,67,50,64,51,27,37,48,38,43,34,52,32,57,68,73,57,72,64,58,62,35,38,48,31,29,51,55,31,27,54,51,37,49,55,50,41,54,42,48,51,50,34,50,52,38,43,54,50,37,54,50,46,49,53,50,49,53,51,51,52,54,48,54,32,56,78,70,71,53,82,81,87,56,97,63,93,66,80,71,86,72,86,42,73,68,58,53,52,51,48,53,53,41,52,56,40,46,54,52,32,55,51,35,39,49,54,42,24,53,47,47,25,50,45,55,51,54,29,51,43,47,29,28,49,32,47,26,51,46,27,46,51,49,29,57,30,51,72,66,33,61,67,83,78,85,128

Secondary structure (DSSP, 8-state):
---------------------------------HHHHHHHHHHHHHHHHHHHHHHHHHHHHHHHHHHHHHHHHHTT--HHHHHHHHHHHHHHHHHHHHHHHHHHHHHHHHHHIIIIIIHHHHHHHHHHHHHHHHHHHHHHHHHHHHHHH------TTS-TTTHHHHHHHHHHHHHHHHHHHHHHHHHHHHHHHHHHHHHHHHHHTS-----EETTEEPPP-TTTTT--HHHHHHHHHHHHHHTS-SHHHHHHHHHHHHHHHHHHHHHHHHHHHHHHHHHHHHHHHHHHHHHHHHTT----SSS--------HHHHHHHHHHHHHHHHHHHHHHHHHHHHHHHHHHHHHHHHHHHHHHHHHHHHHHHTS-PPP--

Sequence (374 aa):
MYGKLKRSAFGAANKDKAWNGNPEKEACVTSANLSSTLEKLYVWERKLYKEVKVEERLRVIYDKEWKKLKELDDRGAESSKIDATHDSIKKLLPKIKVSVSTVDAISRRIHKLRDEELQSQLNALIHRFMGMWKFMVECHQKQLKATLEARTHVQLAKASTERNSSIEATQRLEMEILNWAAGFSDWVNTQKAFVKFLNGCLMKCLLQEPEETPDGIAPFSPTRLGAPSIFITCNDWQRAIENVSETEVSKAMHDFASMLHQLHEKLDEERHQRLKVEYLSKLLEKRVKSLCRERGINLDSEGTTECGIVHADLDSMKNRLDEEKTRHEEAIKQVNDAASQGLRAGLIRVFKALDIFSLEMLKSYEQVRIPNGE